Protein AF-A0A1S1V8Y3-F1 (afdb_monomer)

Structure (mmCIF, N/CA/C/O backbone):
data_AF-A0A1S1V8Y3-F1
#
_entry.id   AF-A0A1S1V8Y3-F1
#
loop_
_atom_site.group_PDB
_atom_site.id
_atom_site.type_symbol
_atom_site.label_atom_id
_atom_site.label_alt_id
_atom_site.label_comp_id
_atom_site.label_asym_id
_atom_site.label_entity_id
_atom_site.label_seq_id
_atom_site.pdbx_PDB_ins_code
_atom_site.Cartn_x
_atom_site.Cartn_y
_atom_site.Cartn_z
_atom_site.occupancy
_atom_site.B_iso_or_equiv
_atom_site.auth_seq_id
_atom_site.auth_comp_id
_atom_site.auth_asym_id
_atom_site.auth_atom_id
_atom_site.pdbx_PDB_model_num
ATOM 1 N N . MET A 1 1 ? 27.293 16.320 -22.262 1.00 73.00 1 MET A N 1
ATOM 2 C CA . MET A 1 1 ? 25.989 15.672 -22.508 1.00 73.00 1 MET A CA 1
ATOM 3 C C . MET A 1 1 ? 25.815 15.510 -24.004 1.00 73.00 1 MET A C 1
ATOM 5 O O . MET A 1 1 ? 26.146 16.446 -24.729 1.00 73.00 1 MET A O 1
ATOM 9 N N . ALA A 1 2 ? 25.318 14.356 -24.454 1.00 82.44 2 ALA A N 1
ATOM 10 C CA . ALA A 1 2 ? 25.105 14.078 -25.872 1.00 82.44 2 ALA A CA 1
ATOM 11 C C . ALA A 1 2 ? 24.078 15.046 -26.492 1.00 82.44 2 ALA A C 1
ATOM 13 O O . ALA A 1 2 ? 23.085 15.401 -25.853 1.00 82.44 2 ALA A O 1
ATOM 14 N N . LEU A 1 3 ? 24.304 15.465 -27.740 1.00 88.81 3 LEU A N 1
ATOM 15 C CA . LEU A 1 3 ? 23.425 16.379 -28.478 1.00 88.81 3 LEU A CA 1
ATOM 16 C C . LEU A 1 3 ? 22.535 15.605 -29.453 1.00 88.81 3 LEU A C 1
ATOM 18 O O . LEU A 1 3 ? 22.844 15.467 -30.638 1.00 88.81 3 LEU A O 1
ATOM 22 N N . PHE A 1 4 ? 21.403 15.121 -28.950 1.00 88.69 4 PHE A N 1
ATOM 23 C CA . PHE A 1 4 ? 20.376 14.500 -29.782 1.00 88.69 4 PHE A CA 1
ATOM 24 C C . PHE A 1 4 ? 19.618 15.557 -30.593 1.00 88.69 4 PHE A C 1
ATOM 26 O O . PHE A 1 4 ? 19.186 16.584 -30.069 1.00 88.69 4 PHE A O 1
ATOM 33 N N . LYS A 1 5 ? 19.474 15.304 -31.897 1.00 84.94 5 LYS A N 1
ATOM 34 C CA . LYS A 1 5 ? 18.656 16.123 -32.802 1.00 84.94 5 LYS A CA 1
ATOM 35 C C . LYS A 1 5 ? 17.180 15.709 -32.706 1.00 84.94 5 LYS A C 1
ATOM 37 O O . LYS A 1 5 ? 16.766 15.008 -31.788 1.00 84.94 5 LYS A O 1
ATOM 42 N N . ASN A 1 6 ? 16.370 16.125 -33.675 1.00 87.81 6 ASN A N 1
ATOM 43 C CA . ASN A 1 6 ? 14.986 15.673 -33.777 1.00 87.81 6 ASN A CA 1
ATOM 44 C C . ASN A 1 6 ? 14.926 14.151 -33.967 1.00 87.81 6 ASN A C 1
ATOM 46 O O . ASN A 1 6 ? 15.646 13.591 -34.796 1.00 87.81 6 ASN A O 1
ATOM 50 N N . MET A 1 7 ? 14.048 13.500 -33.210 1.00 90.81 7 MET A N 1
ATOM 51 C CA . MET A 1 7 ? 13.740 12.086 -33.382 1.00 90.81 7 MET A CA 1
ATOM 52 C C . MET A 1 7 ? 12.903 11.878 -34.648 1.00 90.81 7 MET A C 1
ATOM 54 O O . MET A 1 7 ? 11.975 12.638 -34.925 1.00 90.81 7 MET A O 1
ATOM 58 N N . ILE A 1 8 ? 13.232 10.839 -35.410 1.00 92.88 8 ILE A N 1
ATOM 59 C CA . ILE A 1 8 ? 12.505 10.423 -36.609 1.00 92.88 8 ILE A CA 1
ATOM 60 C C . ILE A 1 8 ? 11.606 9.245 -36.234 1.00 92.88 8 ILE A C 1
ATOM 62 O O . ILE A 1 8 ? 12.065 8.290 -35.611 1.00 92.88 8 ILE A O 1
ATOM 66 N N . ILE A 1 9 ? 10.332 9.300 -36.623 1.00 95.19 9 ILE A N 1
ATOM 67 C CA . ILE A 1 9 ? 9.401 8.172 -36.478 1.00 95.19 9 ILE A CA 1
ATOM 68 C C . ILE A 1 9 ? 9.740 7.130 -37.547 1.00 95.19 9 ILE A C 1
ATOM 70 O O . ILE A 1 9 ? 9.891 7.473 -38.722 1.00 95.19 9 ILE A O 1
ATOM 74 N N . THR A 1 10 ? 9.874 5.864 -37.155 1.00 97.12 10 THR A N 1
ATOM 75 C CA . THR A 1 10 ? 10.189 4.782 -38.098 1.00 97.12 10 THR A CA 1
ATOM 76 C C . THR A 1 10 ? 8.979 4.427 -38.963 1.00 97.12 10 THR A C 1
ATOM 78 O O . THR A 1 10 ? 7.853 4.842 -38.702 1.00 97.12 10 THR A O 1
ATOM 81 N N . SER A 1 11 ? 9.176 3.603 -39.988 1.00 96.50 11 SER A N 1
ATOM 82 C CA . SER A 1 11 ? 8.089 3.113 -40.844 1.00 96.50 11 SER A CA 1
ATOM 83 C C . SER A 1 11 ? 7.077 2.289 -40.042 1.00 96.50 11 SER A C 1
ATOM 85 O O . SER A 1 11 ? 5.874 2.405 -40.267 1.00 96.50 11 SER A O 1
ATOM 87 N N . LYS A 1 12 ? 7.553 1.505 -39.064 1.00 96.88 12 LYS A N 1
ATOM 88 C CA . LYS A 1 12 ? 6.701 0.750 -38.134 1.00 96.88 12 LYS A CA 1
ATOM 89 C C . LYS A 1 12 ? 6.000 1.676 -37.142 1.00 96.88 12 LYS A C 1
ATOM 91 O O . LYS A 1 12 ? 4.794 1.557 -36.950 1.00 96.88 12 LYS A O 1
ATOM 96 N N . GLY A 1 13 ? 6.713 2.667 -36.603 1.00 96.25 13 GLY A N 1
ATOM 97 C CA . GLY A 1 13 ? 6.127 3.698 -35.747 1.00 96.25 13 GLY A CA 1
ATOM 98 C C . GLY A 1 13 ? 5.037 4.499 -36.457 1.00 96.25 13 GLY A C 1
ATOM 99 O O . GLY A 1 13 ? 3.990 4.765 -35.878 1.00 96.25 13 GLY A O 1
ATOM 100 N N . MET A 1 14 ? 5.228 4.811 -37.740 1.00 95.12 14 MET A N 1
ATOM 101 C CA . MET A 1 14 ? 4.243 5.516 -38.559 1.00 95.12 14 MET A CA 1
ATOM 102 C C . MET A 1 14 ? 2.993 4.665 -38.819 1.00 95.12 14 MET A C 1
ATOM 104 O O . MET A 1 14 ? 1.880 5.191 -38.816 1.00 95.12 14 MET A O 1
ATOM 108 N N . ALA A 1 15 ? 3.155 3.351 -39.007 1.00 95.38 15 ALA A N 1
ATOM 109 C CA . ALA A 1 15 ? 2.029 2.428 -39.129 1.00 95.38 15 ALA A CA 1
ATOM 110 C C . ALA A 1 15 ? 1.207 2.375 -37.829 1.00 95.38 15 ALA A C 1
ATOM 112 O O . ALA A 1 15 ? -0.015 2.532 -37.874 1.00 95.38 15 ALA A O 1
ATOM 113 N N . LEU A 1 16 ? 1.869 2.255 -36.672 1.00 95.44 16 LEU A N 1
ATOM 114 C CA . LEU A 1 16 ? 1.203 2.305 -35.367 1.00 95.44 16 LEU A CA 1
ATOM 115 C C . LEU A 1 16 ? 0.543 3.667 -35.110 1.00 95.44 16 LEU A C 1
ATOM 117 O O . LEU A 1 16 ? -0.594 3.728 -34.650 1.00 95.44 16 LEU A O 1
ATOM 121 N N . TYR A 1 17 ? 1.208 4.763 -35.471 1.00 93.50 17 TYR A N 1
ATOM 122 C CA . TYR A 1 17 ? 0.659 6.117 -35.398 1.00 93.50 17 TYR A CA 1
ATOM 123 C C . TYR A 1 17 ? -0.632 6.257 -36.220 1.00 93.50 17 TYR A C 1
ATOM 125 O O . TYR A 1 17 ? -1.612 6.827 -35.741 1.00 93.50 17 TYR A O 1
ATOM 133 N N . ALA A 1 18 ? -0.675 5.700 -37.435 1.00 93.19 18 ALA A N 1
ATOM 134 C CA . ALA A 1 18 ? -1.877 5.697 -38.268 1.00 93.19 18 ALA A CA 1
ATOM 135 C C . ALA A 1 18 ? -3.007 4.852 -37.653 1.00 93.19 18 ALA A C 1
ATOM 137 O O . ALA A 1 18 ? -4.151 5.308 -37.598 1.00 93.19 18 ALA A O 1
ATOM 138 N N . LYS A 1 19 ? -2.691 3.661 -37.122 1.00 93.69 19 LYS A N 1
ATOM 139 C CA . LYS A 1 19 ? -3.647 2.825 -36.370 1.00 93.69 19 LYS A CA 1
ATOM 140 C C . LYS A 1 19 ? -4.204 3.577 -35.160 1.00 93.69 19 LY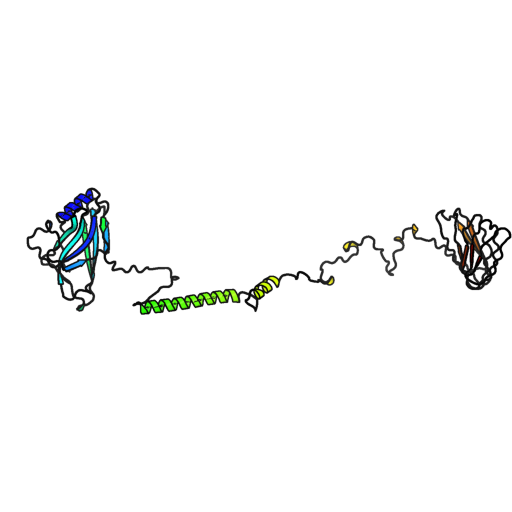S A C 1
ATOM 142 O O . LYS A 1 19 ? -5.400 3.510 -34.880 1.00 93.69 19 LYS A O 1
ATOM 147 N N . ALA A 1 20 ? -3.362 4.342 -34.471 1.00 91.69 20 ALA A N 1
ATOM 148 C CA . ALA A 1 20 ? -3.768 5.081 -33.288 1.00 91.69 20 ALA A CA 1
ATOM 149 C C . ALA A 1 20 ? -4.768 6.203 -33.586 1.00 91.69 20 ALA A C 1
ATOM 151 O O . ALA A 1 20 ? -5.694 6.445 -32.811 1.00 91.69 20 ALA A O 1
ATOM 152 N N . GLN A 1 21 ? -4.655 6.836 -34.756 1.00 87.88 21 GLN A N 1
ATOM 153 C CA . GLN A 1 21 ? -5.663 7.789 -35.230 1.00 87.88 21 GLN A CA 1
ATOM 154 C C . GLN A 1 21 ? -7.014 7.133 -35.536 1.00 87.88 21 GLN A C 1
ATOM 156 O O . GLN A 1 21 ? -8.041 7.804 -35.461 1.00 87.88 21 GLN A O 1
ATOM 161 N N . ALA A 1 22 ? -7.027 5.835 -35.844 1.00 88.44 22 ALA A N 1
ATOM 162 C CA . ALA A 1 22 ? -8.243 5.046 -36.021 1.00 88.44 22 ALA A CA 1
ATOM 163 C C . ALA A 1 22 ? -8.829 4.521 -34.691 1.00 88.44 22 ALA A C 1
ATOM 165 O O . ALA A 1 22 ? -9.809 3.780 -34.710 1.00 88.44 22 ALA A O 1
ATOM 166 N N . GLY A 1 23 ? -8.258 4.909 -33.543 1.00 85.25 23 GLY A N 1
ATOM 167 C CA . GLY A 1 23 ? -8.744 4.552 -32.206 1.00 85.25 23 GLY A CA 1
ATOM 168 C C . GLY A 1 23 ? -7.913 3.494 -31.477 1.00 85.25 23 GLY A C 1
ATOM 169 O O . GLY A 1 23 ? -8.226 3.181 -30.329 1.00 85.25 23 GLY A O 1
ATOM 170 N N . GLN A 1 24 ? -6.850 2.964 -32.093 1.00 89.69 24 GLN A N 1
ATOM 171 C CA . GLN A 1 24 ? -5.933 2.041 -31.419 1.00 89.69 24 GLN A CA 1
ATOM 172 C C . GLN A 1 24 ? -5.110 2.769 -30.340 1.00 89.69 24 GLN A C 1
ATOM 174 O O . GLN A 1 24 ? -4.715 3.923 -30.494 1.00 89.69 24 GLN A O 1
ATOM 179 N N . GLN A 1 25 ? -4.827 2.092 -29.233 1.00 90.50 25 GLN A N 1
ATOM 180 C CA . GLN A 1 25 ? -3.963 2.637 -28.188 1.00 90.50 25 GLN A CA 1
ATOM 181 C C . GLN A 1 25 ? -2.485 2.516 -28.577 1.00 90.50 25 GLN A C 1
ATOM 183 O O . GLN A 1 25 ? -2.071 1.474 -29.085 1.00 90.50 25 GLN A O 1
ATOM 188 N N . ILE A 1 26 ? -1.690 3.549 -28.280 1.00 93.06 26 ILE A N 1
ATOM 189 C CA . ILE A 1 26 ? -0.222 3.459 -28.303 1.00 93.06 26 ILE A CA 1
ATOM 190 C C . ILE A 1 26 ? 0.253 3.115 -26.892 1.00 93.06 26 ILE A C 1
ATOM 192 O O . ILE A 1 26 ? -0.055 3.841 -25.944 1.00 93.06 26 ILE A O 1
ATOM 196 N N . ILE A 1 27 ? 1.011 2.026 -26.761 1.00 94.88 27 ILE A N 1
ATOM 197 C CA . ILE A 1 27 ? 1.622 1.595 -25.499 1.00 94.88 27 ILE A CA 1
ATOM 198 C C . ILE A 1 27 ? 3.136 1.639 -25.675 1.00 94.88 27 ILE A C 1
ATOM 200 O O . ILE A 1 27 ? 3.687 0.796 -26.377 1.00 94.88 27 ILE A O 1
ATOM 204 N N . PHE A 1 28 ? 3.802 2.621 -25.067 1.00 96.12 28 PHE A N 1
ATOM 205 C CA . PHE A 1 28 ? 5.265 2.689 -25.048 1.00 96.12 28 PHE A CA 1
ATOM 206 C C . PHE A 1 28 ? 5.832 1.737 -23.994 1.00 96.12 28 PHE A C 1
ATOM 208 O O . PHE A 1 28 ? 5.359 1.733 -22.865 1.00 96.12 28 PHE A O 1
ATOM 215 N N . THR A 1 29 ? 6.843 0.946 -24.332 1.00 94.81 29 THR A N 1
ATOM 216 C CA . THR A 1 29 ? 7.344 -0.119 -23.442 1.00 94.81 29 THR A CA 1
ATOM 217 C C . THR A 1 29 ? 8.638 0.264 -22.743 1.00 94.81 29 THR A C 1
ATOM 219 O O . THR A 1 29 ? 8.803 0.058 -21.546 1.00 94.81 29 THR A O 1
ATOM 222 N N . LYS A 1 30 ? 9.575 0.843 -23.494 1.00 93.75 30 LYS A N 1
ATOM 223 C CA . LYS A 1 30 ? 10.894 1.240 -23.000 1.00 93.75 30 LYS A CA 1
ATOM 224 C C . LYS A 1 30 ? 11.530 2.283 -23.902 1.00 93.75 30 LYS A C 1
ATOM 226 O O . LYS A 1 30 ? 11.163 2.448 -25.069 1.00 93.75 30 LYS A O 1
ATOM 231 N N . MET A 1 31 ? 12.545 2.945 -23.368 1.00 95.88 31 MET A N 1
ATOM 232 C CA . MET A 1 31 ? 13.549 3.625 -24.173 1.00 95.88 31 MET A CA 1
ATOM 233 C C . MET A 1 31 ? 14.823 2.777 -24.200 1.00 95.88 31 MET A C 1
ATOM 235 O O . MET A 1 31 ? 15.030 1.913 -23.352 1.00 95.88 31 MET A O 1
ATOM 239 N N . GLN A 1 32 ? 15.679 2.987 -25.187 1.00 96.50 32 GLN A N 1
ATOM 240 C CA . GLN A 1 32 ? 16.970 2.313 -25.271 1.00 96.50 32 GLN A CA 1
ATOM 241 C C . GLN A 1 32 ? 18.007 3.290 -25.793 1.00 96.50 32 GLN A C 1
ATOM 243 O O . GLN A 1 32 ? 17.698 4.098 -26.668 1.00 96.50 32 GLN A O 1
ATOM 248 N N . VAL A 1 33 ? 19.225 3.206 -25.274 1.00 96.44 33 VAL A N 1
ATOM 249 C CA . VAL A 1 33 ? 20.374 3.966 -25.765 1.00 96.44 33 VAL A CA 1
ATOM 250 C C . VAL A 1 33 ? 21.501 3.051 -26.185 1.00 96.44 33 VAL A C 1
ATOM 252 O O . VAL A 1 33 ? 21.641 1.933 -25.684 1.00 96.44 33 VAL A O 1
ATOM 255 N N . GLY A 1 34 ? 22.310 3.541 -27.113 1.00 96.12 34 GLY A N 1
ATOM 256 C CA . GLY A 1 34 ? 23.372 2.768 -27.728 1.00 96.12 34 GLY A CA 1
ATOM 257 C C . GLY A 1 34 ? 24.518 3.622 -28.239 1.00 96.12 34 GLY A C 1
ATOM 258 O O . GLY A 1 34 ? 24.517 4.851 -28.112 1.00 96.12 34 GLY A O 1
ATOM 259 N N . SER A 1 35 ? 25.488 2.944 -28.840 1.00 95.62 35 SER A N 1
ATOM 260 C CA . SER A 1 35 ? 26.714 3.535 -29.381 1.00 95.62 35 SER A CA 1
ATOM 261 C C . SER A 1 35 ? 26.796 3.440 -30.908 1.00 95.62 35 SER A C 1
ATOM 263 O O . SER A 1 35 ? 27.888 3.530 -31.469 1.00 95.62 35 SER A O 1
ATOM 265 N N . GLY A 1 36 ? 25.675 3.172 -31.578 1.00 93.81 36 GLY A N 1
ATOM 266 C CA . GLY A 1 36 ? 25.637 2.925 -33.010 1.00 93.81 36 GLY A CA 1
ATOM 267 C C . GLY A 1 36 ? 25.888 4.173 -33.851 1.00 93.81 36 GLY A C 1
ATOM 268 O O . GLY A 1 36 ? 25.291 5.224 -33.619 1.00 93.81 36 GLY A O 1
ATOM 269 N N . ASP A 1 37 ? 26.748 4.057 -34.861 1.00 91.12 37 ASP A N 1
ATOM 270 C CA . ASP A 1 37 ? 26.935 5.103 -35.867 1.00 91.12 37 ASP A CA 1
ATOM 271 C C . ASP A 1 37 ? 25.922 4.923 -37.002 1.00 91.12 37 ASP A C 1
ATOM 273 O O . ASP A 1 37 ? 25.910 3.904 -37.690 1.00 91.12 37 ASP A O 1
ATOM 277 N N . ILE A 1 38 ? 25.076 5.934 -37.198 1.00 88.81 38 ILE A N 1
ATOM 278 C CA . ILE A 1 38 ? 24.053 5.949 -38.246 1.00 88.81 38 ILE A CA 1
ATOM 279 C C . ILE A 1 38 ? 24.640 6.042 -39.661 1.00 88.81 38 ILE A C 1
ATOM 281 O O . ILE A 1 38 ? 23.994 5.625 -40.629 1.00 88.81 38 ILE A O 1
ATOM 285 N N . GLY A 1 39 ? 25.838 6.620 -39.807 1.00 87.06 39 GLY A N 1
ATOM 286 C CA . GLY A 1 39 ? 26.451 6.889 -41.103 1.00 87.06 39 GLY A CA 1
ATOM 287 C C . GLY A 1 39 ? 25.479 7.561 -42.085 1.00 87.06 39 GLY A C 1
ATOM 288 O O . GLY A 1 39 ? 24.975 8.656 -41.838 1.00 87.06 39 GLY A O 1
ATOM 289 N N . GLY A 1 40 ? 25.214 6.893 -43.215 1.00 83.75 40 GLY A N 1
ATOM 290 C CA . GLY A 1 40 ? 24.264 7.332 -44.250 1.00 83.75 40 GLY A CA 1
ATOM 291 C C . GLY A 1 40 ? 22.955 6.534 -44.310 1.00 83.75 40 GLY A C 1
ATOM 292 O O . GLY A 1 40 ? 22.243 6.618 -45.311 1.00 83.75 40 GLY A O 1
ATOM 293 N N . GLN A 1 41 ? 22.655 5.707 -43.305 1.00 88.94 41 GLN A N 1
ATOM 294 C CA . GLN A 1 41 ? 21.474 4.844 -43.319 1.00 88.94 41 GLN A CA 1
ATOM 295 C C . GLN A 1 41 ? 20.182 5.635 -43.078 1.00 88.94 41 GLN A C 1
ATOM 297 O O . GLN A 1 41 ? 20.147 6.614 -42.332 1.00 88.94 41 GLN A O 1
ATOM 302 N N . ASN A 1 42 ? 19.081 5.180 -43.681 1.00 89.25 42 ASN A N 1
ATOM 303 C CA . ASN A 1 42 ? 17.770 5.774 -43.441 1.00 89.25 42 ASN A CA 1
ATOM 304 C C . ASN A 1 42 ? 17.166 5.245 -42.132 1.00 89.25 42 ASN A C 1
ATOM 306 O O . ASN A 1 42 ? 16.644 4.127 -42.089 1.00 89.25 42 ASN A O 1
ATOM 310 N N . SER A 1 43 ? 17.155 6.088 -41.100 1.00 89.00 43 SER A N 1
ATOM 311 C CA . SER A 1 43 ? 16.612 5.770 -39.773 1.00 89.00 43 SER A CA 1
ATOM 312 C C . SER A 1 43 ? 15.144 5.351 -39.800 1.00 89.00 43 SER A C 1
ATOM 314 O O . SER A 1 43 ? 14.702 4.597 -38.939 1.00 89.00 43 SER A O 1
ATOM 316 N N . ALA A 1 44 ? 14.376 5.793 -40.804 1.00 92.06 44 ALA A N 1
ATOM 317 C CA . ALA A 1 44 ? 12.974 5.412 -40.936 1.00 92.06 44 ALA A CA 1
ATOM 318 C C . ALA A 1 44 ? 12.788 3.908 -41.213 1.00 92.06 44 ALA A C 1
ATOM 320 O O . ALA A 1 44 ? 11.692 3.384 -41.034 1.00 92.06 44 ALA A O 1
ATOM 321 N N . SER A 1 45 ? 13.829 3.202 -41.659 1.00 92.75 45 SER A N 1
ATOM 322 C CA . SER A 1 45 ? 13.785 1.759 -41.941 1.00 92.75 45 SER A CA 1
ATOM 323 C C . SER A 1 45 ? 14.208 0.878 -40.762 1.00 92.75 45 SER A C 1
ATOM 325 O O . SER A 1 45 ? 14.163 -0.346 -40.869 1.00 92.75 45 SER A O 1
ATOM 327 N N . PHE A 1 46 ? 14.622 1.476 -39.643 1.00 94.38 46 PHE A N 1
ATOM 328 C CA . PHE A 1 46 ? 15.146 0.728 -38.507 1.00 94.38 46 PHE A CA 1
ATOM 329 C C . PHE A 1 46 ? 14.048 0.002 -37.726 1.00 94.38 46 PHE A C 1
ATOM 331 O O . PHE A 1 46 ? 12.950 0.521 -37.528 1.00 94.38 46 PHE A O 1
ATOM 338 N N . LEU A 1 47 ? 14.388 -1.204 -37.265 1.00 94.81 47 LEU A N 1
ATOM 339 C CA . LEU A 1 47 ? 13.553 -2.051 -36.403 1.00 94.81 47 LEU A CA 1
ATOM 340 C C . LEU A 1 47 ? 14.064 -2.094 -34.953 1.00 94.81 47 LEU A C 1
ATOM 342 O O . LEU A 1 47 ? 13.360 -2.554 -34.062 1.00 94.81 47 LEU A O 1
ATOM 346 N N . GLY A 1 48 ? 15.275 -1.591 -34.723 1.00 95.62 48 GLY A N 1
ATOM 347 C CA . GLY A 1 48 ? 15.953 -1.500 -33.435 1.00 95.62 48 GLY A CA 1
ATOM 348 C C . GLY A 1 48 ? 17.120 -0.516 -33.528 1.00 95.62 48 GLY A C 1
ATOM 349 O O . GLY A 1 48 ? 17.359 0.065 -34.591 1.00 95.62 48 GLY A O 1
ATOM 350 N N . LEU A 1 49 ? 17.823 -0.311 -32.415 1.00 96.69 49 LEU A N 1
ATOM 351 C CA . LEU A 1 49 ? 19.076 0.449 -32.404 1.00 96.69 49 LEU A CA 1
ATOM 352 C C . LEU A 1 49 ? 20.165 -0.299 -33.177 1.00 96.69 49 LEU A C 1
ATOM 354 O O . LEU A 1 49 ? 20.102 -1.521 -33.320 1.00 96.69 49 LEU A O 1
ATOM 358 N N . ILE A 1 50 ? 21.162 0.437 -33.664 1.00 95.81 50 ILE A N 1
ATOM 359 C CA . ILE A 1 50 ? 22.270 -0.148 -34.425 1.00 95.81 50 ILE A CA 1
ATOM 360 C C . ILE A 1 50 ? 23.185 -0.946 -33.488 1.00 95.81 50 ILE A C 1
ATOM 362 O O . ILE A 1 50 ? 23.548 -2.073 -33.805 1.00 95.81 50 ILE A O 1
ATOM 366 N N . GLU A 1 51 ? 23.526 -0.380 -32.329 1.00 96.25 51 GLU A N 1
ATOM 367 C CA . GLU A 1 51 ? 24.407 -0.977 -31.323 1.00 96.25 51 GLU A CA 1
ATOM 368 C C . GLU A 1 51 ? 23.873 -0.634 -29.913 1.00 96.25 51 GLU A C 1
ATOM 370 O O . GLU A 1 51 ? 24.391 0.265 -29.234 1.00 96.25 51 GLU A O 1
ATOM 375 N N . PRO A 1 52 ? 22.804 -1.315 -29.456 1.00 96.94 52 PRO A N 1
ATOM 376 C CA . PRO A 1 52 ? 22.175 -1.042 -28.167 1.00 96.94 52 PRO A CA 1
ATOM 377 C C . PRO A 1 52 ? 23.119 -1.338 -26.996 1.00 96.94 52 PRO A C 1
ATOM 379 O O . PRO A 1 52 ? 23.851 -2.327 -27.009 1.00 96.94 52 PRO A O 1
ATOM 382 N N . LYS A 1 53 ? 23.074 -0.497 -25.957 1.00 95.50 53 LYS A N 1
ATOM 383 C CA . LYS A 1 53 ? 23.894 -0.636 -24.741 1.00 95.50 53 LYS A CA 1
ATOM 384 C C . LYS A 1 53 ? 23.057 -0.740 -23.473 1.00 95.50 53 LYS A C 1
ATOM 386 O O . LYS A 1 53 ? 23.266 -1.667 -22.699 1.00 95.50 53 LYS A O 1
ATOM 391 N N . PHE A 1 54 ? 22.097 0.164 -23.276 1.00 94.62 54 PHE A N 1
ATOM 392 C CA . PHE A 1 54 ? 21.285 0.201 -22.057 1.00 94.62 54 PHE A CA 1
ATOM 393 C C . PHE A 1 54 ? 19.805 0.348 -22.380 1.00 94.62 54 PHE A C 1
ATOM 395 O O . PHE A 1 54 ? 19.416 1.171 -23.2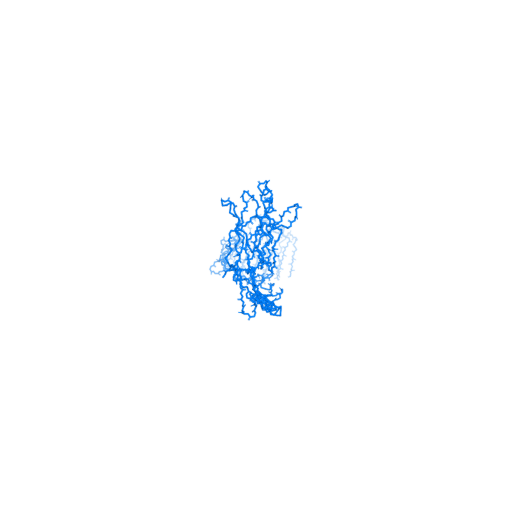14 1.00 94.62 54 PHE A O 1
ATOM 402 N N . ASN A 1 55 ? 18.975 -0.424 -21.682 1.00 94.38 55 ASN A N 1
ATOM 403 C CA . ASN A 1 55 ? 17.542 -0.178 -21.633 1.00 94.38 55 ASN A CA 1
ATOM 404 C C . ASN A 1 55 ? 17.282 0.929 -20.613 1.00 94.38 55 ASN A C 1
ATOM 406 O O . ASN A 1 55 ? 17.840 0.917 -19.521 1.00 94.38 55 ASN A O 1
ATOM 410 N N . ILE A 1 56 ? 16.438 1.880 -20.987 1.00 93.31 56 ILE A N 1
ATOM 411 C CA . ILE A 1 56 ? 16.006 2.969 -20.127 1.00 93.31 56 ILE A CA 1
ATOM 412 C C . ILE A 1 56 ? 14.545 2.706 -19.750 1.00 93.31 56 ILE A C 1
ATOM 414 O O . ILE A 1 56 ? 13.665 2.809 -20.618 1.00 93.31 56 ILE A O 1
ATOM 418 N N . PRO A 1 57 ? 14.273 2.375 -18.481 1.00 91.19 57 PRO A N 1
ATOM 419 C CA . PRO A 1 57 ? 12.914 2.260 -17.982 1.00 91.19 57 PRO A CA 1
ATOM 420 C C . PRO A 1 57 ? 12.130 3.565 -18.163 1.00 91.19 57 PRO A C 1
ATOM 422 O O . PRO A 1 57 ? 12.671 4.661 -17.984 1.00 91.19 57 PRO A O 1
ATOM 425 N N . ILE A 1 58 ? 10.845 3.460 -18.511 1.00 92.75 58 ILE A N 1
ATOM 426 C CA . ILE A 1 58 ? 9.946 4.618 -18.549 1.00 92.75 58 ILE A CA 1
ATOM 427 C C . ILE A 1 58 ? 9.420 4.873 -17.135 1.00 92.75 58 ILE A C 1
ATOM 429 O O . ILE A 1 58 ? 8.793 4.008 -16.535 1.00 92.75 58 ILE A O 1
ATOM 433 N N . LEU A 1 59 ? 9.635 6.087 -16.633 1.00 89.88 59 LEU A N 1
ATOM 434 C CA . LEU A 1 59 ? 9.163 6.536 -15.322 1.00 89.88 59 LEU A CA 1
ATOM 435 C C . LEU A 1 59 ? 7.815 7.248 -15.403 1.00 89.88 59 LEU A C 1
ATOM 437 O O . LEU A 1 59 ? 6.949 7.056 -14.554 1.00 89.88 59 LEU A O 1
ATOM 441 N N . THR A 1 60 ? 7.647 8.087 -16.425 1.00 87.50 60 THR A N 1
ATOM 442 C CA . THR A 1 60 ? 6.469 8.942 -16.572 1.00 87.50 60 THR A CA 1
ATOM 443 C C . THR A 1 60 ? 6.107 9.092 -18.038 1.00 87.50 60 THR A C 1
ATOM 445 O O . THR A 1 60 ? 6.979 9.246 -18.895 1.00 87.50 60 THR A O 1
ATOM 448 N N . ILE A 1 61 ? 4.806 9.146 -18.310 1.00 89.12 61 ILE A N 1
ATOM 449 C CA . ILE A 1 61 ? 4.254 9.601 -19.581 1.00 89.12 61 ILE A CA 1
ATOM 450 C C . ILE A 1 61 ? 3.212 10.692 -19.335 1.00 89.12 61 ILE A C 1
ATOM 452 O O . ILE A 1 61 ? 2.344 10.558 -18.478 1.00 89.12 61 ILE A O 1
ATOM 456 N N . SER A 1 62 ? 3.307 11.781 -20.093 1.00 91.38 62 SER A N 1
ATOM 457 C CA . SER A 1 62 ? 2.372 12.903 -20.046 1.00 91.38 62 SER A CA 1
ATOM 458 C C . SER A 1 62 ? 1.904 13.244 -21.464 1.00 91.38 62 SER A C 1
ATOM 460 O O . SER A 1 62 ? 2.635 13.908 -22.213 1.00 91.38 62 SER A O 1
ATOM 462 N N . PRO A 1 63 ? 0.731 12.736 -21.887 1.00 88.19 63 PRO A N 1
ATOM 463 C CA . PRO A 1 63 ? 0.124 13.092 -23.164 1.00 88.19 63 PRO A CA 1
ATOM 464 C C . PRO A 1 63 ? -0.326 14.558 -23.181 1.00 88.19 63 PRO A C 1
ATOM 466 O O . PRO A 1 63 ? -0.940 15.045 -22.236 1.00 88.19 63 PRO A O 1
ATOM 469 N N . ASN A 1 64 ? -0.070 15.250 -24.287 1.00 87.56 64 ASN A N 1
ATOM 470 C CA . ASN A 1 64 ? -0.551 16.593 -24.574 1.00 87.56 64 ASN A CA 1
ATOM 471 C C . ASN A 1 64 ? -1.427 16.547 -25.833 1.00 87.56 64 ASN A C 1
ATOM 473 O O . ASN A 1 64 ? -0.934 16.470 -26.962 1.00 87.56 64 ASN A O 1
ATOM 477 N N . SER A 1 65 ? -2.742 16.589 -25.624 1.00 82.50 65 SER A N 1
ATOM 478 C CA . SER A 1 65 ? -3.743 16.515 -26.690 1.00 82.50 65 SER A CA 1
ATOM 479 C C . SER A 1 65 ? -3.743 17.739 -27.614 1.00 82.50 65 SER A C 1
ATOM 481 O O . SER A 1 65 ? -4.107 17.608 -28.781 1.00 82.50 65 SER A O 1
ATOM 483 N N . GLU A 1 66 ? -3.297 18.907 -27.142 1.00 85.31 66 GLU A N 1
ATOM 484 C CA . GLU A 1 66 ? -3.217 20.134 -27.946 1.00 85.31 66 GLU A CA 1
ATOM 485 C C . GLU A 1 66 ? -2.032 20.095 -28.919 1.00 85.31 66 GLU A C 1
ATOM 487 O O . GLU A 1 66 ? -2.183 20.371 -30.110 1.00 85.31 66 GLU A O 1
ATOM 492 N N . LEU A 1 67 ? -0.855 19.699 -28.423 1.00 86.31 67 LEU A N 1
ATOM 493 C CA . LEU A 1 67 ? 0.376 19.583 -29.214 1.00 86.31 67 LEU A CA 1
ATOM 494 C C . LEU A 1 67 ? 0.494 18.251 -29.960 1.00 86.31 67 LEU A C 1
ATOM 496 O O . LEU A 1 67 ? 1.452 18.056 -30.711 1.00 86.31 67 LEU A O 1
ATOM 500 N N . LYS A 1 68 ? -0.472 17.342 -29.775 1.00 90.50 68 LYS A N 1
ATOM 501 C CA . LYS A 1 68 ? -0.515 16.021 -30.418 1.00 90.50 68 LYS A CA 1
ATOM 502 C C . LYS A 1 68 ? 0.758 15.212 -30.171 1.00 90.50 68 LYS A C 1
ATOM 504 O O . LYS A 1 68 ? 1.242 14.491 -31.051 1.00 90.50 68 LYS A O 1
ATOM 509 N N . SER A 1 69 ? 1.309 15.347 -28.970 1.00 91.38 69 SER A N 1
ATOM 510 C CA . SER A 1 69 ? 2.558 14.725 -28.541 1.00 91.38 69 SER A CA 1
ATOM 511 C C . SER A 1 69 ? 2.413 14.113 -27.150 1.00 91.38 69 SER A C 1
ATOM 513 O O . SER A 1 69 ? 1.538 14.493 -26.382 1.00 91.38 69 SER A O 1
ATOM 515 N N . ALA A 1 70 ? 3.259 13.147 -26.816 1.00 91.88 70 ALA A N 1
ATOM 516 C CA . ALA A 1 70 ? 3.427 12.647 -25.460 1.00 91.88 70 ALA A CA 1
ATOM 517 C C . ALA A 1 70 ? 4.857 12.925 -25.014 1.00 91.88 70 ALA A C 1
ATOM 519 O O . ALA A 1 70 ? 5.800 12.694 -25.768 1.00 91.88 70 ALA A O 1
ATOM 520 N N . THR A 1 71 ? 5.016 13.424 -23.791 1.00 94.44 71 THR A N 1
ATOM 521 C CA . THR A 1 71 ? 6.325 13.533 -23.146 1.00 94.44 71 THR A CA 1
ATOM 522 C C . THR A 1 71 ? 6.566 12.274 -22.329 1.00 94.44 71 THR A C 1
ATOM 524 O O . THR A 1 71 ? 5.807 11.995 -21.404 1.00 94.44 71 THR A O 1
ATOM 527 N N . ILE A 1 72 ? 7.607 11.524 -22.673 1.00 94.50 72 ILE A N 1
ATOM 528 C CA . ILE A 1 72 ? 8.043 10.301 -22.003 1.00 94.50 72 ILE A CA 1
ATOM 529 C C . ILE A 1 72 ? 9.361 10.603 -21.300 1.00 94.50 72 ILE A C 1
ATOM 531 O O . ILE A 1 72 ? 10.286 11.130 -21.918 1.00 94.50 72 ILE A O 1
ATOM 535 N N . ILE A 1 73 ? 9.440 10.287 -20.011 1.00 93.50 73 ILE A N 1
ATOM 536 C CA . ILE A 1 73 ? 10.641 10.474 -19.196 1.00 93.50 73 ILE A CA 1
ATOM 537 C C . ILE A 1 73 ? 11.075 9.120 -18.655 1.00 93.50 73 ILE A C 1
ATOM 539 O O . ILE A 1 73 ? 10.248 8.339 -18.189 1.00 93.50 73 ILE A O 1
ATOM 543 N N . GLY A 1 74 ? 12.375 8.864 -18.702 1.00 92.25 74 GLY A N 1
ATOM 544 C CA . GLY A 1 74 ? 13.004 7.662 -18.175 1.00 92.25 74 GLY A CA 1
ATOM 545 C C . GLY A 1 74 ? 14.386 7.977 -17.630 1.00 92.25 74 GLY A C 1
ATOM 546 O O . GLY A 1 74 ? 14.981 8.994 -17.995 1.00 92.25 74 GLY A O 1
ATOM 547 N N . SER A 1 75 ? 14.902 7.128 -16.751 1.00 91.94 75 SER A N 1
ATOM 548 C CA . SER A 1 75 ? 16.236 7.323 -16.191 1.00 91.94 75 SER A CA 1
ATOM 549 C C . SER A 1 75 ? 16.988 6.014 -16.047 1.00 91.94 75 SER A C 1
ATOM 551 O O . SER A 1 75 ? 16.394 4.949 -15.936 1.00 91.94 75 SER A O 1
ATOM 553 N N . ILE A 1 76 ? 18.312 6.112 -16.070 1.00 91.69 76 ILE A N 1
ATOM 554 C CA . ILE A 1 76 ? 19.225 5.012 -15.751 1.00 91.69 76 ILE A CA 1
ATOM 555 C C . ILE A 1 76 ? 20.242 5.488 -14.722 1.00 91.69 76 ILE A C 1
ATOM 557 O O . ILE A 1 76 ? 20.543 6.686 -14.620 1.00 91.69 76 ILE A O 1
ATOM 561 N N . ASN A 1 77 ? 20.765 4.544 -13.949 1.00 91.50 77 ASN A N 1
ATOM 562 C CA . ASN A 1 77 ? 21.875 4.759 -13.033 1.00 91.50 77 ASN A CA 1
ATOM 563 C C . ASN A 1 77 ? 23.068 3.893 -13.461 1.00 91.50 77 ASN A C 1
ATOM 565 O O . ASN A 1 77 ? 22.913 2.911 -14.186 1.00 91.50 77 ASN A O 1
ATOM 569 N N . ASN A 1 78 ? 24.265 4.275 -13.030 1.00 92.81 78 ASN A N 1
ATOM 570 C CA . ASN A 1 78 ? 25.489 3.620 -13.471 1.00 92.81 78 ASN A CA 1
ATOM 571 C C . ASN A 1 78 ? 25.941 2.478 -12.549 1.00 92.81 78 ASN A C 1
ATOM 573 O O . ASN A 1 78 ? 27.086 2.051 -12.668 1.00 92.81 78 ASN A O 1
ATOM 577 N N . SER A 1 79 ? 25.089 1.993 -11.635 1.00 90.00 79 SER A N 1
ATOM 578 C CA . SER A 1 79 ? 25.479 0.995 -10.623 1.00 90.00 79 SER A CA 1
ATOM 579 C C . SER A 1 79 ? 25.967 -0.323 -11.232 1.00 90.00 79 SER A C 1
ATOM 581 O O . SER A 1 79 ? 26.891 -0.934 -10.699 1.00 90.00 79 SER A O 1
ATOM 583 N N . GLU A 1 80 ? 25.410 -0.712 -12.381 1.00 87.88 80 GLU A N 1
ATOM 584 C CA . GLU A 1 80 ? 25.783 -1.922 -13.125 1.00 87.88 80 GLU A CA 1
ATOM 585 C C . GLU A 1 80 ? 26.821 -1.663 -14.234 1.00 87.88 80 GLU A C 1
ATOM 587 O O . GLU A 1 80 ? 27.246 -2.585 -14.930 1.00 87.88 80 GLU A O 1
ATOM 592 N N . VAL A 1 81 ? 27.262 -0.413 -14.415 1.00 91.38 81 VAL A N 1
ATOM 593 C CA . VAL A 1 81 ? 28.192 -0.033 -15.486 1.00 91.38 81 VAL A CA 1
ATOM 594 C C . VAL A 1 81 ? 29.629 -0.191 -15.002 1.00 91.38 81 VAL A C 1
ATOM 596 O O . VAL A 1 81 ? 30.099 0.545 -14.133 1.00 91.38 81 VAL A O 1
ATOM 599 N N . THR A 1 82 ? 30.352 -1.143 -15.587 1.00 93.12 82 THR A N 1
ATOM 600 C CA . THR A 1 82 ? 31.739 -1.466 -15.215 1.00 93.12 82 THR A CA 1
ATOM 601 C C . THR A 1 82 ? 32.777 -0.666 -15.996 1.00 93.12 82 THR A C 1
ATOM 603 O O . THR A 1 82 ? 33.837 -0.347 -15.457 1.00 93.12 82 THR A O 1
ATOM 606 N N . GLU A 1 83 ? 32.463 -0.288 -17.237 1.00 93.88 83 GLU A N 1
ATOM 607 C CA . GLU A 1 83 ? 33.350 0.459 -18.129 1.00 93.88 83 GLU A CA 1
ATOM 608 C C . GLU A 1 83 ? 32.650 1.672 -18.749 1.00 93.88 83 GLU A C 1
ATOM 610 O O . GLU A 1 83 ? 31.437 1.684 -18.968 1.00 93.88 83 GLU A O 1
ATOM 615 N N . SER A 1 84 ? 33.438 2.707 -19.047 1.00 93.62 84 SER A N 1
ATOM 616 C CA . SER A 1 84 ? 32.933 3.915 -19.700 1.00 93.62 84 SER A CA 1
ATOM 617 C C . SER A 1 84 ? 32.361 3.576 -21.074 1.00 93.62 84 SER A C 1
ATOM 619 O O . SER A 1 84 ? 33.074 3.061 -21.934 1.00 93.62 84 SER A O 1
ATOM 621 N N . THR A 1 85 ? 31.082 3.875 -21.286 1.00 94.06 85 THR A N 1
ATOM 622 C CA . THR A 1 85 ? 30.360 3.482 -22.502 1.00 94.06 85 THR A CA 1
ATOM 623 C C . THR A 1 85 ? 29.953 4.717 -23.294 1.00 94.06 85 THR A C 1
ATOM 625 O O . THR A 1 85 ? 29.238 5.572 -22.781 1.00 94.06 85 THR A O 1
ATOM 628 N N . TYR A 1 86 ? 30.394 4.827 -24.547 1.00 95.62 86 TYR A N 1
ATOM 629 C CA . TYR A 1 86 ? 29.980 5.922 -25.427 1.00 95.62 86 TYR A CA 1
ATOM 630 C C . TYR A 1 86 ? 28.515 5.759 -25.847 1.00 95.62 86 TYR A C 1
ATOM 632 O O . TYR A 1 86 ? 28.118 4.681 -26.275 1.00 95.62 86 TYR A O 1
ATOM 640 N N . ILE A 1 87 ? 27.725 6.825 -25.753 1.00 96.00 87 ILE A N 1
ATOM 641 C CA . ILE A 1 87 ? 26.303 6.854 -26.095 1.00 96.00 87 ILE A CA 1
ATOM 642 C C . ILE A 1 87 ? 26.049 7.937 -27.141 1.00 96.00 87 ILE A C 1
ATOM 644 O O . ILE A 1 87 ? 26.321 9.118 -26.915 1.00 96.00 87 ILE A O 1
ATOM 648 N N . CYS A 1 88 ? 25.486 7.539 -28.279 1.00 95.19 88 CYS A N 1
ATOM 649 C CA . CYS A 1 88 ? 25.157 8.435 -29.387 1.00 95.19 88 CYS A CA 1
ATOM 650 C C . CYS A 1 88 ? 23.816 8.135 -30.064 1.00 95.19 88 CYS A C 1
ATOM 652 O O . CYS A 1 88 ? 23.391 8.935 -30.889 1.00 95.19 88 CYS A O 1
ATOM 654 N N . GLU A 1 89 ? 23.108 7.062 -29.718 1.00 95.88 89 GLU A N 1
ATOM 655 C CA . GLU A 1 89 ? 21.761 6.795 -30.235 1.00 95.88 89 GLU A CA 1
ATOM 656 C C . GLU A 1 89 ? 20.750 6.585 -29.114 1.00 95.88 89 GLU A C 1
ATOM 658 O O . GLU A 1 89 ? 21.096 6.125 -28.026 1.00 95.88 89 GLU A O 1
ATOM 663 N N . ILE A 1 90 ? 19.499 6.936 -29.402 1.00 96.06 90 ILE A N 1
ATOM 664 C C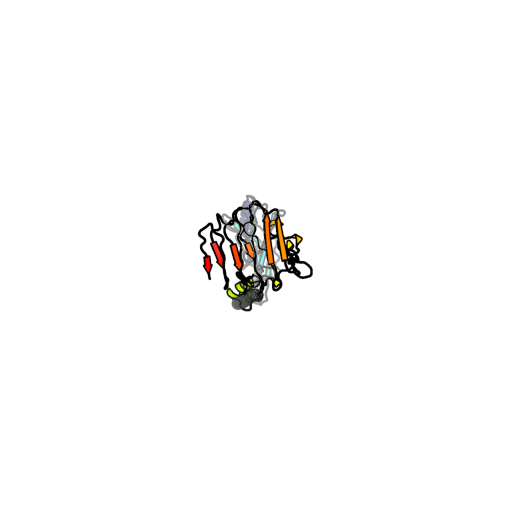A . ILE A 1 90 ? 18.343 6.710 -28.541 1.00 96.06 90 ILE A CA 1
ATOM 665 C C . ILE A 1 90 ? 17.147 6.276 -29.386 1.00 96.06 90 ILE A C 1
ATOM 667 O O . ILE A 1 90 ? 16.883 6.834 -30.454 1.00 96.06 90 ILE A O 1
ATOM 671 N N . GLY A 1 91 ? 16.395 5.305 -28.886 1.00 97.06 91 GLY A N 1
ATOM 672 C CA . GLY A 1 91 ? 15.129 4.879 -29.462 1.00 97.06 91 GLY A CA 1
ATOM 673 C C . GLY A 1 91 ? 14.045 4.736 -28.408 1.00 97.06 91 GLY A C 1
ATOM 674 O O . GLY A 1 91 ? 14.326 4.470 -27.240 1.00 97.06 91 GLY A O 1
ATOM 675 N N . ILE A 1 92 ? 12.799 4.915 -28.836 1.00 97.25 92 ILE A N 1
ATOM 676 C CA . ILE A 1 92 ? 11.606 4.655 -28.030 1.00 97.25 92 ILE A CA 1
ATOM 677 C C . ILE A 1 92 ? 10.801 3.531 -28.675 1.00 97.25 92 ILE A C 1
ATOM 679 O O . ILE A 1 92 ? 10.588 3.539 -29.890 1.00 97.25 92 ILE A O 1
ATOM 683 N N . PHE A 1 93 ? 10.383 2.559 -27.870 1.00 97.38 93 PHE A N 1
ATOM 684 C CA . PHE A 1 93 ? 9.700 1.349 -28.317 1.00 97.38 93 PHE A CA 1
ATOM 685 C C . PHE A 1 93 ? 8.231 1.367 -27.912 1.00 97.38 93 PHE A C 1
ATOM 687 O O . PHE A 1 93 ? 7.868 1.962 -26.895 1.00 97.38 93 PHE A O 1
ATOM 694 N N . ALA A 1 94 ? 7.391 0.730 -28.722 1.00 97.06 94 ALA A N 1
ATOM 695 C CA . ALA A 1 94 ? 5.963 0.608 -28.472 1.00 97.06 94 ALA A CA 1
ATOM 696 C C . ALA A 1 94 ? 5.419 -0.742 -28.950 1.00 97.06 94 ALA A C 1
ATOM 698 O O . ALA A 1 94 ? 5.999 -1.359 -29.840 1.00 97.06 94 ALA A O 1
ATOM 699 N N . ILE A 1 95 ? 4.290 -1.182 -28.396 1.00 96.44 95 ILE A N 1
ATOM 700 C CA . ILE A 1 95 ? 3.574 -2.369 -28.876 1.00 96.44 95 ILE A CA 1
ATOM 701 C C . ILE A 1 95 ? 2.662 -1.998 -30.047 1.00 96.44 95 ILE A C 1
ATOM 703 O O . ILE A 1 95 ? 1.745 -1.188 -29.903 1.00 96.44 95 ILE A O 1
ATOM 707 N N . ASP A 1 96 ? 2.879 -2.646 -31.189 1.00 95.50 96 ASP A N 1
ATOM 708 C CA . ASP A 1 96 ? 1.891 -2.775 -32.254 1.00 95.50 96 ASP A CA 1
ATOM 709 C C . ASP A 1 96 ? 1.078 -4.071 -32.039 1.00 95.50 96 ASP A C 1
ATOM 711 O O . ASP A 1 96 ? 1.667 -5.133 -31.823 1.00 95.50 96 ASP A O 1
ATOM 715 N N . PRO A 1 97 ? -0.266 -4.028 -32.094 1.00 93.25 97 PRO A N 1
ATOM 716 C CA . PRO A 1 97 ? -1.109 -5.201 -31.840 1.00 93.25 97 PRO A CA 1
ATOM 717 C C . PRO A 1 97 ? -0.915 -6.355 -32.837 1.00 93.25 97 PRO A C 1
ATOM 719 O O . PRO A 1 97 ? -1.268 -7.488 -32.523 1.00 93.25 97 PRO A O 1
ATOM 722 N N . GLU A 1 98 ? -0.386 -6.087 -34.031 1.00 93.62 98 GLU A N 1
ATOM 723 C CA . GLU A 1 98 ? -0.175 -7.093 -35.079 1.00 93.62 98 GLU A CA 1
ATOM 724 C C . GLU A 1 98 ? 1.280 -7.570 -35.145 1.00 93.62 98 GLU A C 1
ATOM 726 O O . GLU A 1 98 ? 1.536 -8.706 -35.540 1.00 93.62 98 GLU A O 1
ATOM 731 N N . GLU A 1 99 ? 2.232 -6.713 -34.768 1.00 92.88 99 GLU A N 1
ATOM 732 C CA . GLU A 1 99 ? 3.667 -6.973 -34.947 1.00 92.88 99 GLU A CA 1
ATOM 733 C C . GLU A 1 99 ? 4.449 -7.168 -33.641 1.00 92.88 99 GLU A C 1
ATOM 735 O O . GLU A 1 99 ? 5.604 -7.591 -33.677 1.00 92.88 99 GLU A O 1
ATOM 740 N N . GLY A 1 100 ? 3.834 -6.903 -32.486 1.00 94.44 100 GLY A N 1
ATOM 741 C CA . GLY A 1 100 ? 4.511 -6.933 -31.192 1.00 94.44 100 GLY A CA 1
ATOM 742 C C . GLY A 1 100 ? 5.316 -5.659 -30.927 1.00 94.44 100 GLY A C 1
ATOM 743 O O . GLY A 1 100 ? 4.925 -4.567 -31.336 1.00 94.44 100 GLY A O 1
ATOM 744 N N . GLU A 1 101 ? 6.424 -5.769 -30.193 1.00 96.50 101 GLU A N 1
ATOM 745 C CA . GLU A 1 101 ? 7.256 -4.610 -29.854 1.00 96.50 101 GLU A CA 1
ATOM 746 C C . GLU A 1 101 ? 8.021 -4.091 -31.081 1.00 96.50 101 GLU A C 1
ATOM 748 O O . GLU A 1 101 ? 8.794 -4.813 -31.709 1.00 96.50 101 GLU A O 1
ATOM 753 N N . ILE A 1 102 ? 7.825 -2.813 -31.399 1.00 97.50 102 ILE A N 1
ATOM 754 C CA . ILE A 1 102 ? 8.454 -2.116 -32.519 1.00 97.50 102 ILE A CA 1
ATOM 755 C C . ILE A 1 102 ? 9.269 -0.916 -32.031 1.00 97.50 102 ILE A C 1
ATOM 757 O O . ILE A 1 102 ? 8.932 -0.265 -31.040 1.00 97.50 102 ILE A O 1
ATOM 761 N N . LEU A 1 103 ? 10.312 -0.554 -32.780 1.00 97.75 103 LEU A N 1
ATOM 762 C CA . LEU A 1 103 ? 10.971 0.740 -32.623 1.00 97.75 103 LEU A CA 1
ATOM 763 C C . LEU A 1 103 ? 10.056 1.836 -33.178 1.00 97.75 103 LEU A C 1
ATOM 765 O O . LEU A 1 103 ? 9.877 1.934 -34.389 1.00 97.75 103 LEU A O 1
ATOM 769 N N . TYR A 1 104 ? 9.482 2.668 -32.314 1.00 97.50 104 TYR A N 1
ATOM 770 C CA . TYR A 1 104 ? 8.564 3.735 -32.712 1.00 97.50 104 TYR A CA 1
ATOM 771 C C . TYR A 1 104 ? 9.307 4.951 -33.272 1.00 97.50 104 TYR A C 1
ATOM 773 O O . TYR A 1 104 ? 8.956 5.477 -34.330 1.00 97.50 104 TYR A O 1
ATOM 781 N N . GLY A 1 105 ? 10.361 5.385 -32.582 1.00 96.44 105 GLY A N 1
ATOM 782 C CA . GLY A 1 105 ? 11.162 6.538 -32.975 1.00 96.44 105 GLY A CA 1
ATOM 783 C C . GLY A 1 105 ? 12.640 6.340 -32.678 1.00 96.44 105 GLY A C 1
ATOM 784 O O . GLY A 1 105 ? 12.996 5.651 -31.725 1.00 96.44 105 GLY A O 1
ATOM 785 N N . TYR A 1 106 ? 13.486 6.952 -33.502 1.00 96.62 106 TYR A N 1
ATOM 786 C CA . TYR A 1 106 ? 14.940 6.843 -33.440 1.00 96.62 106 TYR A CA 1
ATOM 787 C C . TYR A 1 106 ? 15.610 8.211 -33.572 1.00 96.62 106 TYR A C 1
ATOM 789 O O . TYR A 1 106 ? 15.210 9.039 -34.395 1.00 96.62 106 TYR A O 1
ATOM 797 N N . CYS A 1 107 ? 16.660 8.446 -32.791 1.00 94.62 107 CYS A N 1
ATOM 798 C CA . CYS A 1 107 ? 17.525 9.609 -32.916 1.00 94.62 107 CYS A CA 1
ATOM 799 C C . CYS A 1 107 ? 18.994 9.219 -32.727 1.00 94.62 107 CYS A C 1
ATOM 801 O O . CYS A 1 107 ? 19.318 8.339 -31.933 1.00 94.62 107 CYS A O 1
ATOM 803 N N . ASN A 1 108 ? 19.885 9.925 -33.423 1.00 94.12 108 ASN A N 1
ATOM 804 C CA . ASN A 1 108 ? 21.328 9.783 -33.294 1.00 94.12 108 ASN A CA 1
ATOM 805 C C . ASN A 1 108 ? 21.980 11.168 -33.143 1.00 94.12 108 ASN A C 1
ATOM 807 O O . ASN A 1 108 ? 21.599 12.126 -33.823 1.00 94.12 108 ASN A O 1
ATOM 811 N N . ALA A 1 109 ? 22.952 11.278 -32.245 1.00 93.44 109 ALA A N 1
ATOM 812 C CA . ALA A 1 109 ? 23.733 12.480 -31.970 1.00 93.44 109 ALA A CA 1
ATOM 813 C C . ALA A 1 109 ? 24.924 12.656 -32.938 1.00 93.44 109 ALA A C 1
ATOM 815 O O . ALA A 1 109 ? 25.626 13.667 -32.899 1.00 93.44 109 ALA A O 1
ATOM 816 N N . GLY A 1 110 ? 25.166 11.690 -33.825 1.00 89.25 110 GLY A N 1
ATOM 817 C CA . GLY A 1 110 ? 26.312 11.635 -34.725 1.00 89.25 110 GLY A CA 1
ATOM 818 C C . GLY A 1 110 ? 27.629 11.708 -33.943 1.00 89.25 110 GLY A C 1
ATOM 819 O O . GLY A 1 110 ? 27.808 10.967 -32.974 1.00 89.25 110 GLY A O 1
ATOM 820 N N . PRO A 1 111 ? 28.544 12.630 -34.299 1.00 89.31 111 PRO A N 1
ATOM 821 C CA . PRO A 1 111 ? 29.811 12.789 -33.586 1.00 89.31 111 PRO A CA 1
ATOM 822 C C . PRO A 1 111 ? 29.662 13.463 -32.211 1.00 89.31 111 PRO A C 1
ATOM 824 O O . PRO A 1 111 ? 30.656 13.637 -31.515 1.00 89.31 111 PRO A O 1
ATOM 827 N N . TYR A 1 112 ? 28.453 13.879 -31.823 1.00 93.12 112 TYR A N 1
ATOM 828 C CA . TYR A 1 112 ? 28.188 14.621 -30.588 1.00 93.12 112 TYR A CA 1
ATOM 829 C C . TYR A 1 112 ? 27.577 13.743 -29.485 1.00 93.12 112 TYR A C 1
ATOM 831 O O . TYR A 1 112 ? 26.721 14.207 -28.728 1.00 93.12 112 TYR A O 1
ATOM 839 N N . GLY A 1 113 ? 27.969 12.469 -29.418 1.00 92.75 113 GLY A N 1
ATOM 840 C CA . GLY A 1 113 ? 27.635 11.589 -28.300 1.00 92.75 113 GLY A CA 1
ATOM 841 C C . GLY A 1 113 ? 28.430 11.926 -27.036 1.00 92.75 113 GLY A C 1
ATOM 842 O O . GLY A 1 113 ? 29.226 12.866 -27.010 1.00 92.75 113 GLY A O 1
ATOM 843 N N . ASP A 1 114 ? 28.208 11.160 -25.973 1.00 95.19 114 ASP A N 1
ATOM 844 C CA . ASP A 1 114 ? 28.873 11.362 -24.684 1.00 95.19 114 ASP A CA 1
ATOM 845 C C . ASP A 1 114 ? 29.166 10.035 -23.983 1.00 95.19 114 ASP A C 1
ATOM 847 O O . ASP A 1 114 ? 28.533 9.022 -24.268 1.00 95.19 114 ASP A O 1
ATOM 851 N N . TYR A 1 115 ? 30.127 10.033 -23.066 1.00 94.38 115 TYR A N 1
ATOM 852 C CA . TYR A 1 115 ? 30.534 8.840 -22.332 1.00 94.38 115 TYR A CA 1
ATOM 853 C C . TYR A 1 115 ? 29.763 8.705 -21.019 1.00 94.38 115 TYR A C 1
ATOM 855 O O . TYR A 1 115 ? 29.806 9.586 -20.158 1.00 94.38 115 TYR A O 1
ATOM 863 N N . TYR A 1 116 ? 29.090 7.569 -20.846 1.00 94.06 116 TYR A N 1
ATOM 864 C CA . TYR A 1 116 ? 28.457 7.188 -19.595 1.00 94.06 116 TYR A CA 1
ATOM 865 C C . TYR A 1 116 ? 29.481 6.530 -18.670 1.00 94.06 116 TYR A C 1
ATOM 867 O O . TYR A 1 116 ? 30.033 5.475 -18.988 1.00 94.06 116 TYR A O 1
ATOM 875 N N . ALA A 1 117 ? 29.775 7.194 -17.553 1.00 95.00 117 ALA A N 1
ATOM 876 C CA . ALA A 1 117 ? 30.847 6.806 -16.646 1.00 95.00 117 ALA A CA 1
ATOM 877 C C . ALA A 1 117 ? 30.502 5.542 -15.832 1.00 95.00 117 ALA A C 1
ATOM 879 O O . ALA A 1 117 ? 29.362 5.397 -15.383 1.00 95.00 117 ALA A O 1
ATOM 880 N N . PRO A 1 118 ? 31.486 4.665 -15.562 1.00 95.19 118 PRO A N 1
ATOM 881 C CA . PRO A 1 118 ? 31.270 3.472 -14.751 1.00 95.19 118 PRO A CA 1
ATOM 882 C C . PRO A 1 118 ? 31.064 3.800 -13.268 1.00 95.19 118 PRO A C 1
ATOM 884 O O . PRO A 1 118 ? 31.492 4.857 -12.797 1.00 95.19 118 PRO A O 1
ATOM 887 N N . ALA A 1 119 ? 30.482 2.863 -12.512 1.00 94.00 119 ALA A N 1
ATOM 888 C CA . ALA A 1 119 ? 30.231 2.985 -11.069 1.00 94.00 119 ALA A CA 1
ATOM 889 C C . ALA A 1 119 ? 31.491 3.357 -10.264 1.00 94.00 119 ALA A C 1
ATOM 891 O O . ALA A 1 119 ? 31.413 4.053 -9.252 1.00 94.00 119 ALA A O 1
ATOM 892 N N . SER A 1 120 ? 32.671 2.925 -10.729 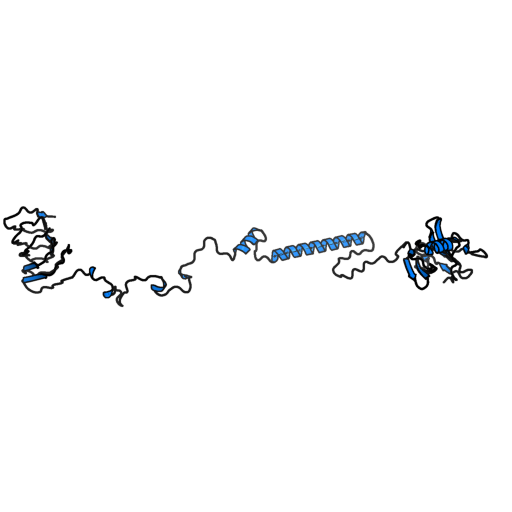1.00 93.94 120 SER A N 1
ATOM 893 C CA . SER A 1 120 ? 33.967 3.201 -10.093 1.00 93.94 120 SER A CA 1
ATOM 894 C C . SER A 1 120 ? 34.348 4.685 -10.062 1.00 93.94 120 SER A C 1
ATOM 896 O O . SER A 1 120 ? 35.195 5.072 -9.261 1.00 93.94 120 SER A O 1
ATOM 898 N N . GLN A 1 121 ? 33.723 5.519 -10.899 1.00 92.81 121 GLN A N 1
ATOM 899 C CA . GLN A 1 121 ? 33.945 6.968 -10.950 1.00 92.81 121 GLN A CA 1
ATOM 900 C C . GLN A 1 121 ? 32.949 7.755 -10.080 1.00 92.81 121 GLN A C 1
ATOM 902 O O . GLN A 1 121 ? 33.006 8.981 -10.037 1.00 92.81 121 GLN A O 1
ATOM 907 N N . GLY A 1 122 ? 32.054 7.062 -9.369 1.00 89.94 122 GLY A N 1
ATOM 908 C CA . GLY A 1 122 ? 31.029 7.650 -8.511 1.00 89.94 122 GLY A CA 1
ATOM 909 C C . GLY A 1 122 ? 29.604 7.350 -8.988 1.00 89.94 122 GLY A C 1
ATOM 910 O O . GLY A 1 122 ? 29.410 6.838 -10.094 1.00 89.94 122 GLY A O 1
ATOM 911 N N . PRO A 1 123 ? 28.593 7.650 -8.154 1.00 89.81 123 PRO A N 1
ATOM 912 C CA . PRO A 1 123 ? 27.195 7.445 -8.506 1.00 89.81 123 PRO A CA 1
ATOM 913 C C . PRO A 1 123 ? 26.720 8.528 -9.484 1.00 89.81 123 PRO A C 1
ATOM 915 O O . PRO A 1 123 ? 26.714 9.717 -9.161 1.00 89.81 123 PRO A O 1
ATOM 918 N N . TYR A 1 124 ? 26.275 8.112 -10.667 1.00 88.75 124 TYR A N 1
ATOM 919 C CA . TYR A 1 124 ? 25.718 8.982 -11.699 1.00 88.75 124 TYR A CA 1
ATOM 920 C C . TYR A 1 124 ? 24.356 8.467 -12.168 1.00 88.75 124 TYR A C 1
ATOM 922 O O . TYR A 1 124 ? 24.128 7.264 -12.288 1.00 88.75 124 TYR A O 1
ATOM 930 N N . SER A 1 125 ? 23.453 9.393 -12.496 1.00 91.06 125 SER A N 1
ATOM 931 C CA . SER A 1 125 ? 22.172 9.082 -13.132 1.00 91.06 125 SER A CA 1
ATOM 932 C C . SER A 1 125 ? 21.914 10.022 -14.298 1.00 91.06 125 SER A C 1
ATOM 934 O O . SER A 1 125 ? 22.186 11.221 -14.210 1.00 91.06 125 SER A O 1
ATOM 936 N N . TRP A 1 126 ? 21.413 9.466 -15.400 1.00 91.81 126 TRP A N 1
ATOM 937 C CA . TRP A 1 126 ? 21.023 10.217 -16.588 1.00 91.81 126 TRP A CA 1
ATOM 938 C C . TRP A 1 126 ? 19.511 10.143 -16.768 1.00 91.81 126 TRP A C 1
ATOM 940 O O . TRP A 1 126 ? 18.923 9.064 -16.727 1.00 91.81 126 TRP A O 1
ATOM 950 N N . ASN A 1 127 ? 18.900 11.309 -16.979 1.00 91.81 127 ASN A N 1
ATOM 951 C CA . ASN A 1 127 ? 17.479 11.453 -17.266 1.00 91.81 127 ASN A CA 1
ATOM 952 C C . ASN A 1 127 ? 17.296 11.731 -18.755 1.00 91.81 127 ASN A C 1
ATOM 954 O O . ASN A 1 127 ? 17.893 12.661 -19.300 1.00 91.81 127 ASN A O 1
ATOM 958 N N . TYR A 1 128 ? 16.442 10.941 -19.390 1.00 92.94 128 TYR A N 1
ATOM 959 C CA . TYR A 1 128 ? 16.087 11.066 -20.791 1.00 92.94 128 TYR A CA 1
ATOM 960 C C . TYR A 1 128 ? 14.646 11.526 -20.911 1.00 92.94 128 TYR A C 1
ATOM 962 O O . TYR A 1 128 ? 13.754 10.994 -20.253 1.00 92.94 128 TYR A O 1
ATOM 970 N N . GLN A 1 129 ? 14.426 12.501 -21.786 1.00 94.19 129 GLN A N 1
ATOM 971 C CA . GLN A 1 129 ? 13.105 12.997 -22.130 1.00 94.19 129 GLN A CA 1
ATOM 972 C C . GLN A 1 129 ? 12.915 12.878 -23.638 1.00 94.19 129 GLN A C 1
ATOM 974 O O . GLN A 1 129 ? 13.668 13.462 -24.416 1.00 94.19 129 GLN A O 1
ATOM 979 N N . VAL A 1 130 ? 11.885 12.144 -24.045 1.00 94.31 130 VAL A N 1
ATOM 980 C CA . VAL A 1 130 ? 11.475 11.998 -25.441 1.00 94.31 130 VAL A CA 1
ATOM 981 C C . VAL A 1 130 ? 10.090 12.603 -25.603 1.00 94.31 130 VAL A C 1
ATOM 983 O O . VAL A 1 130 ? 9.156 12.246 -24.891 1.00 94.31 130 VAL A O 1
ATOM 986 N N . VAL A 1 131 ? 9.947 13.519 -26.558 1.00 93.38 131 VAL A N 1
ATOM 987 C CA . VAL A 1 131 ? 8.643 14.053 -26.964 1.00 93.38 131 VAL A CA 1
ATOM 988 C C . VAL A 1 131 ? 8.228 13.334 -28.244 1.00 93.38 131 VAL A C 1
ATOM 990 O O . VAL A 1 131 ? 8.678 13.680 -29.335 1.00 93.38 131 VAL A O 1
ATOM 993 N N . ALA A 1 132 ? 7.409 12.294 -28.107 1.00 92.81 132 ALA A N 1
ATOM 994 C CA . ALA A 1 132 ? 6.928 11.493 -29.227 1.00 92.81 132 ALA A CA 1
ATOM 995 C C . ALA A 1 132 ? 5.665 12.123 -29.827 1.00 92.81 132 ALA A C 1
ATOM 997 O O . ALA A 1 132 ? 4.745 12.483 -29.094 1.00 92.81 132 ALA A O 1
ATOM 998 N N . ALA A 1 133 ? 5.574 12.239 -31.153 1.00 92.56 133 ALA A N 1
ATOM 999 C CA . ALA A 1 133 ? 4.317 12.639 -31.786 1.00 92.56 133 ALA A CA 1
ATOM 1000 C C . ALA A 1 133 ? 3.308 11.485 -31.706 1.00 92.56 133 ALA A C 1
ATOM 1002 O O . ALA A 1 133 ? 3.668 10.350 -32.002 1.00 92.56 133 ALA A O 1
ATOM 1003 N N . ILE A 1 134 ? 2.063 11.775 -31.329 1.00 91.69 134 ILE A N 1
ATOM 1004 C CA . ILE A 1 134 ? 0.976 10.790 -31.141 1.00 91.69 134 ILE A CA 1
ATOM 1005 C C . ILE A 1 134 ? -0.302 11.153 -31.914 1.00 91.69 134 ILE A C 1
ATOM 1007 O O . ILE A 1 134 ? -1.234 10.358 -31.997 1.00 91.69 134 ILE A O 1
ATOM 1011 N N . GLY A 1 135 ? -0.363 12.344 -32.519 1.00 87.19 135 GLY A N 1
ATOM 1012 C CA . GLY A 1 135 ? -1.484 12.728 -33.371 1.00 87.19 135 GLY A CA 1
ATOM 1013 C C . GLY A 1 135 ? -2.754 12.937 -32.549 1.00 87.19 135 GLY A C 1
ATOM 1014 O O . GLY A 1 135 ? -2.714 13.545 -31.485 1.00 87.19 135 GLY A O 1
ATOM 1015 N N . ASN A 1 136 ? -3.882 12.429 -33.048 1.00 83.75 136 ASN A N 1
ATOM 1016 C CA . ASN A 1 136 ? -5.165 12.461 -32.339 1.00 83.75 136 ASN A CA 1
ATOM 1017 C C . ASN A 1 136 ? -5.430 11.163 -31.545 1.00 83.75 136 ASN A C 1
ATOM 1019 O O . ASN A 1 136 ? -6.590 10.847 -31.287 1.00 83.75 136 ASN A O 1
ATOM 1023 N N . ALA A 1 137 ? -4.397 10.372 -31.228 1.00 84.00 137 ALA A N 1
ATOM 1024 C CA . ALA A 1 137 ? -4.568 9.122 -30.492 1.00 84.00 137 ALA A CA 1
ATOM 1025 C C . ALA A 1 137 ? -5.321 9.372 -29.174 1.00 84.00 137 ALA A C 1
ATOM 1027 O O . ALA A 1 137 ? -4.879 10.159 -28.338 1.00 84.00 137 ALA A O 1
ATOM 1028 N N . ALA A 1 138 ? -6.466 8.707 -29.003 1.00 77.50 138 ALA A N 1
ATOM 1029 C CA . ALA A 1 138 ? -7.340 8.920 -27.849 1.00 77.50 138 ALA A CA 1
ATOM 1030 C C . ALA A 1 138 ? -6.742 8.358 -26.550 1.00 77.50 138 ALA A C 1
ATOM 1032 O O . ALA A 1 138 ? -6.980 8.905 -25.478 1.00 77.50 138 ALA A O 1
ATOM 1033 N N . ASN A 1 139 ? -5.956 7.282 -26.658 1.00 81.56 139 ASN A N 1
ATOM 1034 C CA . ASN A 1 139 ? -5.342 6.594 -25.531 1.00 81.56 139 ASN A CA 1
ATOM 1035 C C . ASN A 1 139 ? -3.849 6.398 -25.807 1.00 81.56 139 ASN A C 1
ATOM 1037 O O . ASN A 1 139 ? -3.468 5.708 -26.756 1.00 81.56 139 ASN A O 1
ATOM 1041 N N . VAL A 1 140 ? -3.008 6.994 -24.965 1.00 85.56 140 VAL A N 1
ATOM 1042 C CA . VAL A 1 140 ? -1.555 6.815 -24.993 1.00 85.56 140 VAL A CA 1
ATOM 1043 C C . VAL A 1 140 ? -1.093 6.490 -23.584 1.00 85.56 140 VAL A C 1
ATOM 1045 O O . VAL A 1 140 ? -1.344 7.253 -22.654 1.00 85.56 140 VAL A O 1
ATOM 1048 N N . THR A 1 141 ? -0.429 5.352 -23.430 1.00 88.31 141 THR A N 1
ATOM 1049 C CA . THR A 1 141 ? 0.073 4.859 -22.143 1.00 88.31 141 THR A CA 1
ATOM 1050 C C . THR A 1 141 ? 1.507 4.371 -22.281 1.00 88.31 141 THR A C 1
ATOM 1052 O O . THR A 1 141 ? 2.030 4.240 -23.388 1.00 88.31 141 THR A O 1
ATOM 1055 N N . ALA A 1 142 ? 2.148 4.101 -21.149 1.00 84.00 142 ALA A N 1
ATOM 1056 C CA . ALA A 1 142 ? 3.453 3.469 -21.110 1.00 84.00 142 ALA A CA 1
ATOM 1057 C C . ALA A 1 142 ? 3.481 2.361 -20.058 1.00 84.00 142 ALA A C 1
ATOM 1059 O O . ALA A 1 142 ? 2.815 2.471 -19.026 1.00 84.00 142 ALA A O 1
ATOM 1060 N N . GLU A 1 143 ? 4.257 1.317 -20.320 1.00 84.25 143 GLU A N 1
ATOM 1061 C CA . GLU A 1 143 ? 4.645 0.346 -19.307 1.00 84.25 143 GLU A CA 1
ATOM 1062 C C . GLU A 1 143 ? 5.707 0.992 -18.421 1.00 84.25 143 GLU A C 1
ATOM 1064 O O . GLU A 1 143 ? 6.815 1.300 -18.860 1.00 84.25 143 GLU A O 1
ATOM 1069 N N . LEU A 1 144 ? 5.337 1.257 -17.169 1.00 81.75 144 LEU A N 1
ATOM 1070 C CA . LEU A 1 144 ? 6.270 1.791 -16.189 1.00 81.75 144 LEU A CA 1
ATOM 1071 C C . LEU A 1 144 ? 7.086 0.625 -15.636 1.00 81.75 144 LEU A C 1
ATOM 1073 O O . LEU A 1 144 ? 6.599 -0.156 -14.820 1.00 81.75 144 LEU A O 1
ATOM 1077 N N . SER A 1 145 ? 8.313 0.488 -16.119 1.00 60.44 145 SER A N 1
ATOM 1078 C CA . SER A 1 145 ? 9.294 -0.445 -15.572 1.00 60.44 145 SER A CA 1
ATOM 1079 C C . SER A 1 145 ? 10.191 0.370 -14.651 1.00 60.44 145 SER A C 1
ATOM 1081 O O . SER A 1 145 ? 10.648 1.416 -15.069 1.00 60.44 145 SER A O 1
ATOM 1083 N N . GLU A 1 146 ? 10.409 -0.061 -13.411 1.00 61.19 146 GLU A N 1
ATOM 1084 C CA . GLU A 1 146 ? 11.262 0.612 -12.410 1.00 61.19 146 GLU A CA 1
ATOM 1085 C C . GLU A 1 146 ? 10.824 2.021 -11.988 1.00 61.19 146 GLU A C 1
ATOM 1087 O O . GLU A 1 146 ? 11.351 3.043 -12.417 1.00 61.19 146 GLU A O 1
ATOM 1092 N N . LEU A 1 147 ? 9.910 2.085 -11.024 1.00 51.56 147 LEU A N 1
ATOM 1093 C CA . LEU A 1 147 ? 9.692 3.298 -10.247 1.00 51.56 147 LEU A CA 1
ATOM 1094 C C . LEU A 1 147 ? 10.908 3.495 -9.325 1.00 51.56 147 LEU A C 1
ATOM 1096 O O . LEU A 1 147 ? 10.940 3.006 -8.204 1.00 51.56 147 LEU A O 1
ATOM 1100 N N . ASN A 1 148 ? 11.930 4.210 -9.808 1.00 50.97 148 ASN A N 1
ATOM 1101 C CA . ASN A 1 148 ? 13.098 4.622 -9.006 1.00 50.97 148 ASN A CA 1
ATOM 1102 C C . ASN A 1 148 ? 12.719 5.504 -7.802 1.00 50.97 148 ASN A C 1
ATOM 1104 O O . ASN A 1 148 ? 13.534 5.759 -6.917 1.00 50.97 148 ASN A O 1
ATOM 1108 N N . TYR A 1 149 ? 11.473 5.967 -7.769 1.00 49.41 149 TYR A N 1
ATOM 1109 C CA . TYR A 1 149 ? 10.836 6.393 -6.545 1.00 49.41 149 TYR A CA 1
ATOM 1110 C C . TYR A 1 149 ? 10.180 5.162 -5.939 1.00 49.41 149 TYR A C 1
ATOM 1112 O O . TYR A 1 149 ? 9.071 4.790 -6.325 1.00 49.41 149 TYR A O 1
ATOM 1120 N N . ASP A 1 150 ? 10.871 4.564 -4.963 1.00 50.44 150 ASP A N 1
ATOM 1121 C CA . ASP A 1 150 ? 10.189 3.970 -3.819 1.00 50.44 150 ASP A CA 1
ATOM 1122 C C . ASP A 1 150 ? 9.049 4.940 -3.504 1.00 50.44 150 ASP A C 1
ATOM 1124 O O . ASP A 1 150 ? 9.305 6.123 -3.235 1.00 50.44 150 ASP A O 1
ATOM 1128 N N . TYR A 1 151 ? 7.794 4.530 -3.711 1.00 50.81 151 TYR A N 1
ATOM 1129 C CA . TYR A 1 151 ? 6.687 5.322 -3.213 1.00 50.81 151 TYR A CA 1
ATOM 1130 C C . TYR A 1 151 ? 6.866 5.264 -1.706 1.00 50.81 151 TYR A C 1
ATOM 1132 O O . TYR A 1 151 ? 6.310 4.391 -1.047 1.00 50.81 151 TYR A O 1
ATOM 1140 N N . GLY A 1 152 ? 7.664 6.187 -1.162 1.00 56.62 152 GLY A N 1
ATOM 1141 C CA . GLY A 1 152 ? 7.609 6.537 0.229 1.00 56.62 152 GLY A CA 1
ATOM 1142 C C . GLY A 1 152 ? 6.144 6.829 0.437 1.00 56.62 152 GLY A C 1
ATOM 1143 O O . GLY A 1 152 ? 5.621 7.822 -0.074 1.00 56.62 152 GLY A O 1
ATOM 1144 N N . ILE A 1 153 ? 5.446 5.896 1.075 1.00 61.28 153 ILE A N 1
ATOM 1145 C CA . ILE A 1 153 ? 4.111 6.141 1.568 1.00 61.28 153 ILE A CA 1
ATOM 1146 C C . ILE A 1 153 ? 4.357 7.217 2.616 1.00 61.28 153 ILE A C 1
ATOM 1148 O O . ILE A 1 153 ? 4.672 6.921 3.765 1.00 61.28 153 ILE A O 1
ATOM 1152 N N . ILE A 1 154 ? 4.326 8.483 2.189 1.00 59.41 154 ILE A N 1
ATOM 1153 C CA . ILE A 1 154 ? 4.396 9.631 3.078 1.00 59.41 154 ILE A CA 1
ATOM 1154 C C . ILE A 1 154 ? 3.036 9.645 3.748 1.00 59.41 154 ILE A C 1
ATOM 1156 O O . ILE A 1 154 ? 2.094 10.318 3.332 1.00 59.41 154 ILE A O 1
ATOM 1160 N N . ASN A 1 155 ? 2.916 8.806 4.765 1.00 61.34 155 ASN A N 1
ATOM 1161 C CA . ASN A 1 155 ? 1.802 8.860 5.663 1.00 61.34 155 ASN A CA 1
ATOM 1162 C C . ASN A 1 155 ? 2.034 10.084 6.549 1.00 61.34 155 ASN A C 1
ATOM 1164 O O . ASN A 1 155 ? 2.834 10.057 7.478 1.00 61.34 155 ASN A O 1
ATOM 1168 N N . SER A 1 156 ? 1.363 11.188 6.226 1.00 63.75 156 SER A N 1
ATOM 1169 C CA . SER A 1 156 ? 1.423 12.425 7.013 1.00 63.75 156 SER A CA 1
ATOM 1170 C C . SER A 1 156 ? 0.766 12.284 8.390 1.00 63.75 156 SER A C 1
ATOM 1172 O O . SER A 1 156 ? 0.780 13.225 9.182 1.00 63.75 156 SER A O 1
ATOM 1174 N N . ASN A 1 157 ? 0.139 11.140 8.676 1.00 72.81 157 ASN A N 1
ATOM 1175 C CA . ASN A 1 157 ? -0.410 10.850 9.983 1.00 72.81 157 ASN A CA 1
ATOM 1176 C C . ASN A 1 157 ? 0.708 10.371 10.920 1.00 72.81 157 ASN A C 1
ATOM 1178 O O . ASN A 1 157 ? 1.142 9.223 10.874 1.00 72.81 157 ASN A O 1
ATOM 1182 N N . VAL A 1 158 ? 1.109 11.271 11.817 1.00 71.31 158 VAL A N 1
ATOM 1183 C CA . VAL A 1 158 ? 2.103 11.053 12.883 1.00 71.31 158 VAL A CA 1
ATOM 1184 C C . VAL A 1 158 ? 1.731 9.954 13.890 1.00 71.31 158 VAL A C 1
ATOM 1186 O O . VAL A 1 158 ? 2.542 9.620 14.744 1.00 71.31 158 VAL A O 1
ATOM 1189 N N . GLY A 1 159 ? 0.508 9.418 13.834 1.00 74.44 159 GLY A N 1
ATOM 1190 C CA . GLY A 1 159 ? 0.023 8.352 14.710 1.00 74.44 159 GLY A CA 1
ATOM 1191 C C . GLY A 1 159 ? 0.193 6.934 14.159 1.00 74.44 159 GLY A C 1
ATOM 1192 O O . GLY A 1 159 ? -0.139 5.984 14.863 1.00 74.44 159 GLY A O 1
ATOM 1193 N N . PHE A 1 160 ? 0.667 6.758 12.922 1.00 74.56 160 PHE A N 1
ATOM 1194 C CA . PHE A 1 160 ? 1.000 5.423 12.422 1.00 74.56 160 PHE A CA 1
ATOM 1195 C C . PHE A 1 160 ? 2.384 4.996 12.906 1.00 74.56 160 PHE A C 1
ATOM 1197 O O . PHE A 1 160 ? 3.352 5.740 12.773 1.00 74.56 160 PHE A O 1
ATOM 1204 N N . ALA A 1 161 ? 2.475 3.768 13.416 1.00 76.50 161 ALA A N 1
ATOM 1205 C CA . ALA A 1 161 ? 3.751 3.122 13.689 1.00 76.50 161 ALA A CA 1
ATOM 1206 C C . ALA A 1 161 ? 4.511 2.902 12.371 1.00 76.50 161 ALA A C 1
ATOM 1208 O O . ALA A 1 161 ? 3.977 2.300 11.435 1.00 76.50 161 ALA A O 1
ATOM 1209 N N . VAL A 1 162 ? 5.743 3.401 12.299 1.00 78.31 162 VAL A N 1
ATOM 1210 C CA . VAL A 1 162 ? 6.617 3.259 11.130 1.00 78.31 162 VAL A CA 1
ATOM 1211 C C . VAL A 1 162 ? 7.622 2.154 11.419 1.00 78.31 162 VAL A C 1
ATOM 1213 O O . VAL A 1 162 ? 8.427 2.272 12.334 1.00 78.31 162 VAL A O 1
ATOM 1216 N N . LEU A 1 163 ? 7.601 1.094 10.612 1.00 86.19 163 LEU A N 1
ATOM 1217 C CA . LEU A 1 163 ? 8.629 0.058 10.656 1.00 86.19 163 LEU A CA 1
ATOM 1218 C C . LEU A 1 163 ? 9.803 0.503 9.784 1.00 86.19 163 LEU A C 1
ATOM 1220 O O . LEU A 1 163 ? 9.652 0.668 8.575 1.00 86.19 163 LEU A O 1
ATOM 1224 N N . SER A 1 164 ? 10.961 0.717 10.401 1.00 81.50 164 SER A N 1
ATOM 1225 C CA . SER A 1 164 ? 12.165 1.203 9.731 1.00 81.50 164 SER A CA 1
ATOM 1226 C C . SER A 1 164 ? 13.338 0.233 9.895 1.00 81.50 164 SER A C 1
ATOM 1228 O O . SER A 1 164 ? 13.434 -0.496 10.879 1.00 81.50 164 SER A O 1
ATOM 1230 N N . GLY A 1 165 ? 14.225 0.190 8.900 1.00 83.75 165 GLY A N 1
ATOM 1231 C CA . GLY A 1 165 ? 15.449 -0.612 8.936 1.00 83.75 165 GLY A CA 1
ATOM 1232 C C . GLY A 1 165 ? 16.111 -0.706 7.564 1.00 83.75 165 GLY A C 1
ATOM 1233 O O . GLY A 1 165 ? 15.427 -0.773 6.547 1.00 83.75 165 GLY A O 1
ATOM 1234 N N . GLY A 1 166 ? 17.445 -0.713 7.521 1.00 81.31 166 GLY A N 1
ATOM 1235 C CA . GLY A 1 166 ? 18.218 -0.811 6.276 1.00 81.31 166 GLY A CA 1
ATOM 1236 C C . GLY A 1 166 ? 18.358 -2.240 5.740 1.00 81.31 166 GLY A C 1
ATOM 1237 O O . GLY A 1 166 ? 18.895 -2.450 4.656 1.00 81.31 166 GLY A O 1
ATOM 1238 N N . ASN A 1 167 ? 17.915 -3.242 6.505 1.00 82.94 167 ASN A N 1
ATOM 1239 C CA . ASN A 1 167 ? 17.908 -4.658 6.137 1.00 82.94 167 ASN A CA 1
ATOM 1240 C C . ASN A 1 167 ? 16.863 -5.436 6.965 1.00 82.94 167 ASN A C 1
ATOM 1242 O O . ASN A 1 167 ? 16.332 -4.933 7.955 1.00 82.94 167 ASN A O 1
ATOM 1246 N N . GLN A 1 168 ? 16.612 -6.702 6.606 1.00 90.25 168 GLN A N 1
ATOM 1247 C CA . GLN A 1 168 ? 15.599 -7.543 7.262 1.00 90.25 168 GLN A CA 1
ATOM 1248 C C . GLN A 1 168 ? 15.827 -7.732 8.771 1.00 90.25 168 GLN A C 1
ATOM 1250 O O . GLN A 1 168 ? 14.870 -7.856 9.530 1.00 90.25 168 GLN A O 1
ATOM 1255 N N . LYS A 1 169 ? 17.086 -7.758 9.226 1.00 92.50 169 LYS A N 1
ATOM 1256 C CA . LYS A 1 169 ? 17.406 -7.934 10.649 1.00 92.50 169 LYS A CA 1
ATOM 1257 C C . LYS A 1 169 ? 16.984 -6.710 11.460 1.00 92.50 169 LYS A C 1
ATOM 1259 O O . LYS A 1 169 ? 16.438 -6.864 12.548 1.00 92.50 169 LYS A O 1
ATOM 1264 N N . GLU A 1 170 ? 17.252 -5.518 10.941 1.00 89.12 170 GLU A N 1
ATOM 1265 C CA . GLU A 1 170 ? 16.850 -4.258 11.571 1.00 89.12 170 GLU A CA 1
ATOM 1266 C C . GLU A 1 170 ? 15.331 -4.100 11.577 1.00 89.12 170 GLU A C 1
ATOM 1268 O O . GLU A 1 170 ? 14.775 -3.792 12.625 1.00 89.12 170 GLU A O 1
ATOM 1273 N N . ILE A 1 171 ? 14.660 -4.441 10.472 1.00 92.62 171 ILE A N 1
ATOM 1274 C CA . ILE A 1 171 ? 13.192 -4.433 10.395 1.00 92.62 171 ILE A CA 1
ATOM 1275 C C . ILE A 1 171 ? 12.582 -5.395 11.423 1.00 92.62 171 ILE A C 1
ATOM 1277 O O . ILE A 1 171 ? 11.659 -5.017 12.137 1.00 92.62 171 ILE A O 1
ATOM 1281 N N . ASN A 1 172 ? 13.105 -6.620 11.553 1.00 92.12 172 ASN A N 1
ATOM 1282 C CA . ASN A 1 172 ? 12.603 -7.576 12.547 1.00 92.12 172 ASN A CA 1
ATOM 1283 C C . ASN A 1 172 ? 12.769 -7.050 13.979 1.00 92.12 172 ASN A C 1
ATOM 1285 O O . ASN A 1 172 ? 11.858 -7.176 14.788 1.00 92.12 172 ASN A O 1
ATOM 1289 N N . LYS A 1 173 ? 13.907 -6.412 14.275 1.00 94.31 173 LYS A N 1
ATOM 1290 C CA . LYS A 1 173 ? 14.148 -5.797 15.584 1.00 94.31 173 LYS A CA 1
ATOM 1291 C C . LYS A 1 173 ? 13.159 -4.660 15.868 1.00 94.31 173 LYS A C 1
ATOM 1293 O O . LYS A 1 173 ? 12.685 -4.536 16.993 1.00 94.31 173 LYS A O 1
ATOM 1298 N N . GLU A 1 174 ? 12.858 -3.843 14.864 1.00 93.62 174 GLU A N 1
ATOM 1299 C CA . GLU A 1 174 ? 11.907 -2.737 14.991 1.00 93.62 174 GLU A CA 1
ATOM 1300 C C . GLU A 1 174 ? 10.477 -3.237 15.225 1.00 93.62 174 GLU A C 1
ATOM 1302 O O . GLU A 1 174 ? 9.757 -2.694 16.065 1.00 93.62 174 GLU A O 1
ATOM 1307 N N . VAL A 1 175 ? 10.088 -4.309 14.525 1.00 93.44 175 VAL A N 1
ATOM 1308 C CA . VAL A 1 175 ? 8.813 -5.009 14.734 1.00 93.44 175 VAL A CA 1
ATOM 1309 C C . VAL A 1 175 ? 8.712 -5.521 16.166 1.00 93.44 175 VAL A C 1
ATOM 1311 O O . VAL A 1 175 ? 7.709 -5.259 16.827 1.00 93.44 175 VAL A O 1
ATOM 1314 N N . ASP A 1 176 ? 9.746 -6.202 16.664 1.00 95.38 176 ASP A N 1
ATOM 1315 C CA . ASP A 1 176 ? 9.756 -6.733 18.029 1.00 95.38 176 ASP A CA 1
ATOM 1316 C C . ASP A 1 176 ? 9.597 -5.610 19.070 1.00 95.38 176 ASP A C 1
ATOM 1318 O O . ASP A 1 176 ? 8.790 -5.733 19.992 1.00 95.38 176 ASP A O 1
ATOM 1322 N N . SER A 1 177 ? 10.289 -4.479 18.880 1.00 93.00 177 SER A N 1
ATOM 1323 C CA . SER A 1 177 ? 10.188 -3.307 19.763 1.00 93.00 177 SER A CA 1
ATOM 1324 C C . SER A 1 177 ? 8.777 -2.711 19.781 1.00 93.00 177 SER A C 1
ATOM 1326 O O . SER A 1 177 ? 8.224 -2.448 20.847 1.00 93.00 177 SER A O 1
ATOM 1328 N N . HIS A 1 178 ? 8.160 -2.528 18.610 1.00 91.25 178 HIS A N 1
ATOM 1329 C CA . HIS A 1 178 ? 6.800 -1.992 18.515 1.00 91.25 178 HIS A CA 1
ATOM 1330 C C . HIS A 1 178 ? 5.757 -2.947 19.105 1.00 91.25 178 HIS A C 1
ATOM 1332 O O . HIS A 1 178 ? 4.800 -2.504 19.740 1.00 91.25 178 HIS A O 1
ATOM 1338 N N . LEU A 1 179 ? 5.926 -4.260 18.919 1.00 93.50 179 LEU A N 1
ATOM 1339 C CA . LEU A 1 179 ? 5.055 -5.261 19.535 1.00 93.50 179 LEU A CA 1
ATOM 1340 C C . LEU A 1 179 ? 5.157 -5.229 21.064 1.00 93.50 179 LEU A C 1
ATOM 1342 O O . LEU A 1 179 ? 4.133 -5.330 21.742 1.00 93.50 179 LEU A O 1
ATOM 1346 N N . GLU A 1 180 ? 6.363 -5.047 21.605 1.00 94.38 180 GLU A N 1
ATOM 1347 C CA . GLU A 1 180 ? 6.577 -4.892 23.044 1.00 94.38 180 GLU A CA 1
ATOM 1348 C C . GLU A 1 180 ? 5.921 -3.609 23.580 1.00 94.38 180 GLU A C 1
ATOM 1350 O O . GLU A 1 180 ? 5.195 -3.658 24.576 1.00 94.38 180 GLU A O 1
ATOM 1355 N N . GLU A 1 181 ? 6.075 -2.476 22.889 1.00 92.06 181 GLU A N 1
ATOM 1356 C CA . GLU A 1 181 ? 5.409 -1.221 23.258 1.00 92.06 181 GLU A CA 1
ATOM 1357 C C . GLU A 1 181 ? 3.880 -1.336 23.236 1.00 92.06 181 GLU A C 1
ATOM 1359 O O . GLU A 1 181 ? 3.213 -0.917 24.186 1.00 92.06 181 GLU A O 1
ATOM 1364 N N . ILE A 1 182 ? 3.307 -1.942 22.192 1.00 91.19 182 ILE A N 1
ATOM 1365 C CA . ILE A 1 182 ? 1.860 -2.181 22.100 1.00 91.19 182 ILE A CA 1
ATOM 1366 C C . ILE A 1 182 ? 1.392 -3.062 23.262 1.00 91.19 182 ILE A C 1
ATOM 1368 O O . ILE A 1 182 ? 0.376 -2.762 23.897 1.00 91.19 182 ILE A O 1
ATOM 1372 N N . ALA A 1 183 ? 2.134 -4.125 23.584 1.00 93.12 183 ALA A N 1
ATOM 1373 C CA . ALA A 1 183 ? 1.808 -4.996 24.707 1.00 93.12 183 ALA A CA 1
ATOM 1374 C C . ALA A 1 183 ? 1.816 -4.232 26.044 1.00 93.12 183 ALA A C 1
ATOM 1376 O O . ALA A 1 183 ? 0.904 -4.405 26.859 1.00 93.12 183 ALA A O 1
ATOM 1377 N N . LEU A 1 184 ? 2.793 -3.344 26.255 1.00 92.31 184 LEU A N 1
ATOM 1378 C CA . LEU A 1 184 ? 2.862 -2.482 27.437 1.00 92.31 184 LEU A CA 1
ATOM 1379 C C . LEU A 1 184 ? 1.690 -1.494 27.505 1.00 92.31 184 LEU A C 1
ATOM 1381 O O . LEU A 1 184 ? 1.104 -1.328 28.574 1.00 92.31 184 LEU A O 1
ATOM 1385 N N . GLN A 1 185 ? 1.302 -0.877 26.385 1.00 91.81 185 GLN A N 1
ATOM 1386 C CA . GLN A 1 185 ? 0.157 0.040 26.332 1.00 91.81 185 GLN A CA 1
ATOM 1387 C C . GLN A 1 185 ? -1.173 -0.668 26.625 1.00 91.81 185 GLN A C 1
ATOM 1389 O O . GLN A 1 185 ? -1.993 -0.146 27.383 1.00 91.81 185 GLN A O 1
ATOM 1394 N N . ILE A 1 186 ? -1.382 -1.870 26.074 1.00 92.25 186 ILE A N 1
ATOM 1395 C CA . ILE A 1 186 ? -2.564 -2.698 26.363 1.00 92.25 186 ILE A CA 1
ATOM 1396 C C . ILE A 1 186 ? -2.614 -3.037 27.851 1.00 92.25 186 ILE A C 1
ATOM 1398 O O . ILE A 1 186 ? -3.666 -2.901 28.476 1.00 92.25 186 ILE A O 1
ATOM 1402 N N . LYS A 1 187 ? -1.476 -3.432 28.431 1.00 90.25 187 LYS A N 1
ATOM 1403 C CA . LYS A 1 187 ? -1.384 -3.736 29.858 1.00 90.25 187 LYS A CA 1
ATOM 1404 C C . LYS A 1 187 ? -1.698 -2.511 30.715 1.00 90.25 187 LYS A C 1
ATOM 1406 O O . LYS A 1 187 ? -2.523 -2.611 31.613 1.00 90.25 187 LYS A O 1
ATOM 1411 N N . ALA A 1 188 ? -1.128 -1.352 30.391 1.00 88.12 188 ALA A N 1
ATOM 1412 C CA . ALA A 1 188 ? -1.411 -0.106 31.097 1.00 88.12 188 ALA A CA 1
ATOM 1413 C C . ALA A 1 188 ? -2.896 0.284 31.014 1.00 88.12 188 ALA A C 1
ATOM 1415 O O . ALA A 1 188 ? -3.474 0.723 32.003 1.00 88.12 188 ALA A O 1
ATOM 1416 N N . LYS A 1 189 ? -3.549 0.084 29.861 1.00 87.25 189 LYS A N 1
ATOM 1417 C CA . LYS A 1 189 ? -4.990 0.341 29.718 1.00 87.25 189 LYS A CA 1
ATOM 1418 C C . LYS A 1 189 ? -5.856 -0.655 30.479 1.00 87.25 189 LYS A C 1
ATOM 1420 O O . LYS A 1 189 ? -6.872 -0.248 31.039 1.00 87.25 189 LYS A O 1
ATOM 1425 N N . ALA A 1 190 ? -5.463 -1.925 30.520 1.00 84.44 190 ALA A N 1
ATOM 1426 C CA . ALA A 1 190 ? -6.111 -2.908 31.378 1.00 84.44 190 ALA A CA 1
ATOM 1427 C C . ALA A 1 190 ? -5.977 -2.503 32.855 1.00 84.44 190 ALA A C 1
ATOM 1429 O O . ALA A 1 190 ? -6.980 -2.464 33.563 1.00 84.44 190 ALA A O 1
ATOM 1430 N N . ASP A 1 191 ? -4.777 -2.099 33.282 1.00 80.94 191 ASP A N 1
ATOM 1431 C CA . ASP A 1 191 ? -4.504 -1.627 34.641 1.00 80.94 191 ASP A CA 1
ATOM 1432 C C . ASP A 1 191 ? -5.289 -0.347 34.984 1.00 80.94 191 ASP A C 1
ATOM 1434 O O . ASP A 1 191 ? -5.812 -0.248 36.091 1.00 80.94 191 ASP A O 1
ATOM 1438 N N . ASP A 1 192 ? -5.432 0.611 34.058 1.00 81.56 192 ASP A N 1
ATOM 1439 C CA . ASP A 1 192 ? -6.250 1.828 34.222 1.00 81.56 192 ASP A CA 1
ATOM 1440 C C . ASP A 1 192 ? -7.728 1.495 34.483 1.00 81.56 192 ASP A C 1
ATOM 1442 O O . ASP A 1 192 ? -8.347 2.047 35.400 1.00 81.56 192 ASP A O 1
ATOM 1446 N N . VAL A 1 193 ? -8.302 0.589 33.681 1.00 75.06 193 VAL A N 1
ATOM 1447 C CA . VAL A 1 193 ? -9.692 0.123 33.841 1.00 75.06 193 VAL A CA 1
ATOM 1448 C C . VAL A 1 193 ? -9.879 -0.511 35.215 1.00 75.06 193 VAL A C 1
ATOM 1450 O O . VAL A 1 193 ? -10.857 -0.240 35.912 1.00 75.06 193 VAL A O 1
ATOM 1453 N N . ASP A 1 194 ? -8.901 -1.302 35.632 1.00 71.12 194 ASP A N 1
ATOM 1454 C CA . ASP A 1 194 ? -8.912 -2.005 36.901 1.00 71.12 194 ASP A CA 1
ATOM 1455 C C . ASP A 1 194 ? -8.655 -1.079 38.103 1.00 71.12 194 ASP A C 1
ATOM 1457 O O . ASP A 1 194 ? -9.208 -1.290 39.179 1.00 71.12 194 ASP A O 1
ATOM 1461 N N . ASN A 1 195 ? -7.812 -0.055 37.956 1.00 68.56 195 ASN A N 1
ATOM 1462 C CA . ASN A 1 195 ? -7.511 0.947 38.988 1.00 68.56 195 ASN A CA 1
ATOM 1463 C C . ASN A 1 195 ? -8.638 1.970 39.168 1.00 68.56 195 ASN A C 1
ATOM 1465 O O . ASN A 1 195 ? -8.736 2.584 40.227 1.00 68.56 195 ASN A O 1
ATOM 1469 N N . SER A 1 196 ? -9.495 2.145 38.162 1.00 67.50 196 SER A N 1
ATOM 1470 C CA . SER A 1 196 ? -10.662 3.029 38.245 1.00 67.50 196 SER A CA 1
ATOM 1471 C C . SER A 1 196 ? -11.814 2.437 39.070 1.00 67.50 196 SER A C 1
ATOM 1473 O O . SER A 1 196 ? -12.764 3.151 39.384 1.00 67.50 196 SER A O 1
ATOM 1475 N N . ARG A 1 197 ? -11.745 1.153 39.447 1.00 66.62 197 ARG A N 1
ATOM 1476 C CA . ARG A 1 197 ? -12.691 0.537 40.388 1.00 66.62 197 ARG A CA 1
ATOM 1477 C C . ARG A 1 197 ? -12.347 0.911 41.824 1.00 66.62 197 ARG A C 1
ATOM 1479 O O . ARG A 1 197 ? -11.205 0.767 42.253 1.00 66.62 197 ARG A O 1
ATOM 1486 N N . SER A 1 198 ? -13.352 1.317 42.600 1.00 64.88 198 SER A N 1
ATOM 1487 C CA . SER A 1 198 ? -13.167 1.736 43.998 1.00 64.88 198 SER A CA 1
ATOM 1488 C C . SER A 1 198 ? -12.860 0.562 44.947 1.00 64.88 198 SER A C 1
ATOM 1490 O O . SER A 1 198 ? -12.479 0.759 46.102 1.00 64.88 198 SER A O 1
ATOM 1492 N N . THR A 1 199 ? -13.008 -0.681 44.480 1.00 65.19 199 THR A N 1
ATOM 1493 C CA . THR A 1 199 ? -12.903 -1.881 45.317 1.00 65.19 199 THR A CA 1
ATOM 1494 C C . THR A 1 199 ? -11.501 -2.471 45.377 1.00 65.19 199 THR A C 1
ATOM 1496 O O . THR A 1 199 ? -10.897 -2.759 44.349 1.00 65.19 199 THR A O 1
ATOM 1499 N N . ALA A 1 200 ? -11.037 -2.777 46.594 1.00 65.38 200 ALA A N 1
ATOM 1500 C CA . ALA A 1 200 ? -9.740 -3.413 46.847 1.00 65.38 200 ALA A CA 1
ATOM 1501 C C . ALA A 1 200 ? -9.568 -4.786 46.160 1.00 65.38 200 ALA A C 1
ATOM 1503 O O . ALA A 1 200 ? -8.449 -5.168 45.826 1.00 65.38 200 ALA A O 1
ATOM 1504 N N . ALA A 1 201 ? -10.664 -5.520 45.935 1.00 68.19 201 ALA A N 1
ATOM 1505 C CA . ALA A 1 201 ? -10.670 -6.757 45.159 1.00 68.19 201 ALA A CA 1
ATOM 1506 C C . ALA A 1 201 ? -11.118 -6.470 43.719 1.00 68.19 201 ALA A C 1
ATOM 1508 O O . ALA A 1 201 ? -12.221 -5.971 43.491 1.00 68.19 201 ALA A O 1
ATOM 1509 N N . LYS A 1 202 ? -10.263 -6.796 42.744 1.00 71.50 202 LYS A N 1
ATOM 1510 C CA . LYS A 1 202 ? -10.513 -6.565 41.312 1.00 71.50 202 LYS A CA 1
ATOM 1511 C C . LYS A 1 202 ? -11.206 -7.739 40.606 1.00 71.50 202 LYS A C 1
ATOM 1513 O O . LYS A 1 202 ? -11.182 -7.851 39.388 1.00 71.50 202 LYS A O 1
A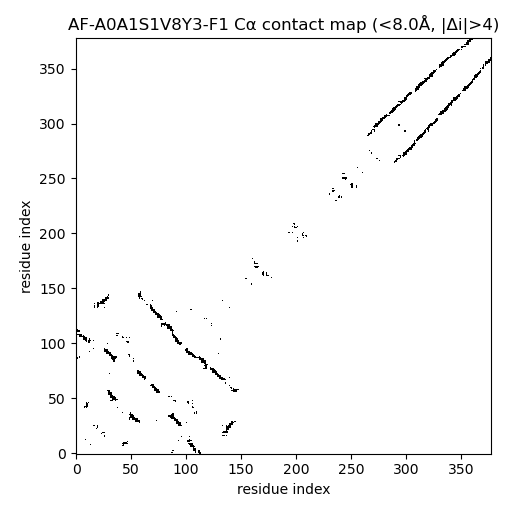TOM 1518 N N . ASP A 1 203 ? -11.895 -8.593 41.351 1.00 80.12 203 ASP A N 1
ATOM 1519 C CA . ASP A 1 203 ? -12.651 -9.738 40.839 1.00 80.12 203 ASP A CA 1
ATOM 1520 C C . ASP A 1 203 ? -14.145 -9.411 40.638 1.00 80.12 203 ASP A C 1
ATOM 1522 O O . ASP A 1 203 ? -14.608 -8.307 40.934 1.00 80.12 203 ASP A O 1
ATOM 1526 N N . VAL A 1 204 ? -14.924 -10.370 40.127 1.00 78.75 204 VAL A N 1
ATOM 1527 C CA . VAL A 1 204 ? -16.383 -10.216 39.943 1.00 78.75 204 VAL A CA 1
ATOM 1528 C C . VAL A 1 204 ? -17.084 -9.909 41.274 1.00 78.75 204 VAL A C 1
ATOM 1530 O O . VAL A 1 204 ? -18.025 -9.117 41.316 1.00 78.75 204 VAL A O 1
ATOM 1533 N N . THR A 1 205 ? -16.591 -10.482 42.374 1.00 79.38 205 THR A N 1
ATOM 1534 C CA . THR A 1 205 ? -17.098 -10.261 43.733 1.00 79.38 205 THR A CA 1
ATOM 1535 C C . THR A 1 205 ? -16.944 -8.805 44.166 1.00 79.38 205 THR A C 1
ATOM 1537 O O . THR A 1 205 ? -17.892 -8.207 44.670 1.00 79.38 205 THR A O 1
ATOM 1540 N N . GLY A 1 206 ? -15.773 -8.206 43.934 1.00 78.44 206 GLY A N 1
ATOM 1541 C CA . GLY A 1 206 ? -15.520 -6.795 44.197 1.00 78.44 206 GLY A CA 1
ATOM 1542 C C . GLY A 1 206 ? -16.468 -5.890 43.418 1.00 78.44 206 GLY A C 1
ATOM 1543 O O . GLY A 1 206 ? -17.115 -5.037 44.016 1.00 78.44 206 GLY A O 1
ATOM 1544 N N . ALA A 1 207 ? -16.653 -6.134 42.117 1.00 76.56 207 ALA A N 1
ATOM 1545 C CA . ALA A 1 207 ? -17.569 -5.337 41.295 1.00 76.56 207 ALA A CA 1
ATOM 1546 C C . ALA A 1 207 ? -19.026 -5.408 41.799 1.00 76.56 207 ALA A C 1
ATOM 1548 O O . ALA A 1 207 ? -19.728 -4.396 41.854 1.00 76.56 207 ALA A O 1
ATOM 1549 N N . LEU A 1 208 ? -19.472 -6.595 42.225 1.00 80.06 208 LEU A N 1
ATOM 1550 C CA . LEU A 1 208 ? -20.796 -6.787 42.815 1.00 80.06 208 LEU A CA 1
ATOM 1551 C C . LEU A 1 208 ? -20.944 -6.041 44.151 1.00 80.06 208 LEU A C 1
ATOM 1553 O O . LEU A 1 208 ? -21.996 -5.463 44.424 1.00 80.06 208 LEU A O 1
ATOM 1557 N N . ASN A 1 209 ? -19.889 -6.012 44.964 1.00 78.12 209 ASN A N 1
ATOM 1558 C CA . ASN A 1 209 ? -19.873 -5.271 46.223 1.00 78.12 209 ASN A CA 1
ATOM 1559 C C . ASN A 1 209 ? -19.946 -3.751 45.998 1.00 78.12 209 ASN A C 1
ATOM 1561 O O . ASN A 1 209 ? -20.668 -3.078 46.728 1.00 78.12 209 ASN A O 1
ATOM 1565 N N . GLU A 1 210 ? -19.268 -3.212 44.978 1.00 79.88 210 GLU A N 1
ATOM 1566 C CA . GLU A 1 210 ? -19.349 -1.789 44.604 1.00 79.88 210 GLU A CA 1
ATOM 1567 C C . GLU A 1 210 ? -20.772 -1.399 44.200 1.00 79.88 210 GLU A C 1
ATOM 1569 O O . GLU A 1 210 ? -21.341 -0.455 44.751 1.00 79.88 210 GLU A O 1
ATOM 1574 N N . LEU A 1 211 ? -21.389 -2.181 43.309 1.00 80.50 211 LEU A N 1
ATOM 1575 C CA . LEU A 1 211 ? -22.763 -1.967 42.855 1.00 80.50 211 LEU A CA 1
ATOM 1576 C C . LEU A 1 211 ? -23.776 -2.019 44.011 1.00 80.50 211 LEU A C 1
ATOM 1578 O O . LEU A 1 211 ? -24.756 -1.269 44.025 1.00 80.50 211 LEU A O 1
ATOM 1582 N N . ASN A 1 212 ? -23.527 -2.890 44.990 1.00 81.25 212 ASN A N 1
ATOM 1583 C CA . ASN A 1 212 ? -24.389 -3.072 46.152 1.00 81.25 212 ASN A CA 1
ATOM 1584 C C . ASN A 1 212 ? -24.088 -2.098 47.303 1.00 81.25 212 ASN A C 1
ATOM 1586 O O . ASN A 1 212 ? -24.932 -1.947 48.182 1.00 81.25 212 ASN A O 1
ATOM 1590 N N . SER A 1 213 ? -22.945 -1.401 47.299 1.00 78.31 213 SER A N 1
ATOM 1591 C CA . SER A 1 213 ? -22.510 -0.522 48.400 1.00 78.31 213 SER A CA 1
ATOM 1592 C C . SER A 1 213 ? -23.466 0.647 48.684 1.00 78.31 213 SER A C 1
ATOM 1594 O O . SER A 1 213 ? -23.576 1.095 49.823 1.00 78.31 213 SER A O 1
ATOM 1596 N N . GLY A 1 214 ? -24.201 1.113 47.669 1.00 71.94 214 GLY A N 1
ATOM 1597 C CA . GLY A 1 214 ? -25.214 2.169 47.780 1.00 71.94 214 GLY A CA 1
ATOM 1598 C C . GLY A 1 214 ? -26.657 1.663 47.844 1.00 71.94 214 GLY A C 1
ATOM 1599 O O . GLY A 1 214 ? -27.593 2.461 47.756 1.00 71.94 214 GLY A O 1
ATOM 1600 N N . LYS A 1 215 ? -26.872 0.346 47.921 1.00 79.88 215 LYS A N 1
ATOM 1601 C CA . LYS A 1 215 ? -28.210 -0.252 47.959 1.00 79.88 215 LYS A CA 1
ATOM 1602 C C . LYS A 1 215 ? -28.555 -0.649 49.385 1.00 79.88 215 LYS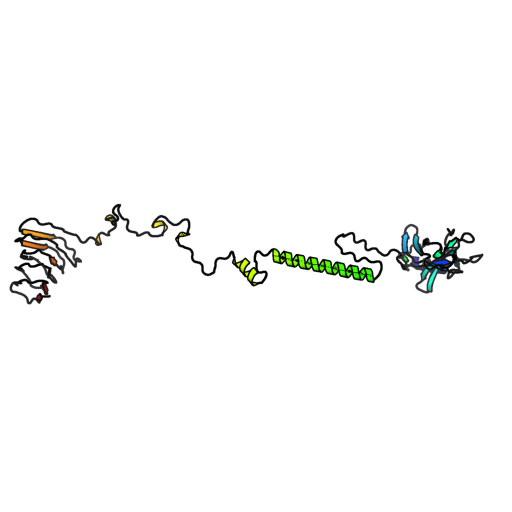 A C 1
ATOM 1604 O O . LYS A 1 215 ? -27.760 -1.268 50.086 1.00 79.88 215 LYS A O 1
ATOM 1609 N N . SER A 1 216 ? -29.769 -0.301 49.806 1.00 73.25 216 SER A N 1
ATOM 1610 C CA . SER A 1 216 ? -30.266 -0.754 51.100 1.00 73.25 216 SER A CA 1
ATOM 1611 C C . SER A 1 216 ? -30.441 -2.278 51.068 1.00 73.25 216 SER A C 1
ATOM 1613 O O . SER A 1 216 ? -31.006 -2.789 50.094 1.00 73.25 216 SER A O 1
ATOM 1615 N N . PRO A 1 217 ? -29.988 -3.014 52.096 1.00 75.25 217 PRO A N 1
ATOM 1616 C CA . PRO A 1 217 ? -30.214 -4.448 52.193 1.00 75.25 217 PRO A CA 1
ATOM 1617 C C . PRO A 1 217 ? -31.705 -4.793 52.083 1.00 75.25 217 PRO A C 1
ATOM 1619 O O . PRO A 1 217 ? -32.562 -4.049 52.572 1.00 75.25 217 PRO A O 1
ATOM 1622 N N . VAL A 1 218 ? -32.011 -5.955 51.489 1.00 73.75 218 VAL A N 1
ATOM 1623 C CA . VAL A 1 218 ? -33.390 -6.471 51.337 1.00 73.75 218 VAL A CA 1
ATOM 1624 C C . VAL A 1 218 ? -34.121 -6.512 52.685 1.00 73.75 218 VAL A C 1
ATOM 1626 O O . VAL A 1 218 ? -35.310 -6.221 52.744 1.00 73.75 218 VAL A O 1
ATOM 1629 N N . ASN A 1 219 ? -33.384 -6.769 53.770 1.00 71.31 219 ASN A N 1
ATOM 1630 C CA . ASN A 1 219 ? -33.846 -6.583 55.138 1.00 71.31 219 ASN A CA 1
ATOM 1631 C C . ASN A 1 219 ? -32.979 -5.537 55.830 1.00 71.31 219 ASN A C 1
ATOM 1633 O O . ASN A 1 219 ? -31.809 -5.783 56.119 1.00 71.31 219 ASN A O 1
ATOM 1637 N N . HIS A 1 220 ? -33.567 -4.390 56.136 1.00 74.75 220 HIS A N 1
ATOM 1638 C CA . HIS A 1 220 ? -32.949 -3.380 56.977 1.00 74.75 220 HIS A CA 1
ATOM 1639 C C . HIS A 1 220 ? -33.974 -2.877 57.992 1.00 74.75 220 HIS A C 1
ATOM 1641 O O . HIS A 1 220 ? -35.174 -2.831 57.722 1.00 74.75 220 HIS A O 1
ATOM 1647 N N . THR A 1 221 ? -33.500 -2.528 59.183 1.00 76.25 221 THR A N 1
ATOM 1648 C CA . THR A 1 221 ? -34.338 -1.991 60.256 1.00 76.25 221 THR A CA 1
ATOM 1649 C C . THR A 1 221 ? -34.019 -0.521 60.443 1.00 76.25 221 THR A C 1
ATOM 1651 O O . THR A 1 221 ? -32.868 -0.171 60.699 1.00 76.25 221 THR A O 1
ATOM 1654 N N . HIS A 1 222 ? -35.038 0.326 60.373 1.00 82.19 222 HIS A N 1
ATOM 1655 C CA . HIS A 1 222 ? -34.939 1.717 60.802 1.00 82.19 222 HIS A CA 1
ATOM 1656 C C . HIS A 1 222 ? -35.535 1.849 62.194 1.00 82.19 222 HIS A C 1
ATOM 1658 O O . HIS A 1 222 ? -36.576 1.262 62.492 1.00 82.19 2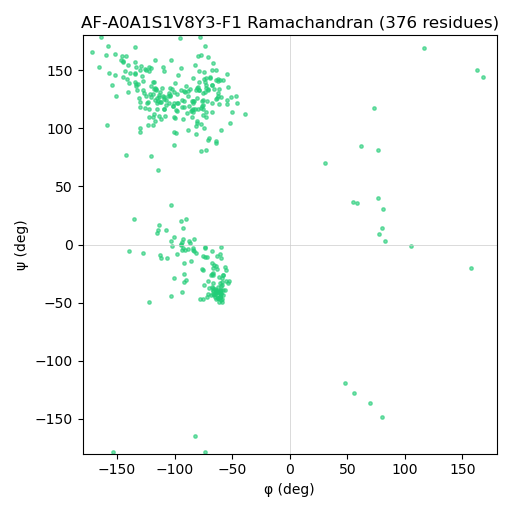22 HIS A O 1
ATOM 1664 N N . SER A 1 223 ? -34.889 2.629 63.056 1.00 84.50 223 SER A N 1
ATOM 1665 C CA . SER A 1 223 ? -35.524 3.013 64.311 1.00 84.50 223 SER A CA 1
ATOM 1666 C C . SER A 1 223 ? -36.694 3.938 63.997 1.00 84.50 223 SER A C 1
ATOM 1668 O O . SER A 1 223 ? -36.542 4.883 63.229 1.00 84.50 223 SER A O 1
ATOM 1670 N N . PHE A 1 224 ? -37.843 3.757 64.650 1.00 82.06 224 PHE A N 1
ATOM 1671 C CA . PHE A 1 224 ? -38.947 4.722 64.545 1.00 82.06 224 PHE A CA 1
ATOM 1672 C C . PHE A 1 224 ? -38.507 6.148 64.947 1.00 82.06 224 PHE A C 1
ATOM 1674 O O . PHE A 1 224 ? -39.119 7.149 64.567 1.00 82.06 224 PHE A O 1
ATOM 1681 N N . ASN A 1 225 ? -37.394 6.268 65.684 1.00 83.50 225 ASN A N 1
ATOM 1682 C CA . ASN A 1 225 ? -36.806 7.549 66.037 1.00 83.50 225 ASN A CA 1
ATOM 1683 C C . ASN A 1 225 ? -36.239 8.338 64.846 1.00 83.50 225 ASN A C 1
ATOM 1685 O O . ASN A 1 225 ? -36.266 9.562 64.932 1.00 83.50 225 ASN A O 1
ATOM 1689 N N . SER A 1 226 ? -35.833 7.690 63.748 1.00 87.38 226 SER A N 1
ATOM 1690 C CA . SER A 1 226 ? -35.175 8.332 62.597 1.00 87.38 226 SER A CA 1
ATOM 1691 C C . SER A 1 226 ? -36.124 8.913 61.543 1.00 87.38 226 SER A C 1
ATOM 1693 O O . SER A 1 226 ? -35.658 9.412 60.524 1.00 87.38 226 SER A O 1
ATOM 1695 N N . LEU A 1 227 ? -37.441 8.834 61.745 1.00 85.69 227 LEU A N 1
ATOM 1696 C CA . LEU A 1 227 ? -38.406 9.487 60.859 1.00 85.69 227 LEU A CA 1
ATOM 1697 C C . LEU A 1 227 ? -38.428 10.994 61.154 1.00 85.69 227 LEU A C 1
ATOM 1699 O O . LEU A 1 227 ? -38.681 11.393 62.290 1.00 85.69 227 LEU A O 1
ATOM 1703 N N . GLU A 1 228 ? -38.179 11.837 60.158 1.00 86.25 228 GLU A N 1
ATOM 1704 C CA . GLU A 1 228 ? -38.409 13.279 60.285 1.00 86.25 228 GLU A CA 1
ATOM 1705 C C . GLU A 1 228 ? -39.899 13.608 60.104 1.00 86.25 228 GLU A C 1
ATOM 1707 O O . GLU A 1 228 ? -40.680 12.784 59.625 1.00 86.25 228 GLU A O 1
ATOM 1712 N N . SER A 1 229 ? -40.319 14.800 60.536 1.00 86.69 229 SER A N 1
ATOM 1713 C CA . SER A 1 229 ? -41.701 15.285 60.366 1.00 86.69 229 SER A CA 1
ATOM 1714 C C . SER A 1 229 ? -42.784 14.394 60.990 1.00 86.69 229 SER A C 1
ATOM 1716 O O . SER A 1 229 ? -43.893 14.281 60.463 1.00 86.69 229 SER A O 1
ATOM 1718 N N . LYS A 1 230 ? -42.492 13.779 62.142 1.00 87.19 230 LYS A N 1
ATOM 1719 C CA . LYS A 1 230 ? -43.498 13.005 62.876 1.00 87.19 230 LYS A CA 1
ATOM 1720 C C . LYS A 1 230 ? -44.645 13.908 63.318 1.00 87.19 230 LYS A C 1
ATOM 1722 O O . LYS A 1 230 ? -44.393 15.017 63.800 1.00 87.19 230 LYS A O 1
ATOM 1727 N N . PRO A 1 231 ? -45.890 13.424 63.241 1.00 88.19 231 PRO A N 1
ATOM 1728 C CA . PRO A 1 231 ? -47.005 14.120 63.846 1.00 88.19 231 PRO A CA 1
ATOM 1729 C C . PRO A 1 231 ? -46.744 14.401 65.332 1.00 88.19 231 PRO A C 1
ATOM 1731 O O . PRO A 1 231 ? -46.263 13.543 66.070 1.00 88.19 231 PRO A O 1
ATOM 1734 N N . THR A 1 232 ? -47.046 15.612 65.788 1.00 84.88 232 THR A N 1
ATOM 1735 C CA . THR A 1 232 ? -46.908 16.005 67.204 1.00 84.88 232 THR A CA 1
ATOM 1736 C C . THR A 1 232 ? -48.247 16.019 67.938 1.00 84.88 232 THR A C 1
ATOM 1738 O O . THR A 1 232 ? -48.300 16.290 69.135 1.00 84.88 232 THR A O 1
ATOM 1741 N N . THR A 1 233 ? -49.339 15.713 67.235 1.00 84.81 233 THR A N 1
ATOM 1742 C CA . THR A 1 233 ? -50.705 15.720 67.763 1.00 84.81 233 THR A CA 1
ATOM 1743 C C . THR A 1 233 ? -51.366 14.365 67.545 1.00 84.81 233 THR A C 1
ATOM 1745 O O . THR A 1 233 ? -51.081 13.676 66.568 1.00 84.81 233 THR A O 1
ATOM 1748 N N . LEU A 1 234 ? -52.292 13.994 68.435 1.00 83.00 234 LEU A N 1
ATOM 1749 C CA . LEU A 1 234 ? -53.078 12.756 68.322 1.00 83.00 234 LEU A CA 1
ATOM 1750 C C . LEU A 1 234 ? -53.829 12.670 66.982 1.00 83.00 234 LEU A C 1
ATOM 1752 O O . LEU A 1 234 ? -53.825 11.624 66.340 1.00 83.00 234 LEU A O 1
ATOM 1756 N N . SER A 1 235 ? -54.372 13.799 66.515 1.00 81.75 235 SER A N 1
ATOM 1757 C CA . SER A 1 235 ? -55.025 13.902 65.204 1.00 81.75 235 SER A CA 1
ATOM 1758 C C . SER A 1 235 ? -54.053 13.657 64.048 1.00 81.75 235 SER A C 1
ATOM 1760 O O . SER A 1 235 ? -54.382 12.952 63.099 1.00 81.75 235 SER A O 1
ATOM 1762 N N . GLY A 1 236 ? -52.815 14.149 64.150 1.00 85.88 236 GLY A N 1
ATOM 1763 C CA . GLY A 1 236 ? -51.792 13.863 63.152 1.00 85.88 236 GLY A CA 1
ATOM 1764 C C . GLY A 1 236 ? -51.367 12.384 63.113 1.00 85.88 236 GLY A C 1
ATOM 1765 O O . GLY A 1 236 ? -50.882 11.929 62.082 1.00 85.88 236 GLY A O 1
ATOM 1766 N N . TYR A 1 237 ? -51.608 11.618 64.185 1.00 86.25 237 TYR A N 1
ATOM 1767 C CA . TYR A 1 237 ? -51.499 10.150 64.204 1.00 86.25 237 TYR A CA 1
ATOM 1768 C C . TYR A 1 237 ? -52.791 9.423 63.780 1.00 86.25 237 TYR A C 1
ATOM 1770 O O . TYR A 1 237 ? -52.839 8.196 63.824 1.00 86.25 237 TYR A O 1
ATOM 1778 N N . GLY A 1 238 ? -53.843 10.144 63.380 1.00 84.94 238 GLY A N 1
ATOM 1779 C CA . GLY A 1 238 ? -55.135 9.569 62.990 1.00 84.94 238 GLY A CA 1
ATOM 1780 C C . GLY A 1 238 ? -56.024 9.135 64.161 1.00 84.94 238 GLY A C 1
ATOM 1781 O O . GLY A 1 238 ? -57.059 8.507 63.942 1.00 84.94 238 GLY A O 1
ATOM 1782 N N . ILE A 1 239 ? -55.657 9.470 65.400 1.00 84.38 239 ILE A N 1
ATOM 1783 C CA . ILE A 1 239 ? -56.439 9.142 66.594 1.00 84.38 239 ILE A CA 1
ATOM 1784 C C . ILE A 1 239 ? -57.494 10.239 66.784 1.00 84.38 239 ILE A C 1
ATOM 1786 O O . ILE A 1 239 ? -57.158 11.380 67.110 1.00 84.38 239 ILE A O 1
ATOM 1790 N N . THR A 1 240 ? -58.766 9.902 66.554 1.00 79.06 240 THR A N 1
ATOM 1791 C CA . THR A 1 240 ? -59.884 10.870 66.527 1.00 79.06 240 THR A CA 1
ATOM 1792 C C . THR A 1 240 ? -60.870 10.729 67.688 1.00 79.06 240 THR A C 1
ATOM 1794 O O . THR A 1 240 ? -61.663 11.636 67.921 1.00 79.06 240 THR A O 1
ATOM 1797 N N . ASP A 1 241 ? -60.793 9.643 68.453 1.00 72.38 241 ASP A N 1
ATOM 1798 C CA . ASP A 1 241 ? -61.699 9.293 69.553 1.00 72.38 241 ASP A CA 1
ATOM 1799 C C . ASP A 1 241 ? -61.009 9.285 70.929 1.00 72.38 241 ASP A C 1
ATOM 1801 O O . ASP A 1 241 ? -61.573 8.819 71.920 1.00 72.38 241 ASP A O 1
ATOM 1805 N N . ALA A 1 242 ? -59.788 9.824 71.018 1.00 76.81 242 ALA A N 1
ATOM 1806 C CA . ALA A 1 242 ? -59.060 9.898 72.277 1.00 76.81 242 ALA A CA 1
ATOM 1807 C C . ALA A 1 242 ? -59.788 10.781 73.303 1.00 76.81 242 ALA A C 1
ATOM 1809 O O . ALA A 1 242 ? -60.062 11.964 73.072 1.00 76.81 242 ALA A O 1
ATOM 1810 N N . ALA A 1 243 ? -60.029 10.213 74.484 1.00 70.50 243 ALA A N 1
ATOM 1811 C CA . ALA A 1 243 ? -60.502 10.956 75.638 1.00 70.50 243 ALA A CA 1
ATOM 1812 C C . ALA A 1 243 ? -59.461 12.016 76.043 1.00 70.50 243 ALA A C 1
ATOM 1814 O O . ALA A 1 243 ? -58.278 11.726 76.224 1.00 70.50 243 ALA A O 1
ATOM 1815 N N . SER A 1 244 ? -59.901 13.262 76.171 1.00 70.81 244 SER A N 1
ATOM 1816 C CA . SER A 1 244 ? -59.084 14.371 76.643 1.00 70.81 244 SER A CA 1
ATOM 1817 C C . SER A 1 244 ? -58.984 14.327 78.162 1.00 70.81 244 SER A C 1
ATOM 1819 O O . SER A 1 244 ? -59.990 14.169 78.855 1.00 70.81 244 SER A O 1
ATOM 1821 N N . ILE A 1 245 ? -57.775 14.521 78.679 1.00 74.12 245 ILE A N 1
ATOM 1822 C CA . ILE A 1 245 ? -57.521 14.664 80.113 1.00 74.12 245 ILE A CA 1
ATOM 1823 C C . ILE A 1 245 ? -57.500 16.141 80.525 1.00 74.12 245 ILE A C 1
ATOM 1825 O O . ILE A 1 245 ? -57.220 17.026 79.711 1.00 74.12 245 ILE A O 1
ATOM 1829 N N . ASP A 1 246 ? -57.852 16.423 81.773 1.00 73.12 246 ASP A N 1
ATOM 1830 C CA . ASP A 1 246 ? -57.636 17.716 82.412 1.00 73.12 246 ASP A CA 1
ATOM 1831 C C . ASP A 1 246 ? -56.173 17.883 82.863 1.00 73.12 246 ASP A C 1
ATOM 1833 O O . ASP A 1 246 ? -55.331 16.997 82.695 1.00 73.12 246 ASP A O 1
ATOM 1837 N N . SER A 1 247 ? -55.854 19.049 83.429 1.00 70.12 247 SER A N 1
ATOM 1838 C CA . SER A 1 247 ? -54.515 19.384 83.933 1.00 70.12 247 SER A CA 1
ATOM 1839 C C . SER A 1 247 ? -54.042 18.507 85.098 1.00 70.12 247 SER A C 1
ATOM 1841 O O . SER A 1 247 ? -52.877 18.583 85.476 1.00 70.12 247 SER A O 1
ATOM 1843 N N . GLU A 1 248 ? -54.922 17.681 85.665 1.00 69.38 248 GLU A N 1
ATOM 1844 C CA . GLU A 1 248 ? -54.635 16.742 86.752 1.00 69.38 248 GLU A CA 1
ATOM 1845 C C . GLU A 1 248 ? -54.514 15.296 86.240 1.00 69.38 248 GLU A C 1
ATOM 1847 O O . GLU A 1 248 ? -54.326 14.370 87.030 1.00 69.38 248 GLU A O 1
ATOM 1852 N N . GLY A 1 249 ? -54.611 15.090 84.921 1.00 62.69 249 GLY A N 1
ATOM 1853 C CA . GLY A 1 249 ? -54.494 13.784 84.280 1.00 62.69 249 GLY A CA 1
ATOM 1854 C C . GLY A 1 249 ? -55.761 12.929 84.346 1.00 62.69 249 GLY A C 1
ATOM 1855 O O . GLY A 1 249 ? -55.692 11.730 84.075 1.00 62.69 249 GLY A O 1
ATOM 1856 N N . LYS A 1 250 ? -56.917 13.507 84.692 1.00 61.81 250 LYS A N 1
ATOM 1857 C CA . LYS A 1 250 ? -58.206 12.799 84.731 1.00 61.81 250 LYS A CA 1
ATOM 1858 C C . LYS A 1 250 ? -58.982 13.036 83.441 1.00 61.81 250 LYS A C 1
ATOM 1860 O O . LYS A 1 250 ? -58.910 14.111 82.862 1.00 61.81 250 LYS A O 1
ATOM 1865 N N . ILE A 1 251 ? -59.746 12.046 82.982 1.00 67.50 251 ILE A N 1
ATOM 1866 C CA . ILE A 1 251 ? -60.605 12.194 81.794 1.00 67.50 251 ILE A CA 1
ATOM 1867 C C . ILE A 1 251 ? -61.655 13.283 82.054 1.00 67.50 251 ILE A C 1
ATOM 1869 O O . ILE A 1 251 ? -62.344 13.244 83.075 1.00 67.50 251 ILE A O 1
ATOM 1873 N N . LYS A 1 252 ? -61.801 14.233 81.121 1.00 63.28 252 LYS A N 1
ATOM 1874 C CA . LYS A 1 252 ? -62.784 15.318 81.229 1.00 63.28 252 LYS A CA 1
ATOM 1875 C C . LYS A 1 252 ? -64.205 14.750 81.318 1.00 63.28 252 LYS A C 1
ATOM 1877 O O . LYS A 1 252 ? -64.639 13.975 80.468 1.00 63.28 252 LYS A O 1
ATOM 1882 N N . GLN A 1 253 ? -64.941 15.171 82.348 1.00 52.25 253 GLN A N 1
ATOM 1883 C CA . GLN A 1 253 ? -66.255 14.636 82.733 1.00 52.25 253 GLN A CA 1
ATOM 1884 C C . GLN A 1 253 ? -67.323 14.734 81.622 1.00 52.25 253 GLN A C 1
ATOM 1886 O O . GLN A 1 253 ? -68.240 13.919 81.563 1.00 52.25 253 GLN A O 1
ATOM 1891 N N . GLU A 1 254 ? -67.174 15.701 80.717 1.00 54.62 254 GLU A N 1
ATOM 1892 C CA . GLU A 1 254 ? -68.064 15.983 79.582 1.00 54.62 254 GLU A CA 1
ATOM 1893 C C . GLU A 1 254 ? -68.060 14.883 78.502 1.00 54.62 254 GLU A C 1
ATOM 1895 O O . GLU A 1 254 ? -68.958 14.841 77.666 1.00 54.62 254 GLU A O 1
ATOM 1900 N N . GLN A 1 255 ? -67.064 13.986 78.511 1.00 53.94 255 GLN A N 1
ATOM 1901 C CA . GLN A 1 255 ? -66.898 12.936 77.498 1.00 53.94 255 GLN A CA 1
ATOM 1902 C C . GLN A 1 255 ? -67.517 11.583 77.886 1.00 53.94 255 GLN A C 1
ATOM 1904 O O . GLN A 1 255 ? -67.461 10.636 77.102 1.00 53.94 255 GLN A O 1
ATOM 1909 N N . PHE A 1 256 ? -68.134 11.472 79.067 1.00 53.69 256 PHE A N 1
ATOM 1910 C CA . PHE A 1 256 ? -68.885 10.274 79.444 1.00 53.69 256 PHE A CA 1
ATOM 1911 C C . PHE A 1 256 ? -70.324 10.351 78.900 1.00 53.69 256 PHE A C 1
ATOM 1913 O O . PHE A 1 256 ? -71.040 11.294 79.245 1.00 53.69 256 PHE A O 1
ATOM 1920 N N . PRO A 1 257 ? -70.798 9.373 78.101 1.00 54.38 257 PRO A N 1
ATOM 1921 C CA . PRO A 1 257 ? -72.182 9.354 77.636 1.00 54.38 257 PRO A CA 1
ATOM 1922 C C . PRO A 1 257 ? -73.150 9.283 78.825 1.00 54.38 257 PRO A C 1
ATOM 1924 O O . PRO A 1 257 ? -72.908 8.577 79.806 1.00 54.38 257 PRO A O 1
ATOM 1927 N N . THR A 1 258 ? -74.272 10.000 78.741 1.00 48.56 258 THR A N 1
ATOM 1928 C CA . THR A 1 258 ? -75.275 10.152 79.814 1.00 48.56 258 THR A CA 1
ATOM 1929 C C . THR A 1 258 ? -75.822 8.816 80.337 1.00 48.56 258 THR A C 1
ATOM 1931 O O . THR A 1 258 ? -76.263 8.738 81.479 1.00 48.56 258 THR A O 1
ATOM 1934 N N . SER A 1 259 ? -75.731 7.745 79.542 1.00 45.72 259 SER A N 1
ATOM 1935 C CA . SER A 1 259 ? -76.093 6.363 79.892 1.00 45.72 259 SER A CA 1
ATOM 1936 C C . SER A 1 259 ? -75.111 5.650 80.834 1.00 45.72 259 SER A C 1
ATOM 1938 O O . SER A 1 259 ? -75.417 4.565 81.325 1.00 45.72 259 SER A O 1
ATOM 1940 N N . MET A 1 260 ? -73.933 6.224 81.090 1.00 45.41 260 MET A N 1
ATOM 1941 C CA . MET A 1 260 ? -72.887 5.621 81.923 1.00 45.41 260 MET A CA 1
ATOM 1942 C C . MET A 1 260 ? -72.894 6.145 83.369 1.00 45.41 260 MET A C 1
ATOM 1944 O O . MET A 1 260 ? -72.241 5.578 84.249 1.00 45.41 260 MET A O 1
ATOM 1948 N N . TRP A 1 261 ? -73.697 7.172 83.655 1.00 41.75 261 TRP A N 1
ATOM 1949 C CA . TRP A 1 261 ? -73.918 7.649 85.014 1.00 41.75 261 TRP A CA 1
ATOM 1950 C C . TRP A 1 261 ? -74.958 6.770 85.714 1.00 41.75 261 TRP A C 1
ATOM 1952 O O . TRP A 1 261 ? -76.162 7.005 85.655 1.00 41.75 261 TRP A O 1
ATOM 1962 N N . LYS A 1 262 ? -74.472 5.769 86.460 1.00 49.72 262 LYS A N 1
ATOM 1963 C CA . LYS A 1 262 ? -75.152 5.322 87.683 1.00 49.72 262 LYS A CA 1
ATOM 1964 C C . LYS A 1 262 ? -75.424 6.576 88.512 1.00 49.72 262 LYS A C 1
ATOM 1966 O O . LYS A 1 262 ? -74.471 7.205 88.969 1.00 49.72 262 LYS A O 1
ATOM 1971 N N . HIS A 1 263 ? -76.684 6.953 88.705 1.00 44.78 263 HIS A N 1
ATOM 1972 C CA . HIS A 1 263 ? -77.028 7.996 89.665 1.00 44.78 263 HIS A CA 1
ATOM 1973 C C . HIS A 1 263 ? -76.548 7.556 91.058 1.00 44.78 263 HIS A C 1
ATOM 1975 O O . HIS A 1 263 ? -77.190 6.744 91.724 1.00 44.78 263 HIS A O 1
ATOM 1981 N N . LEU A 1 264 ? -75.383 8.057 91.482 1.00 40.72 264 LEU A N 1
ATOM 1982 C CA . LEU A 1 264 ? -74.935 8.011 92.867 1.00 40.72 264 LEU A CA 1
ATOM 1983 C C . LEU A 1 264 ? -75.836 8.972 93.651 1.00 40.72 264 LEU A C 1
ATOM 1985 O O . LEU A 1 264 ? -75.562 10.164 93.752 1.00 40.72 264 LEU A O 1
ATOM 1989 N N . ALA A 1 265 ? -76.930 8.461 94.208 1.00 42.56 265 ALA A N 1
ATOM 1990 C CA . ALA A 1 265 ? -77.585 9.137 95.316 1.00 42.56 265 ALA A CA 1
ATOM 1991 C C . ALA A 1 265 ? -76.754 8.855 96.577 1.00 42.56 265 ALA A C 1
ATOM 1993 O O . ALA A 1 265 ? -77.048 7.936 97.338 1.00 42.56 265 ALA A O 1
ATOM 1994 N N . SER A 1 266 ? -75.658 9.590 96.775 1.00 38.47 266 SER A N 1
ATOM 1995 C CA . SER A 1 266 ? -74.928 9.556 98.042 1.00 38.47 266 SER A CA 1
ATOM 1996 C C . SER A 1 266 ? -75.695 10.391 99.070 1.00 38.47 266 SER A C 1
ATOM 1998 O O . SER A 1 266 ? -75.662 11.619 99.015 1.00 38.47 266 SER A O 1
ATOM 2000 N N . ALA A 1 267 ? -76.396 9.741 99.999 1.00 40.88 267 ALA A N 1
ATOM 2001 C CA . ALA A 1 267 ? -76.953 10.394 101.180 1.00 40.88 267 ALA A CA 1
ATOM 2002 C C . ALA A 1 267 ? -76.037 10.110 102.381 1.00 40.88 267 ALA A C 1
ATOM 2004 O O . ALA A 1 267 ? -75.961 8.980 102.859 1.00 40.88 267 ALA A O 1
ATOM 2005 N N . VAL A 1 268 ? -75.324 11.130 102.864 1.00 37.94 268 VAL A N 1
ATOM 2006 C CA . VAL A 1 268 ? -74.579 11.061 104.131 1.00 37.94 268 VAL A CA 1
ATOM 2007 C C . VAL A 1 268 ? -75.559 11.384 105.258 1.00 37.94 268 VAL A C 1
ATOM 2009 O O . VAL A 1 268 ? -76.201 12.431 105.227 1.00 37.94 268 VAL A O 1
ATOM 2012 N N . ILE A 1 269 ? -75.710 10.490 106.235 1.00 45.09 269 ILE A N 1
ATOM 2013 C CA . ILE A 1 269 ? -76.698 10.631 107.314 1.00 45.09 269 ILE A CA 1
ATOM 2014 C C . ILE A 1 269 ? -75.968 10.826 108.644 1.00 45.09 269 ILE A C 1
ATOM 2016 O O . ILE A 1 269 ? -75.118 10.023 109.015 1.00 45.09 269 ILE A O 1
ATOM 2020 N N . THR A 1 270 ? -76.349 11.866 109.387 1.00 43.50 270 THR A N 1
ATOM 2021 C CA . THR A 1 270 ? -75.734 12.259 110.667 1.00 43.50 270 THR A CA 1
ATOM 2022 C C . THR A 1 270 ? -76.664 12.150 111.888 1.00 43.50 270 THR A C 1
ATOM 2024 O O . THR A 1 270 ? -76.278 12.602 112.962 1.00 43.50 270 THR A O 1
ATOM 2027 N N . GLN A 1 271 ? -77.861 11.543 111.791 1.00 44.69 271 GLN A N 1
ATOM 2028 C CA . GLN A 1 271 ? -78.761 11.342 112.950 1.00 44.69 271 GLN A CA 1
ATOM 2029 C C . GLN A 1 271 ? -79.524 9.998 112.958 1.00 44.69 271 GLN A C 1
ATOM 2031 O O . GLN A 1 271 ? -79.664 9.336 111.932 1.00 44.69 271 GLN A O 1
ATOM 2036 N N . ASN A 1 272 ? -80.036 9.625 114.145 1.00 49.03 272 ASN A N 1
ATOM 2037 C CA . ASN A 1 272 ? -80.505 8.291 114.574 1.00 49.03 272 ASN A CA 1
ATOM 2038 C C . ASN A 1 272 ? -81.652 7.627 113.778 1.00 49.03 272 ASN A C 1
ATOM 2040 O O . ASN A 1 272 ? -82.044 6.498 114.088 1.00 49.03 272 ASN A O 1
ATOM 2044 N N . THR A 1 273 ? -82.231 8.263 112.761 1.00 50.56 273 THR A N 1
ATOM 2045 C CA . THR A 1 273 ? -83.180 7.600 111.851 1.00 50.56 273 THR A CA 1
ATOM 2046 C C . THR A 1 273 ? -83.120 8.247 110.475 1.00 50.56 273 THR A C 1
ATOM 2048 O O . THR A 1 273 ? -83.273 9.460 110.361 1.00 50.56 273 THR A O 1
ATOM 2051 N N . ALA A 1 274 ? -82.937 7.439 109.430 1.00 51.28 274 ALA A N 1
ATOM 2052 C CA . ALA A 1 274 ? -82.888 7.917 108.052 1.00 51.28 274 ALA A CA 1
ATOM 2053 C C . ALA A 1 274 ? -83.995 7.319 107.197 1.00 51.28 274 ALA A C 1
ATOM 2055 O O . ALA A 1 274 ? -84.288 6.126 107.289 1.00 51.28 274 ALA A O 1
ATOM 2056 N N . VAL A 1 275 ? -84.564 8.158 106.336 1.00 51.22 275 VAL A N 1
ATOM 2057 C CA . VAL A 1 275 ? -85.560 7.777 105.338 1.00 51.22 275 VAL A CA 1
ATOM 2058 C C . VAL A 1 275 ? -84.983 8.086 103.961 1.00 51.22 275 VAL A C 1
ATOM 2060 O O . VAL A 1 275 ? -84.841 9.251 103.602 1.00 51.22 275 VAL A O 1
ATOM 2063 N N . VAL A 1 276 ? -84.650 7.050 103.190 1.00 53.25 276 VAL A N 1
ATOM 2064 C CA . VAL A 1 276 ? -84.244 7.199 101.784 1.00 53.25 276 VAL A CA 1
ATOM 2065 C C . VAL A 1 276 ? -85.457 6.895 100.911 1.00 53.25 276 VAL A C 1
ATOM 2067 O O . VAL A 1 276 ? -85.966 5.773 100.936 1.00 53.25 276 VAL A O 1
ATOM 2070 N N . SER A 1 277 ? -85.934 7.900 100.172 1.00 49.91 277 SER A N 1
ATOM 2071 C CA . SER A 1 277 ? -87.021 7.755 99.196 1.00 49.91 277 SER A CA 1
ATOM 2072 C C . SER A 1 277 ? -86.451 7.885 97.790 1.00 49.91 277 SER A C 1
ATOM 2074 O O . SER A 1 277 ? -85.929 8.940 97.436 1.00 49.91 277 SER A O 1
ATOM 2076 N N . VAL A 1 278 ? -86.550 6.822 96.993 1.00 52.31 278 VAL A N 1
ATOM 2077 C CA . VAL A 1 278 ? -86.147 6.836 95.579 1.00 52.31 278 VAL A CA 1
ATOM 2078 C C . VAL A 1 278 ? -87.411 6.773 94.724 1.00 52.31 278 VAL A C 1
ATOM 2080 O O . VAL A 1 278 ? -88.158 5.796 94.797 1.00 52.31 278 VAL A O 1
ATOM 2083 N N . ALA A 1 279 ? -87.657 7.824 93.938 1.00 46.44 279 ALA A N 1
ATOM 2084 C CA . ALA A 1 279 ? -88.761 7.912 92.982 1.00 46.44 279 ALA A CA 1
ATOM 2085 C C . ALA A 1 279 ? -88.229 7.869 91.539 1.00 46.44 279 ALA A C 1
ATOM 2087 O O . ALA A 1 279 ? -87.102 8.286 91.284 1.00 46.44 279 ALA A O 1
ATOM 2088 N N . GLY A 1 280 ? -89.045 7.386 90.595 1.00 48.78 280 GLY A N 1
ATOM 2089 C CA . GLY A 1 280 ? -88.741 7.468 89.157 1.00 48.78 280 GLY A CA 1
ATOM 2090 C C . GLY A 1 280 ? -87.783 6.401 88.615 1.00 48.78 280 GLY A C 1
ATOM 2091 O O . GLY A 1 280 ? -87.049 6.669 87.672 1.00 48.78 280 GLY A O 1
ATOM 2092 N N . ILE A 1 281 ? -87.774 5.196 89.193 1.00 52.38 281 ILE A N 1
ATOM 2093 C CA . ILE A 1 281 ? -86.942 4.085 88.701 1.00 52.38 281 ILE A CA 1
ATOM 2094 C C . ILE A 1 281 ? -87.450 3.630 87.313 1.00 52.38 281 ILE A C 1
ATOM 2096 O O . ILE A 1 281 ? -88.611 3.212 87.225 1.00 52.38 281 ILE A O 1
ATOM 2100 N N . PRO A 1 282 ? -86.616 3.662 86.252 1.00 49.28 282 PRO A N 1
ATOM 2101 C CA . PRO A 1 282 ? -87.010 3.211 84.918 1.00 49.28 282 PRO A CA 1
ATOM 2102 C C . PRO A 1 282 ? -87.328 1.704 84.875 1.00 49.28 282 PRO A C 1
ATOM 2104 O O . PRO A 1 282 ? -86.720 0.939 85.634 1.00 49.28 282 PRO A O 1
ATOM 2107 N N . PRO A 1 283 ? -88.227 1.243 83.983 1.00 50.97 283 PRO A N 1
ATOM 2108 C CA . PRO A 1 283 ? -88.567 -0.178 83.834 1.00 50.97 283 PRO A CA 1
ATOM 2109 C C . PRO A 1 283 ? -87.356 -1.090 83.569 1.00 50.97 283 PRO A C 1
ATOM 2111 O O . PRO A 1 283 ? -87.340 -2.240 83.998 1.00 50.97 283 PRO A O 1
ATOM 2114 N N . GLU A 1 284 ? -86.332 -0.578 82.887 1.00 48.91 284 GLU A N 1
ATOM 2115 C CA . GLU A 1 284 ? -85.115 -1.296 82.500 1.00 48.91 284 GLU A CA 1
ATOM 2116 C C . GLU A 1 284 ? -84.032 -1.361 83.591 1.00 48.91 284 GLU A C 1
ATOM 2118 O O . GLU A 1 284 ? -83.015 -2.042 83.417 1.00 48.91 284 GLU A O 1
ATOM 2123 N N . ALA A 1 285 ? -84.220 -0.681 84.725 1.00 50.16 285 ALA A N 1
ATOM 2124 C CA . ALA A 1 285 ? -83.252 -0.704 85.812 1.00 50.16 285 ALA A CA 1
ATOM 2125 C C . ALA A 1 285 ? -83.194 -2.098 86.453 1.00 50.16 285 ALA A C 1
ATOM 2127 O O . ALA A 1 285 ? -84.146 -2.540 87.092 1.00 50.16 285 ALA A O 1
ATOM 2128 N N . ARG A 1 286 ? -82.050 -2.779 86.305 1.00 47.16 286 ARG A N 1
ATOM 2129 C CA . ARG A 1 286 ? -81.835 -4.130 86.856 1.00 47.16 286 ARG A CA 1
ATOM 2130 C C . ARG A 1 286 ? -81.216 -4.141 88.254 1.00 47.16 286 ARG A C 1
ATOM 2132 O O . ARG A 1 286 ? -81.406 -5.102 88.991 1.00 47.16 286 ARG A O 1
ATOM 2139 N N . HIS A 1 287 ? -80.471 -3.098 88.629 1.00 47.81 287 HIS A N 1
ATOM 2140 C CA . HIS A 1 287 ? -79.745 -3.028 89.903 1.00 47.81 287 HIS A CA 1
ATOM 2141 C C . HIS A 1 287 ? -79.827 -1.620 90.511 1.00 47.81 287 HIS A C 1
ATOM 2143 O O . HIS A 1 287 ? -79.526 -0.645 89.823 1.00 47.81 287 HIS A O 1
ATOM 2149 N N . LEU A 1 288 ? -80.170 -1.520 91.801 1.00 53.03 288 LEU A N 1
ATOM 2150 C CA . LEU A 1 288 ? -80.156 -0.271 92.569 1.00 53.03 288 LEU A CA 1
ATOM 2151 C C . LEU A 1 288 ? -79.237 -0.441 93.783 1.00 53.03 288 LEU A C 1
ATOM 2153 O O . LEU A 1 288 ? -79.495 -1.263 94.660 1.00 53.03 288 LEU A O 1
ATOM 2157 N N . LEU A 1 289 ? -78.160 0.339 93.837 1.00 50.47 289 LEU A N 1
ATOM 2158 C CA . LEU A 1 289 ? -77.223 0.311 94.956 1.00 50.47 289 LEU A CA 1
ATOM 2159 C C . LEU A 1 289 ? -77.499 1.498 95.879 1.00 50.47 289 LEU A C 1
ATOM 2161 O O . LEU A 1 289 ? -77.378 2.643 95.452 1.00 50.47 289 LEU A O 1
ATOM 2165 N N . ILE A 1 290 ? -77.850 1.221 97.136 1.00 53.91 290 ILE A N 1
ATOM 2166 C CA . ILE A 1 290 ? -78.048 2.242 98.168 1.00 53.91 290 ILE A CA 1
ATOM 2167 C C . ILE A 1 290 ? -76.949 2.044 99.207 1.00 53.91 290 ILE A C 1
ATOM 2169 O O . ILE A 1 290 ? -76.938 1.051 99.932 1.00 53.91 290 ILE A O 1
ATOM 2173 N N . GLN A 1 291 ? -76.012 2.985 99.269 1.00 49.34 291 GLN A N 1
ATOM 2174 C CA . GLN A 1 291 ? -74.950 2.983 100.271 1.00 49.34 291 GLN A CA 1
ATOM 2175 C C . GLN A 1 291 ? -75.267 4.027 101.335 1.00 49.34 291 GLN A C 1
ATOM 2177 O O . GLN A 1 291 ? -75.548 5.180 101.015 1.00 49.34 291 GLN A O 1
ATOM 2182 N N . GLY A 1 292 ? -75.224 3.619 102.598 1.00 50.69 292 GLY A N 1
ATOM 2183 C CA . GLY A 1 292 ? -75.388 4.519 103.728 1.00 50.69 292 GLY A CA 1
ATOM 2184 C C . GLY A 1 292 ? -74.698 3.944 104.952 1.00 50.69 292 GLY A C 1
ATOM 2185 O O . GLY A 1 292 ? -74.815 2.755 105.228 1.00 50.69 292 GLY A O 1
ATOM 2186 N N . THR A 1 293 ? -73.989 4.786 105.692 1.00 47.50 293 THR A N 1
ATOM 2187 C CA . THR A 1 293 ? -73.360 4.402 106.957 1.00 47.50 293 THR A CA 1
ATOM 2188 C C . THR A 1 293 ? -74.278 4.846 108.088 1.00 47.50 293 THR A C 1
ATOM 2190 O O . THR A 1 293 ? -74.505 6.042 108.256 1.00 47.50 293 THR A O 1
ATOM 2193 N N . ALA A 1 294 ? -74.842 3.903 108.842 1.00 48.00 294 ALA A N 1
ATOM 2194 C CA . ALA A 1 294 ? -75.583 4.222 110.060 1.00 48.00 294 ALA A CA 1
ATOM 2195 C C . ALA A 1 294 ? -74.615 4.365 111.246 1.00 48.00 294 ALA A C 1
ATOM 2197 O O . ALA A 1 294 ? -73.620 3.645 111.340 1.00 48.00 294 ALA A O 1
ATOM 2198 N N . VAL A 1 295 ? -74.904 5.311 112.139 1.00 48.88 295 VAL A N 1
ATOM 2199 C CA . VAL A 1 295 ? -74.226 5.452 113.436 1.00 48.88 295 VAL A CA 1
ATOM 2200 C C . VAL A 1 295 ? -74.845 4.494 114.462 1.00 48.88 295 VAL A C 1
ATOM 2202 O O . VAL A 1 295 ? -76.010 4.119 114.326 1.00 48.88 295 VAL A O 1
ATOM 2205 N N . SER A 1 296 ? -74.070 4.103 115.480 1.00 50.06 296 SER A N 1
ATOM 2206 C CA . SER A 1 296 ? -74.465 3.135 116.520 1.00 50.06 296 SER A CA 1
ATOM 2207 C C . SER A 1 296 ? -75.872 3.404 117.079 1.00 50.06 296 SER A C 1
ATOM 2209 O O . SER A 1 296 ? -76.144 4.493 117.585 1.00 50.06 296 SER A O 1
ATOM 2211 N N . GLY A 1 297 ? -76.768 2.415 116.971 1.00 52.84 297 GLY A N 1
ATOM 2212 C CA . GLY A 1 297 ? -78.164 2.509 117.428 1.00 52.84 297 GLY A CA 1
ATOM 2213 C C . GLY A 1 297 ? -79.150 3.189 116.462 1.00 52.84 297 GLY A C 1
ATOM 2214 O O . GLY A 1 297 ? -80.327 3.333 116.800 1.00 52.84 297 GLY A O 1
ATOM 2215 N N . GLY A 1 298 ? -78.712 3.592 115.266 1.00 53.25 298 GLY A N 1
ATOM 2216 C CA . GLY A 1 298 ? -79.566 4.188 114.239 1.00 53.25 298 GLY A CA 1
ATOM 2217 C C . GLY A 1 298 ? -80.402 3.166 113.455 1.00 53.25 298 GLY A C 1
ATOM 2218 O O . GLY A 1 298 ? -79.979 2.033 113.232 1.00 53.25 298 GLY A O 1
ATOM 2219 N N . ASN A 1 299 ? -81.586 3.587 112.992 1.00 52.66 299 ASN A N 1
ATOM 2220 C CA . ASN A 1 299 ? -82.442 2.791 112.101 1.00 52.66 299 ASN A CA 1
ATOM 2221 C C . ASN A 1 299 ? -82.408 3.342 110.664 1.00 52.66 299 ASN A C 1
ATOM 2223 O O . ASN A 1 299 ? -82.700 4.522 110.443 1.00 52.66 299 ASN A O 1
ATOM 2227 N N . LEU A 1 300 ? -82.132 2.482 109.678 1.00 54.94 300 LEU A N 1
ATOM 2228 C CA . LEU A 1 300 ? -82.264 2.809 108.253 1.00 54.94 300 LEU A CA 1
ATOM 2229 C C . LEU A 1 300 ? -83.611 2.308 107.716 1.00 54.94 300 LEU A C 1
ATOM 2231 O O . LEU A 1 300 ? -83.886 1.109 107.770 1.00 54.94 300 LEU A O 1
ATOM 2235 N N . LYS A 1 301 ? -84.426 3.221 107.171 1.00 54.38 301 LYS A N 1
ATOM 2236 C CA . LYS A 1 301 ? -85.677 2.911 106.464 1.00 54.38 301 LYS A CA 1
ATOM 2237 C C . LYS A 1 301 ? -85.541 3.266 104.986 1.00 54.38 301 LYS A C 1
ATOM 2239 O O . LYS A 1 301 ? -85.205 4.400 104.640 1.00 54.38 301 LYS A O 1
ATOM 2244 N N . VAL A 1 302 ? -85.838 2.306 104.115 1.00 56.25 302 VAL A N 1
ATOM 2245 C CA . VAL A 1 302 ? -85.784 2.480 102.657 1.00 56.25 302 VAL A CA 1
ATOM 2246 C C . VAL A 1 302 ? -87.193 2.351 102.091 1.00 56.25 302 VAL A C 1
ATOM 2248 O O . VAL A 1 302 ? -87.852 1.330 102.292 1.00 56.25 302 VAL A O 1
ATOM 2251 N N . TYR A 1 303 ? -87.635 3.383 101.371 1.00 52.12 303 TYR A N 1
ATOM 2252 C CA . TYR A 1 303 ? -88.897 3.386 100.640 1.00 52.12 303 TYR A CA 1
ATOM 2253 C C . TYR A 1 303 ? -88.603 3.416 99.144 1.00 52.12 303 TYR A C 1
ATOM 2255 O O . TYR A 1 303 ? -87.939 4.325 98.639 1.00 52.12 303 TYR A O 1
ATOM 2263 N N . LEU A 1 304 ? -89.116 2.417 98.434 1.00 54.38 304 LEU A N 1
ATOM 2264 C CA . LEU A 1 304 ? -89.051 2.353 96.981 1.00 54.38 304 LEU A CA 1
ATOM 2265 C C . LEU A 1 304 ? -90.441 2.625 96.428 1.00 54.38 304 LEU A C 1
ATOM 2267 O O . LEU A 1 304 ? -91.395 1.942 96.795 1.00 54.38 304 LEU A O 1
ATOM 2271 N N . ASN A 1 305 ? -90.558 3.616 95.548 1.00 47.97 305 ASN A N 1
ATOM 2272 C CA . ASN A 1 305 ? -91.814 3.914 94.875 1.00 47.97 305 ASN A CA 1
ATOM 2273 C C . ASN A 1 305 ? -91.542 4.010 93.366 1.00 47.97 305 ASN A C 1
ATOM 2275 O O . ASN A 1 305 ? -90.984 4.996 92.882 1.00 47.97 305 ASN A O 1
ATOM 2279 N N . GLY A 1 306 ? -91.856 2.944 92.624 1.00 51.06 306 GLY A N 1
ATOM 2280 C CA . GLY A 1 306 ? -91.547 2.842 91.195 1.00 51.06 306 GLY A CA 1
ATOM 2281 C C . GLY A 1 306 ? -92.184 1.628 90.514 1.00 51.06 306 GLY A C 1
ATOM 2282 O O . GLY A 1 306 ? -92.669 0.712 91.173 1.00 51.06 306 GLY A O 1
ATOM 2283 N N . THR A 1 307 ? -92.201 1.634 89.178 1.00 45.91 307 THR A N 1
ATOM 2284 C CA . THR A 1 307 ? -92.865 0.626 88.325 1.00 45.91 307 THR A CA 1
ATOM 2285 C C . THR A 1 307 ? -91.959 -0.532 87.888 1.00 45.91 307 THR A C 1
ATOM 2287 O O . THR A 1 307 ? -92.393 -1.360 87.091 1.00 45.91 307 THR A O 1
ATOM 2290 N N . SER A 1 308 ? -90.714 -0.601 88.369 1.00 47.34 308 SER A N 1
ATOM 2291 C CA . SER A 1 308 ? -89.758 -1.646 87.973 1.00 47.34 308 SER A CA 1
ATOM 2292 C C . SER A 1 308 ? -90.101 -3.007 88.593 1.00 47.34 308 SER A C 1
ATOM 2294 O O . SER A 1 308 ? -90.497 -3.096 89.755 1.00 47.34 308 SER A O 1
ATOM 2296 N N . THR A 1 309 ? -89.952 -4.068 87.799 1.00 45.62 309 THR A N 1
ATOM 2297 C CA . THR A 1 309 ? -90.370 -5.440 88.124 1.00 45.62 309 THR A CA 1
ATOM 2298 C C . THR A 1 309 ? -89.294 -6.288 88.799 1.00 45.62 309 THR A C 1
ATOM 2300 O O . THR A 1 309 ? -89.596 -7.403 89.205 1.00 45.62 309 THR A O 1
ATOM 2303 N N . ALA A 1 310 ? -88.062 -5.793 88.957 1.00 49.09 310 ALA A N 1
ATOM 2304 C CA . ALA A 1 310 ? -87.006 -6.522 89.662 1.00 49.09 310 ALA A CA 1
ATOM 2305 C C . ALA A 1 310 ? -85.906 -5.570 90.156 1.00 49.09 310 ALA A C 1
ATOM 2307 O O . ALA A 1 310 ? -85.046 -5.145 89.388 1.00 49.09 310 ALA A O 1
ATOM 2308 N N . VAL A 1 311 ? -85.904 -5.245 91.452 1.00 48.06 311 VAL A N 1
ATOM 2309 C CA . VAL A 1 311 ? -84.873 -4.389 92.060 1.00 48.06 311 VAL A CA 1
ATOM 2310 C C . VAL A 1 311 ? -84.024 -5.212 93.022 1.00 48.06 311 VAL A C 1
ATOM 2312 O O . VAL A 1 311 ? -84.472 -5.541 94.115 1.00 48.06 311 VAL A O 1
ATOM 2315 N N . LYS A 1 312 ? -82.771 -5.511 92.661 1.00 48.28 312 LYS A N 1
ATOM 2316 C CA . LYS A 1 312 ? -81.802 -6.010 93.648 1.00 48.28 312 LYS A CA 1
ATOM 2317 C C . LYS A 1 312 ? -81.341 -4.848 94.515 1.00 48.28 312 LYS A C 1
ATOM 2319 O O . LYS A 1 312 ? -80.718 -3.919 94.002 1.00 48.28 312 LYS A O 1
ATOM 2324 N N . LEU A 1 313 ? -81.640 -4.925 95.806 1.00 50.66 313 LEU A N 1
ATOM 2325 C CA . LEU A 1 313 ? -81.133 -4.009 96.821 1.00 50.66 313 LEU A CA 1
ATOM 2326 C C . LEU A 1 313 ? -79.889 -4.624 97.453 1.00 50.66 313 LEU A C 1
ATOM 2328 O O . LEU A 1 313 ? -79.900 -5.801 97.808 1.00 50.66 313 LEU A O 1
ATOM 2332 N N . CYS A 1 314 ? -78.840 -3.820 97.578 1.00 48.09 314 CYS A N 1
ATOM 2333 C CA . CYS A 1 314 ? -77.641 -4.151 98.331 1.00 48.09 314 CYS A CA 1
ATOM 2334 C C . CYS A 1 314 ? -77.409 -3.031 99.341 1.00 48.09 314 CYS A C 1
ATOM 2336 O O . CYS A 1 314 ? -77.241 -1.877 98.945 1.00 48.09 314 CYS A O 1
ATOM 2338 N N . THR A 1 315 ? -77.450 -3.370 100.628 1.00 50.91 315 THR A N 1
ATOM 2339 C CA . THR A 1 315 ? -77.173 -2.445 101.731 1.00 50.91 315 THR A CA 1
ATOM 2340 C C . THR A 1 315 ? -75.931 -2.913 102.474 1.00 50.91 315 THR A C 1
ATOM 2342 O O . THR A 1 315 ? -75.835 -4.096 102.800 1.00 50.91 315 THR A O 1
ATOM 2345 N N . SER A 1 316 ? -75.022 -1.985 102.765 1.00 47.97 316 SER A N 1
ATOM 2346 C CA . SER A 1 316 ? -73.860 -2.195 103.633 1.00 47.97 316 SER A CA 1
ATOM 2347 C C . SER A 1 316 ? -74.006 -1.309 104.856 1.00 47.97 316 SER A C 1
ATOM 2349 O O . SER A 1 316 ? -74.016 -0.091 104.704 1.00 47.97 316 SER A O 1
ATOM 2351 N N . VAL A 1 317 ? -74.113 -1.896 106.045 1.00 50.44 317 VAL A N 1
ATOM 2352 C CA . VAL A 1 317 ? -74.250 -1.169 107.311 1.00 50.44 317 VAL A CA 1
ATOM 2353 C C . VAL A 1 317 ? -73.051 -1.477 108.212 1.00 50.44 317 VAL A C 1
ATOM 2355 O O . VAL A 1 317 ? -72.567 -2.605 108.244 1.00 50.44 317 VAL A O 1
ATOM 2358 N N . GLY A 1 318 ? -72.544 -0.458 108.909 1.00 50.06 318 GLY A N 1
ATOM 2359 C CA . GLY A 1 318 ? -71.435 -0.605 109.854 1.00 50.06 318 GLY A CA 1
ATOM 2360 C C . GLY A 1 318 ? -71.856 -1.222 111.194 1.00 50.06 318 GLY A C 1
ATOM 2361 O O . GLY A 1 318 ? -73.042 -1.233 111.538 1.00 50.06 318 GLY A O 1
ATOM 2362 N N . ASN A 1 319 ? -70.859 -1.699 111.948 1.00 47.00 319 ASN A N 1
ATOM 2363 C CA . ASN A 1 319 ? -71.002 -2.429 113.212 1.00 47.00 319 ASN A CA 1
ATOM 2364 C C . ASN A 1 319 ? -71.993 -1.749 114.185 1.00 47.00 319 ASN A C 1
ATOM 2366 O O . ASN A 1 319 ? -71.844 -0.568 114.507 1.00 47.00 319 ASN A O 1
ATOM 2370 N N . HIS A 1 320 ? -72.967 -2.522 114.687 1.00 46.81 320 HIS A N 1
ATOM 2371 C CA . HIS A 1 320 ? -74.016 -2.135 115.657 1.00 46.81 320 HIS A CA 1
ATOM 2372 C C . HIS A 1 320 ? -75.222 -1.306 115.154 1.00 46.81 320 HIS A C 1
ATOM 2374 O O . HIS A 1 320 ? -75.720 -0.430 115.868 1.00 46.81 320 HIS A O 1
ATOM 2380 N N . SER A 1 321 ? -75.759 -1.606 113.967 1.00 48.31 321 SER A N 1
ATOM 2381 C CA . SER A 1 321 ? -76.981 -0.955 113.452 1.00 48.31 321 SER A CA 1
ATOM 2382 C C . SER A 1 321 ? -78.056 -1.965 113.039 1.00 48.31 321 SER A C 1
ATOM 2384 O O . SER A 1 321 ? -77.779 -2.877 112.269 1.00 48.31 321 SER A O 1
ATOM 2386 N N . ALA A 1 322 ? -79.301 -1.796 113.492 1.00 47.88 322 ALA A N 1
ATOM 2387 C CA . ALA A 1 322 ? -80.412 -2.656 113.077 1.00 47.88 322 ALA A CA 1
ATOM 2388 C C . ALA A 1 322 ? -81.085 -2.116 111.799 1.00 47.88 322 ALA A C 1
ATOM 2390 O O . ALA A 1 322 ? -81.505 -0.958 111.739 1.00 47.88 322 ALA A O 1
ATOM 2391 N N . ILE A 1 323 ? -81.231 -2.957 110.768 1.00 49.81 323 ILE A N 1
ATOM 2392 C CA . ILE A 1 323 ? -82.046 -2.636 109.583 1.00 49.81 323 ILE A CA 1
ATOM 2393 C C . ILE A 1 323 ? -83.503 -2.934 109.923 1.00 49.81 323 ILE A C 1
ATOM 2395 O O . ILE A 1 323 ? -83.845 -4.094 110.155 1.00 49.81 323 ILE A O 1
ATOM 2399 N N . ASN A 1 324 ? -84.365 -1.915 109.921 1.00 47.94 324 ASN A N 1
ATOM 2400 C CA . ASN A 1 324 ? -85.759 -2.079 110.313 1.00 47.94 324 ASN A CA 1
ATOM 2401 C C . ASN A 1 324 ? -86.714 -1.636 109.190 1.00 47.94 324 ASN A C 1
ATOM 2403 O O . ASN A 1 324 ? -86.996 -0.453 109.019 1.00 47.94 324 ASN A O 1
ATOM 2407 N N . THR A 1 325 ? -87.261 -2.643 108.498 1.00 48.56 325 THR A N 1
ATOM 2408 C CA . THR A 1 325 ? -88.424 -2.612 107.585 1.00 48.56 325 THR A CA 1
ATOM 2409 C C . THR A 1 325 ? -88.227 -1.945 106.211 1.00 48.56 325 THR A C 1
ATOM 2411 O O . THR A 1 325 ? -88.047 -0.736 106.087 1.00 48.56 325 THR A O 1
ATOM 2414 N N . ILE A 1 326 ? -88.389 -2.763 105.164 1.00 52.88 326 ILE A N 1
ATOM 2415 C CA . ILE A 1 326 ? -88.626 -2.362 103.769 1.00 52.88 326 ILE A CA 1
ATOM 2416 C C . ILE A 1 326 ? -90.143 -2.349 103.572 1.00 52.88 326 ILE A C 1
ATOM 2418 O O . ILE A 1 326 ? -90.790 -3.386 103.721 1.00 52.88 326 ILE A O 1
ATOM 2422 N N . LEU A 1 327 ? -90.721 -1.196 103.247 1.00 45.50 327 LEU A N 1
ATOM 2423 C CA . LEU A 1 327 ? -92.105 -1.109 102.778 1.00 45.50 327 LEU A CA 1
ATOM 2424 C C . LEU A 1 327 ? -92.049 -1.014 101.256 1.00 45.50 327 LEU A C 1
ATOM 2426 O O . LEU A 1 327 ? -91.818 0.065 100.715 1.00 45.50 327 LEU A O 1
ATOM 2430 N N . ASN A 1 328 ? -92.202 -2.150 100.572 1.00 49.00 328 ASN A N 1
ATOM 2431 C CA . ASN A 1 328 ? -92.381 -2.161 99.125 1.00 49.00 328 ASN A CA 1
ATOM 2432 C C . ASN A 1 328 ? -93.852 -2.430 98.801 1.00 49.00 328 ASN A C 1
ATOM 2434 O O . ASN A 1 328 ? -94.473 -3.310 99.392 1.00 49.00 328 ASN A O 1
ATOM 2438 N N . THR A 1 329 ? -94.417 -1.673 97.868 1.00 42.53 329 THR A N 1
ATOM 2439 C CA . THR A 1 329 ? -95.802 -1.849 97.419 1.00 42.53 329 THR A CA 1
ATOM 2440 C C . THR A 1 329 ? -95.926 -2.853 96.264 1.00 42.53 329 THR A C 1
ATOM 2442 O O . THR A 1 329 ? -97.055 -3.142 95.868 1.00 42.53 329 THR A O 1
ATOM 2445 N N . LYS A 1 330 ? -94.816 -3.404 95.723 1.00 50.72 330 LYS A N 1
ATOM 2446 C CA . LYS A 1 330 ? -94.779 -4.306 94.542 1.00 50.72 330 LYS A CA 1
ATOM 2447 C C . LYS A 1 330 ? -93.591 -5.312 94.544 1.00 50.72 330 LYS A C 1
ATOM 2449 O O . LYS A 1 330 ? -92.687 -5.152 95.362 1.00 50.72 330 LYS A O 1
ATOM 2454 N N . PRO A 1 331 ? -93.607 -6.390 93.715 1.00 49.28 331 PRO A N 1
ATOM 2455 C CA . PRO A 1 331 ? -92.743 -7.574 93.891 1.00 49.28 331 PRO A CA 1
ATOM 2456 C C . PRO A 1 331 ? -91.240 -7.315 93.672 1.00 49.28 331 PRO A C 1
ATOM 2458 O O . PRO A 1 331 ? -90.858 -6.452 92.887 1.00 49.28 331 PRO A O 1
ATOM 2461 N N . VAL A 1 332 ? -90.392 -8.088 94.366 1.00 51.53 332 VAL A N 1
ATOM 2462 C CA . VAL A 1 332 ? -88.919 -8.020 94.302 1.00 51.53 332 VAL A CA 1
ATOM 2463 C C . VAL A 1 332 ? -88.348 -9.427 94.110 1.00 51.53 332 VAL A C 1
ATOM 2465 O O . VAL A 1 332 ? -88.615 -10.298 94.931 1.00 51.53 332 VAL A O 1
ATOM 2468 N N . ASP A 1 333 ? -87.521 -9.623 93.079 1.00 45.41 333 ASP A N 1
ATOM 2469 C CA . ASP A 1 333 ? -86.909 -10.918 92.712 1.00 45.41 333 ASP A CA 1
ATOM 2470 C C . ASP A 1 333 ? -85.767 -11.390 93.639 1.00 45.41 333 ASP A C 1
ATOM 2472 O O . ASP A 1 333 ? -85.212 -12.470 93.447 1.00 45.41 333 ASP A O 1
ATOM 2476 N N . GLY A 1 334 ? -85.384 -10.602 94.646 1.00 50.31 334 GLY A N 1
ATOM 2477 C CA . GLY A 1 334 ? -84.384 -11.003 95.637 1.00 50.31 334 GLY A CA 1
ATOM 2478 C C . GLY A 1 334 ? -83.791 -9.834 96.420 1.00 50.31 334 GLY A C 1
ATOM 2479 O O . GLY A 1 334 ? -83.680 -8.716 95.913 1.00 50.31 334 GLY A O 1
ATOM 2480 N N . TYR A 1 335 ? -83.391 -10.103 97.664 1.00 50.19 335 TYR A N 1
ATOM 2481 C CA . TYR A 1 335 ? -82.785 -9.121 98.565 1.00 50.19 335 TYR A CA 1
ATOM 2482 C C . TYR A 1 335 ? -81.390 -9.586 98.997 1.00 50.19 335 TYR A C 1
ATOM 2484 O O . TYR A 1 335 ? -81.238 -10.725 99.442 1.00 50.19 335 TYR A O 1
ATOM 2492 N N . TYR A 1 336 ? -80.385 -8.713 98.870 1.00 48.56 336 TYR A N 1
ATOM 2493 C CA . TYR A 1 336 ? -79.007 -9.002 99.267 1.00 48.56 336 TYR A CA 1
ATOM 2494 C C . TYR A 1 336 ? -78.583 -8.055 100.390 1.00 48.56 336 TYR A C 1
ATOM 2496 O O . TYR A 1 336 ? -78.622 -6.834 100.241 1.00 48.56 336 TYR A O 1
ATOM 2504 N N . ILE A 1 337 ? -78.142 -8.616 101.514 1.00 50.53 337 ILE A N 1
ATOM 2505 C CA . ILE A 1 337 ? -77.595 -7.845 102.635 1.00 50.53 337 ILE A CA 1
ATOM 2506 C C . ILE A 1 337 ? -76.154 -8.284 102.841 1.00 50.53 337 ILE A C 1
ATOM 2508 O O . ILE A 1 337 ? -75.875 -9.474 102.969 1.00 50.53 337 ILE A O 1
ATOM 2512 N N . SER A 1 338 ? -75.238 -7.329 102.913 1.00 45.50 338 SER A N 1
ATOM 2513 C CA . SER A 1 338 ? -73.874 -7.577 103.372 1.00 45.50 338 SER A CA 1
ATOM 2514 C C . SER A 1 338 ? -73.616 -6.662 104.558 1.00 45.50 338 SER A C 1
ATOM 2516 O O . SER A 1 338 ? -73.534 -5.456 104.354 1.00 45.50 338 SER A O 1
ATOM 2518 N N . ASN A 1 339 ? -73.505 -7.199 105.771 1.00 50.69 339 ASN A N 1
ATOM 2519 C CA . ASN A 1 339 ? -73.178 -6.408 106.959 1.00 50.69 339 ASN A CA 1
ATOM 2520 C C . ASN A 1 339 ? -71.995 -7.013 107.697 1.00 50.69 339 ASN A C 1
ATOM 2522 O O . ASN A 1 339 ? -71.969 -8.220 107.881 1.00 50.69 339 ASN A O 1
ATOM 2526 N N . GLY A 1 340 ? -71.114 -6.150 108.208 1.00 46.31 340 GLY A N 1
ATOM 2527 C CA . GLY A 1 340 ? -70.279 -6.499 109.354 1.00 46.31 340 GLY A CA 1
ATOM 2528 C C . GLY A 1 340 ? -71.127 -6.460 110.629 1.00 46.31 340 GLY A C 1
ATOM 2529 O O . GLY A 1 340 ? -71.799 -5.460 110.885 1.00 46.31 340 GLY A O 1
ATOM 2530 N N . ASP A 1 341 ? -71.150 -7.571 111.367 1.00 44.28 341 ASP A N 1
ATOM 2531 C CA . ASP A 1 341 ? -71.640 -7.747 112.745 1.00 44.28 341 ASP A CA 1
ATOM 2532 C C . ASP A 1 341 ? -72.803 -6.832 113.190 1.00 44.28 341 ASP A C 1
ATOM 2534 O O . ASP A 1 341 ? -72.659 -5.941 114.037 1.00 44.28 341 ASP A O 1
ATOM 2538 N N . ALA A 1 342 ? -73.999 -7.062 112.640 1.00 44.06 342 ALA A N 1
ATOM 2539 C CA . ALA A 1 342 ? -75.208 -6.331 113.012 1.00 44.06 342 ALA A CA 1
ATOM 2540 C C . ALA A 1 342 ? -76.409 -7.258 113.259 1.00 44.06 342 ALA A C 1
ATOM 2542 O O . ALA A 1 342 ? -76.743 -8.112 112.439 1.00 44.06 342 ALA A O 1
ATOM 2543 N N . THR A 1 343 ? -77.121 -7.044 114.369 1.00 40.78 343 THR A N 1
ATOM 2544 C CA . THR A 1 343 ? -78.356 -7.760 114.714 1.00 40.78 343 THR A CA 1
ATOM 2545 C C . THR A 1 343 ? -79.511 -7.300 113.822 1.00 40.78 343 THR A C 1
ATOM 2547 O O . THR A 1 343 ? -79.968 -6.158 113.893 1.00 40.78 343 THR A O 1
ATOM 2550 N N . LEU A 1 344 ? -80.013 -8.200 112.978 1.00 44.81 344 LEU A N 1
ATOM 2551 C CA . LEU A 1 344 ? -81.163 -7.949 112.111 1.00 44.81 344 LEU A CA 1
ATOM 2552 C C . LEU A 1 344 ? -82.486 -8.099 112.885 1.00 44.81 344 LEU A C 1
ATOM 2554 O O . LEU A 1 344 ? -82.768 -9.137 113.475 1.00 44.81 344 LEU A O 1
ATOM 2558 N N . GLN A 1 345 ? -83.331 -7.067 112.839 1.00 42.16 345 GLN A N 1
ATOM 2559 C CA . GLN A 1 345 ? -84.767 -7.177 113.115 1.00 42.16 345 GLN A CA 1
ATOM 2560 C C . GLN A 1 345 ? -85.528 -6.727 111.867 1.00 42.16 345 GLN A C 1
ATOM 2562 O O . GLN A 1 345 ? -86.040 -5.615 111.787 1.00 42.16 345 GLN A O 1
ATOM 2567 N N . SER A 1 346 ? -85.577 -7.579 110.845 1.00 42.53 346 SER A N 1
ATOM 2568 C CA . SER A 1 346 ? -86.377 -7.297 109.654 1.00 42.53 346 SER A CA 1
ATOM 2569 C C . SER A 1 346 ? -87.849 -7.613 109.922 1.00 42.53 346 SER A C 1
ATOM 2571 O O . SER A 1 346 ? -88.200 -8.773 110.117 1.00 42.53 346 SER A O 1
ATOM 2573 N N . LYS A 1 347 ? -88.737 -6.618 109.870 1.00 41.25 347 LYS A N 1
ATOM 2574 C CA . LYS A 1 347 ? -90.174 -6.851 109.672 1.00 41.25 347 LYS A CA 1
ATOM 2575 C C . LYS A 1 347 ? -90.475 -6.598 108.196 1.00 41.25 347 LYS A C 1
ATOM 2577 O O . LYS A 1 347 ? -90.395 -5.464 107.744 1.00 41.25 347 LYS A O 1
ATOM 2582 N N . VAL A 1 348 ? -90.754 -7.642 107.419 1.00 47.22 348 VAL A N 1
ATOM 2583 C CA . VAL A 1 348 ? -91.195 -7.492 106.022 1.00 47.22 348 VAL A CA 1
ATOM 2584 C C . VAL A 1 348 ? -92.719 -7.482 106.029 1.00 47.22 348 VAL A C 1
ATOM 2586 O O . VAL A 1 348 ? -93.349 -8.500 106.306 1.00 47.22 348 VAL A O 1
ATOM 2589 N N . ALA A 1 349 ? -93.326 -6.322 105.792 1.00 40.88 349 ALA A N 1
ATOM 2590 C CA . ALA A 1 349 ? -94.767 -6.230 105.605 1.00 40.88 349 ALA A CA 1
ATOM 2591 C C . ALA A 1 349 ? -95.065 -6.501 104.121 1.00 40.88 349 ALA A C 1
ATOM 2593 O O . ALA A 1 349 ? -94.648 -5.717 103.278 1.00 40.88 349 ALA A O 1
ATOM 2594 N N . TYR A 1 350 ? -95.773 -7.601 103.834 1.00 45.38 350 TYR A N 1
ATOM 2595 C CA . TYR A 1 350 ? -96.185 -8.087 102.502 1.00 45.38 350 TYR A CA 1
ATOM 2596 C C . TYR A 1 350 ? -95.085 -8.770 101.667 1.00 45.38 350 TYR A C 1
ATOM 2598 O O . TYR A 1 350 ? -94.512 -8.195 100.749 1.00 45.38 350 TYR A O 1
ATOM 2606 N N . ALA A 1 351 ? -94.836 -10.053 101.953 1.00 47.62 351 ALA A N 1
ATOM 2607 C CA . ALA A 1 351 ? -93.911 -10.909 101.207 1.00 47.62 351 ALA A CA 1
ATOM 2608 C C . ALA A 1 351 ? -94.652 -12.053 100.493 1.00 47.62 351 ALA A C 1
ATOM 2610 O O . ALA A 1 351 ? -94.450 -13.215 100.826 1.00 47.62 351 ALA A O 1
ATOM 2611 N N . SER A 1 352 ? -95.533 -11.764 99.533 1.00 44.62 352 SER A N 1
ATOM 2612 C CA . SER A 1 352 ? -96.200 -12.838 98.774 1.00 44.62 352 SER A CA 1
ATOM 2613 C C . SER A 1 352 ? -95.304 -13.493 97.712 1.00 44.62 352 SER A C 1
ATOM 2615 O O . SER A 1 352 ? -95.562 -14.633 97.358 1.00 44.62 352 SER A O 1
ATOM 2617 N N . ASN A 1 353 ? -94.232 -12.828 97.250 1.00 47.12 353 ASN A N 1
ATOM 2618 C CA . ASN A 1 353 ? -93.399 -13.291 96.120 1.00 47.12 353 ASN A CA 1
ATOM 2619 C C . ASN A 1 353 ? -91.875 -13.189 96.361 1.00 47.12 353 ASN A C 1
ATOM 2621 O O . ASN A 1 353 ? -91.108 -13.101 95.406 1.00 47.12 353 ASN A O 1
ATOM 2625 N N . LEU A 1 354 ? -91.410 -13.146 97.614 1.00 50.25 354 LEU A N 1
ATOM 2626 C CA . LEU A 1 354 ? -89.969 -13.106 97.897 1.00 50.25 354 LEU A CA 1
ATOM 2627 C C . LEU A 1 354 ? -89.371 -14.514 97.711 1.00 50.25 354 LEU A C 1
ATOM 2629 O O . LEU A 1 354 ? -89.761 -15.433 98.424 1.00 50.25 354 LEU A O 1
ATOM 2633 N N . THR A 1 355 ? -88.447 -14.698 96.765 1.00 49.25 355 THR A N 1
ATOM 2634 C CA . THR A 1 355 ? -87.945 -16.035 96.378 1.00 49.25 355 THR A CA 1
ATOM 2635 C C . THR A 1 355 ? -86.692 -16.476 97.142 1.00 49.25 355 THR A C 1
ATOM 2637 O O . THR A 1 355 ? -86.534 -17.665 97.421 1.00 49.25 355 THR A O 1
ATOM 2640 N N . SER A 1 356 ? -85.811 -15.545 97.529 1.00 51.62 356 SER A N 1
ATOM 2641 C CA . SER A 1 356 ? -84.582 -15.863 98.273 1.00 51.62 356 SER A CA 1
ATOM 2642 C C . SER A 1 356 ? -84.027 -14.679 99.067 1.00 51.62 356 SER A C 1
ATOM 2644 O O . SER A 1 356 ? -84.102 -13.533 98.613 1.00 51.62 356 SER A O 1
ATOM 2646 N N . ILE A 1 357 ? -83.396 -14.978 100.207 1.00 54.41 357 ILE A N 1
ATOM 2647 C CA . ILE A 1 357 ? -82.559 -14.048 100.981 1.00 54.41 357 ILE A CA 1
ATOM 2648 C C . ILE A 1 357 ? -81.179 -14.695 101.156 1.00 54.41 357 ILE A C 1
ATOM 2650 O O . ILE A 1 357 ? -81.089 -15.833 101.620 1.00 54.41 357 ILE A O 1
ATOM 2654 N N . GLU A 1 358 ? -80.116 -13.970 100.800 1.00 52.19 358 GLU A N 1
ATOM 2655 C CA . GLU A 1 358 ? -78.724 -14.372 101.058 1.00 52.19 358 GLU A CA 1
ATOM 2656 C C . GLU A 1 358 ? -78.131 -13.460 102.140 1.00 52.19 358 GLU A C 1
ATOM 2658 O O . GLU A 1 358 ? -78.185 -12.230 102.021 1.00 52.19 358 GLU A O 1
ATOM 2663 N N . ILE A 1 359 ? -77.585 -14.068 103.197 1.00 52.88 359 ILE A N 1
ATOM 2664 C CA . ILE A 1 359 ? -76.930 -13.381 104.317 1.00 52.88 359 ILE A CA 1
ATOM 2665 C C . ILE A 1 359 ? -75.490 -13.878 104.386 1.00 52.88 359 ILE A C 1
ATOM 2667 O O . ILE A 1 359 ? -75.253 -15.084 104.407 1.00 52.88 359 ILE A O 1
ATOM 2671 N N . LYS A 1 360 ? -74.537 -12.942 104.393 1.00 48.44 360 LYS A N 1
ATOM 2672 C CA . LYS A 1 360 ? -73.105 -13.263 104.357 1.00 48.44 360 LYS A CA 1
ATOM 2673 C C . LYS A 1 360 ? -72.431 -13.396 105.726 1.00 48.44 360 LYS A C 1
ATOM 2675 O O . LYS A 1 360 ? -71.355 -13.963 105.761 1.00 48.44 360 LYS A O 1
ATOM 2680 N N . ASP A 1 361 ? -73.053 -12.922 106.810 1.00 51.47 361 ASP A N 1
ATOM 2681 C CA . ASP A 1 361 ? -72.494 -12.952 108.173 1.00 51.47 361 ASP A CA 1
ATOM 2682 C C . ASP A 1 361 ? -73.600 -13.169 109.236 1.00 51.47 361 ASP A C 1
ATOM 2684 O O . ASP A 1 361 ? -74.786 -12.992 108.952 1.00 51.47 361 ASP A O 1
ATOM 2688 N N . ALA A 1 362 ? -73.243 -13.581 110.461 1.00 49.94 362 ALA A N 1
ATOM 2689 C CA . ALA A 1 362 ? -74.184 -14.040 111.495 1.00 49.94 362 ALA A CA 1
ATOM 2690 C C . ALA A 1 362 ? -75.313 -13.034 111.833 1.00 49.94 362 ALA A C 1
ATOM 2692 O O . ALA A 1 362 ? -75.069 -11.903 112.250 1.00 49.94 362 ALA A O 1
ATOM 2693 N N . GLY A 1 363 ? -76.572 -13.477 111.731 1.00 50.19 363 GLY A N 1
ATOM 2694 C CA . GLY A 1 363 ? -77.769 -12.679 112.018 1.00 50.19 363 GLY A C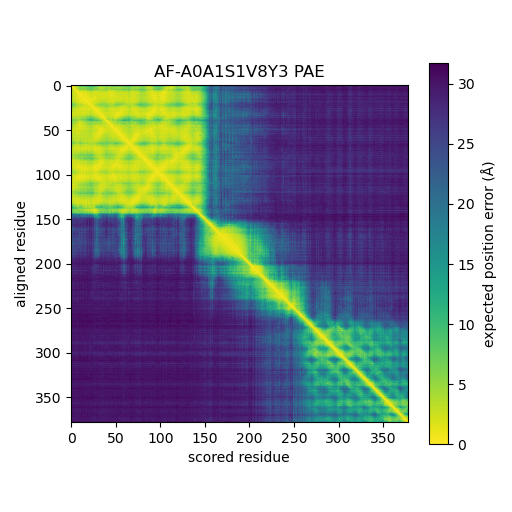A 1
ATOM 2695 C C . GLY A 1 363 ? -79.068 -13.492 112.166 1.00 50.19 363 GLY A C 1
ATOM 2696 O O . GLY A 1 363 ? -79.242 -14.571 111.599 1.00 50.19 363 GLY A O 1
ATOM 2697 N N . LEU A 1 364 ? -80.018 -12.965 112.943 1.00 44.06 364 LEU A N 1
ATOM 2698 C CA . LEU A 1 364 ? -81.363 -13.530 113.117 1.00 44.06 364 LEU A CA 1
ATOM 2699 C C . LEU A 1 364 ? -82.319 -12.978 112.049 1.00 44.06 364 LEU A C 1
ATOM 2701 O O . LEU A 1 364 ? -82.392 -11.770 111.844 1.00 44.06 364 LEU A O 1
ATOM 2705 N N . VAL A 1 365 ? -83.089 -13.855 111.399 1.00 49.97 365 VAL A N 1
ATOM 2706 C CA . VAL A 1 365 ? -84.148 -13.469 110.451 1.00 49.97 365 VAL A CA 1
ATOM 2707 C C . VAL A 1 365 ? -85.500 -13.821 111.055 1.00 49.97 365 VAL A C 1
ATOM 2709 O O . VAL A 1 365 ? -85.759 -14.980 111.364 1.00 49.97 365 VAL A O 1
ATOM 2712 N N . SER A 1 366 ? -86.375 -12.827 111.201 1.00 46.09 366 SER A N 1
ATOM 2713 C CA . SER A 1 366 ? -87.784 -13.037 111.547 1.00 46.09 366 SER A CA 1
ATOM 2714 C C . SER A 1 366 ? -88.630 -12.815 110.298 1.00 46.09 366 SER A C 1
ATOM 2716 O O . SER A 1 366 ? -88.567 -11.750 109.683 1.00 46.09 366 SER A O 1
ATOM 2718 N N . LEU A 1 367 ? -89.391 -13.832 109.890 1.00 51.81 367 LEU A N 1
ATOM 2719 C CA . LEU A 1 367 ? -90.284 -13.768 108.734 1.00 51.81 367 LEU A CA 1
ATOM 2720 C C . LEU A 1 367 ? -91.730 -13.646 109.229 1.00 51.81 367 LEU A C 1
ATOM 2722 O O . LEU A 1 367 ? -92.168 -14.405 110.092 1.00 51.81 36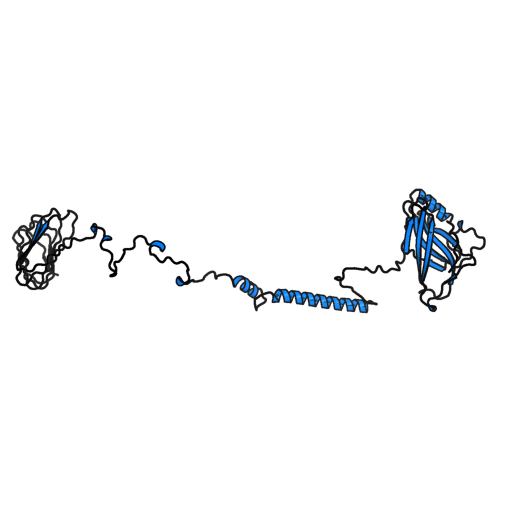7 LEU A O 1
ATOM 2726 N N . GLY A 1 368 ? -92.479 -12.686 108.685 1.00 47.97 368 GLY A N 1
ATOM 2727 C CA . GLY A 1 368 ? -93.926 -12.620 108.891 1.00 47.97 368 GLY A CA 1
ATOM 2728 C C . GLY A 1 368 ? -94.626 -13.772 108.162 1.00 47.97 368 GLY A C 1
ATOM 2729 O O . GLY A 1 368 ? -94.207 -14.158 107.074 1.00 47.97 368 GLY A O 1
ATOM 2730 N N . VAL A 1 369 ? -95.683 -14.321 108.764 1.00 43.53 369 VAL A N 1
ATOM 2731 C CA . VAL A 1 369 ? -96.486 -15.434 108.219 1.00 43.53 369 VAL A CA 1
ATOM 2732 C C . VAL A 1 369 ? -96.934 -15.168 106.775 1.00 43.53 369 VAL A C 1
ATOM 2734 O O . VAL A 1 369 ? -97.561 -14.142 106.515 1.00 43.53 369 VAL A O 1
ATOM 2737 N N . GLY A 1 370 ? -96.661 -16.107 105.854 1.00 50.81 370 GLY A N 1
ATOM 2738 C CA . GLY A 1 370 ? -97.297 -16.099 104.529 1.00 50.81 370 GLY A CA 1
ATOM 2739 C C . GLY A 1 370 ? -96.619 -16.823 103.360 1.00 50.81 370 GLY A C 1
ATOM 2740 O O . GLY A 1 370 ? -97.340 -17.156 102.428 1.00 50.81 370 GLY A O 1
ATOM 2741 N N . SER A 1 371 ? -95.309 -17.113 103.376 1.00 49.03 371 SER A N 1
ATOM 2742 C CA . SER A 1 371 ? -94.623 -17.713 102.206 1.00 49.03 371 SER A CA 1
ATOM 2743 C C . SER A 1 371 ? -93.409 -18.566 102.593 1.00 49.03 371 SER A C 1
ATOM 2745 O O . SER A 1 371 ? -92.695 -18.229 103.537 1.00 49.03 371 SER A O 1
ATOM 2747 N N . ALA A 1 372 ? -93.148 -19.651 101.849 1.00 50.22 372 ALA A N 1
ATOM 2748 C CA . ALA A 1 372 ? -91.929 -20.454 101.976 1.00 50.22 372 ALA A CA 1
ATOM 2749 C C . ALA A 1 372 ? -90.749 -19.717 101.320 1.00 50.22 372 ALA A C 1
ATOM 2751 O O . ALA A 1 372 ? -90.780 -19.445 100.123 1.00 50.22 372 ALA A O 1
ATOM 2752 N N . ILE A 1 373 ? -89.718 -19.389 102.100 1.00 53.25 373 ILE A N 1
ATOM 2753 C CA . ILE A 1 373 ? -88.518 -18.685 101.629 1.00 53.25 373 ILE A CA 1
ATOM 2754 C C . ILE A 1 373 ? -87.311 -19.601 101.831 1.00 53.25 373 ILE A C 1
ATOM 2756 O O . ILE A 1 373 ? -87.145 -20.175 102.907 1.00 53.25 373 ILE A O 1
ATOM 2760 N N . SER A 1 374 ? -86.453 -19.713 100.814 1.00 50.09 374 SER A N 1
ATOM 2761 C CA . SER A 1 374 ? -85.145 -20.361 100.957 1.00 50.09 374 SER A CA 1
ATOM 2762 C C . SER A 1 374 ? -84.142 -19.348 101.512 1.00 50.09 374 SER A C 1
ATOM 2764 O O . SER A 1 374 ? -83.878 -18.321 100.880 1.00 50.09 374 SER A O 1
ATOM 2766 N N . VAL A 1 375 ? -83.616 -19.614 102.710 1.00 53.50 375 VAL A N 1
ATOM 2767 C CA . VAL A 1 375 ? -82.565 -18.805 103.344 1.00 53.50 375 VAL A CA 1
ATOM 2768 C C . VAL A 1 375 ? -81.235 -19.512 103.133 1.00 53.50 375 VAL A C 1
ATOM 2770 O O . VAL A 1 375 ? -81.075 -20.659 103.546 1.00 53.50 375 VAL A O 1
ATOM 2773 N N . TYR A 1 376 ? -80.286 -18.823 102.504 1.00 48.50 376 TYR A N 1
ATOM 2774 C CA . TYR A 1 376 ? -78.932 -19.331 102.315 1.00 48.50 376 TYR A CA 1
ATOM 2775 C C . TYR A 1 376 ? -77.976 -18.568 103.231 1.00 48.50 376 TYR A C 1
ATOM 2777 O O . TYR A 1 376 ? -77.858 -17.345 103.134 1.00 48.50 376 TYR A O 1
ATOM 2785 N N . TYR A 1 377 ? -77.311 -19.311 104.113 1.00 49.28 377 TYR A N 1
ATOM 2786 C CA . TYR A 1 377 ? -76.102 -18.871 104.801 1.00 49.28 377 TYR A CA 1
ATOM 2787 C C . TYR A 1 377 ? -74.902 -19.283 103.955 1.00 49.28 377 TYR A C 1
ATOM 2789 O O . TYR A 1 377 ? -74.884 -20.403 103.435 1.00 49.28 377 TYR A O 1
ATOM 2797 N N . LYS A 1 378 ? -73.926 -18.393 103.807 1.00 47.84 378 LYS A N 1
ATOM 2798 C CA . LYS A 1 378 ? -72.643 -18.720 103.190 1.00 47.84 378 LYS A CA 1
ATOM 2799 C C . LYS A 1 378 ? -71.524 -18.670 104.204 1.00 47.84 378 LYS A C 1
ATOM 2801 O O . LYS A 1 378 ? -71.584 -17.763 105.057 1.00 47.84 378 LYS A O 1
#

Organism: NCBI:txid39480

Foldseek 3Di:
DFDWDDKDFALVLVVLLVVLVVQDEKEWEWKWWADDACDPPDQNHDFDDPGTDDIWFWQDWDDDQVQQKIKTKTKDKQAVPPAWHWTFKMFIWTQDPVPGIGGGIIIGSHVRIDIDHHCVVPIDMDMDIDIGRRHNRPHYYYDGDDNVPPPPVPPVPPPDQDQDDPDPVSSVVSVVVVVVVVVVVVVVVVVVVQVPQPFPDSDPVRVVCSVCVPPDPPDDDDDPVPDPPQDPDCVSVVNDLDFDADPVRHGDPVSDPPVPDPPPPDDEDDDQEDEAEDPDDDQPDAEDEDEYEHDANHEYEYEYDDDHQEYEYEYEYEAHYEHEEYDYPHDYAEYEYEYDHYEYDYDYDDDQDHAEYEYADDYDDDYDPDDDYDYDYD

Mean predicted aligned error: 21.3 Å

Secondary structure (DSSP, 8-state):
-----PPEEPHHHHHHHHHHHTTPPEEEEEEEEE----TT--GGG-SS-SSEEEEE-EEEEEEETTTTEEEEEEEEESTT--S-EEE-EEEEEEEETTTEEEEEEEEE-GGG-EEE--GGG---EEEEEEEEE-TT-S-EEE-----SS--------TTSPP---SSHHHHHHHHHHHHHHHHHHHHHHHHHHHHTSS-S--SHHHHHHHHHHTSPPSS----GGG-SS---STGGGT--SPPPB-TTSPBPGGGS-GGG----------SSEEEEEEE---TT--EEE------TT-EEEEEEES--S--EEEEEE-TT-EEEEEEESS--S-EEEEESS-------S--SS--EEEE-S-------SS---EEEE-

Sequence (378 aa):
MALFKNMIITSKGMALYAKAQAGQQIIFTKMQVGSGDIGGQNSASFLGLIEPKFNIPILTISPNSELKSATIIGSINNSEVTESTYICEIGIFAIDPEEGEILYGYCNAGPYGDYYAPASQGPYSWNYQVVAAIGNAANVTAELSELNYDYGIINSNVGFAVLSGGNQKEINKEVDSHLEEIALQIKAKADDVDNSRSTAAKDVTGALNELNSGKSPVNHTHSFNSLESKPTTLSGYGITDAASIDSEGKIKQEQFPTSMWKHLASAVITQNTAVVSVAGIPPEARHLLIQGTAVSGGNLKVYLNGTSTAVKLCTSVGNHSAINTILNTKPVDGYYISNGDATLQSKVAYASNLTSIEIKDAGLVSLGVGSAISVYYK

Radius of gyration: 71.8 Å; Cα contacts (8 Å, |Δi|>4): 698; chains: 1; bounding box: 131×41×162 Å

pLDDT: mean 73.5, std 19.77, range [37.94, 97.75]

Solvent-accessible surface area (backbone atoms only — not comparable to full-atom values): 22228 Å² total; per-residue (Å²): 126,52,50,66,59,82,67,44,60,6,57,64,23,48,52,48,44,54,45,11,58,76,67,37,64,44,38,33,53,35,32,37,32,12,55,32,81,63,88,88,63,69,66,44,75,41,71,63,73,85,36,69,75,46,78,26,33,24,64,48,74,49,77,36,81,88,79,20,28,28,43,37,34,25,49,46,67,22,81,86,32,84,57,70,41,61,35,21,28,42,34,37,28,24,49,34,98,89,77,42,80,37,29,27,30,42,30,55,20,69,95,39,38,32,70,47,63,15,35,93,81,45,95,50,72,54,80,48,76,46,76,44,81,44,55,73,36,82,43,74,52,61,47,70,42,70,66,87,61,73,78,71,78,77,67,84,57,88,83,60,88,78,85,55,57,97,46,72,70,45,32,51,52,41,48,53,51,53,52,50,50,52,53,51,52,52,49,51,52,52,48,50,62,57,64,70,46,93,45,96,47,89,49,73,67,27,55,52,49,59,70,44,68,83,50,80,60,98,78,73,86,79,62,84,80,74,57,77,89,66,63,93,44,59,62,66,70,69,49,84,82,74,82,56,59,46,101,86,72,44,70,45,75,88,75,60,61,81,88,72,62,74,82,78,72,78,58,89,65,91,64,65,65,45,79,48,76,53,71,78,54,53,70,83,50,64,71,47,82,52,62,46,63,55,55,77,74,15,37,52,31,51,40,58,52,63,80,38,73,36,52,40,43,45,45,49,43,43,66,48,32,38,50,48,38,53,58,51,92,67,65,39,73,32,48,42,48,49,49,53,70,32,63,43,55,42,52,56,60,79,56,86,63,51,59,41,43,46,40,63,53,81,65,56,84,56,79,64,92,80,62,88,62,56,75,46,81,103